Protein AF-A0A7S0W8B8-F1 (afdb_monomer)

Solvent-accessible surface area (backbone atoms only — not comparable to full-atom values): 18875 Å² total; per-residue (Å²): 111,65,69,61,55,49,55,48,51,35,51,38,33,59,68,49,36,73,86,45,33,65,47,80,59,65,25,60,90,89,43,69,95,65,37,53,46,56,67,62,49,39,54,38,17,59,19,42,26,78,20,68,42,36,30,35,38,36,36,32,35,16,52,64,27,52,79,58,66,50,42,55,61,17,54,74,65,25,81,33,58,61,44,75,41,64,54,66,29,44,46,51,68,73,60,54,49,50,53,37,52,53,32,49,52,51,51,38,50,39,39,57,72,34,71,69,52,35,58,29,44,63,46,82,50,50,60,47,67,49,35,60,86,49,32,64,58,43,15,59,28,36,31,81,27,63,38,35,30,35,38,34,39,26,47,10,56,51,30,51,53,23,65,49,55,40,50,26,58,62,41,24,69,65,57,35,57,49,44,75,44,57,60,66,8,48,42,44,74,68,25,52,52,52,36,52,52,52,27,17,53,40,46,47,52,52,50,37,53,26,25,69,69,47,67,43,42,49,61,40,78,47,46,60,29,63,41,31,40,69,56,46,40,52,44,37,62,28,43,34,73,14,68,45,37,32,30,40,34,45,32,72,25,87,62,37,40,37,66,32,52,38,50,31,52,54,56,45,70,73,25,86,59,34,49,50,59,42,76,46,67,45,71,90,41,41,49,75,67,31,44,53,49,51,43,54,45,41,54,51,32,50,36,50,48,33,61,66,47,56,83,82,45,41,64,47,80,52,49,64,59,65,44,38,39,67,50,43,55,71,47,47,49,62,22,46,72,63,24,85,49,47,66,34,39,37,56,35,61,15,86,53,47,55,71,75,65,53,75,82,56,88,86,51,70,65,64,76,78,102

Structure (mmCIF, N/CA/C/O backbone):
data_AF-A0A7S0W8B8-F1
#
_entry.id   AF-A0A7S0W8B8-F1
#
loop_
_atom_site.group_PDB
_atom_site.id
_atom_site.type_symbol
_atom_site.label_atom_id
_atom_site.label_alt_id
_atom_site.label_comp_id
_atom_site.label_asym_id
_atom_site.label_entity_id
_atom_site.label_seq_id
_atom_site.pdbx_PDB_ins_code
_atom_site.Cartn_x
_atom_site.Cartn_y
_atom_site.Cartn_z
_atom_site.occupancy
_atom_site.B_iso_or_equiv
_atom_site.auth_seq_id
_atom_site.auth_comp_id
_atom_site.auth_asym_id
_atom_site.auth_atom_id
_atom_site.pdbx_PDB_model_num
ATOM 1 N N . MET A 1 1 ? 10.835 -22.484 -36.404 1.00 66.12 1 MET A N 1
ATOM 2 C CA . MET A 1 1 ? 9.637 -22.186 -35.589 1.00 66.12 1 MET A CA 1
ATOM 3 C C . MET A 1 1 ? 9.675 -20.749 -35.076 1.00 66.12 1 MET A C 1
ATOM 5 O O . MET A 1 1 ? 8.755 -20.008 -35.383 1.00 66.12 1 MET A O 1
ATOM 9 N N . MET A 1 2 ? 10.764 -20.311 -34.431 1.00 73.69 2 MET A N 1
ATOM 10 C CA . MET A 1 2 ? 10.864 -18.965 -33.841 1.00 73.69 2 MET A CA 1
ATOM 11 C C . MET A 1 2 ? 10.693 -17.795 -34.838 1.00 73.69 2 MET A C 1
ATOM 13 O O . MET A 1 2 ? 9.942 -16.871 -34.557 1.00 73.69 2 MET A O 1
ATOM 17 N N . ARG A 1 3 ? 11.251 -17.878 -36.058 1.00 78.81 3 ARG A N 1
ATOM 18 C CA . ARG A 1 3 ? 11.044 -16.843 -37.102 1.00 78.81 3 ARG A CA 1
ATOM 19 C C . AR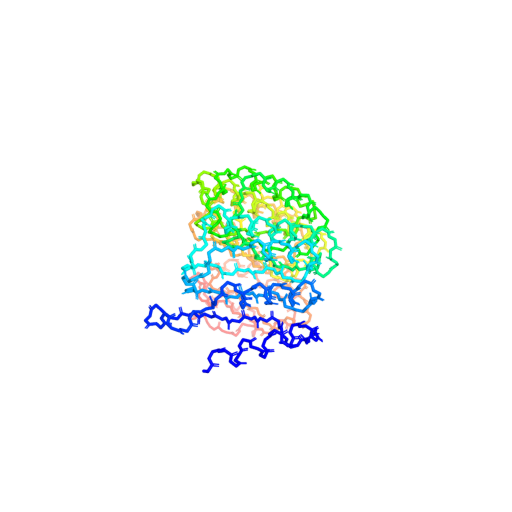G A 1 3 ? 9.584 -16.644 -37.529 1.00 78.81 3 ARG A C 1
ATOM 21 O O . ARG A 1 3 ? 9.199 -15.536 -37.879 1.00 78.81 3 ARG A O 1
ATOM 28 N N . ALA A 1 4 ? 8.777 -17.707 -37.520 1.00 83.94 4 ALA A N 1
ATOM 29 C CA . ALA A 1 4 ? 7.358 -17.607 -37.863 1.00 83.94 4 ALA A CA 1
ATOM 30 C C . ALA A 1 4 ? 6.564 -16.927 -36.737 1.00 83.94 4 ALA A C 1
ATOM 32 O O . ALA A 1 4 ? 5.711 -16.095 -37.017 1.00 83.94 4 ALA A O 1
ATOM 33 N N . VAL A 1 5 ? 6.905 -17.236 -35.480 1.00 85.69 5 VAL A N 1
ATOM 34 C CA . VAL A 1 5 ? 6.339 -16.582 -34.288 1.00 85.69 5 VAL A CA 1
ATOM 35 C C . VAL A 1 5 ? 6.691 -15.092 -34.272 1.00 85.69 5 VAL A C 1
ATOM 37 O O . VAL A 1 5 ? 5.823 -14.255 -34.057 1.00 85.69 5 VAL A O 1
ATOM 40 N N . TRP A 1 6 ? 7.942 -14.744 -34.583 1.00 83.81 6 TRP A N 1
ATOM 41 C CA . TRP A 1 6 ? 8.376 -13.351 -34.704 1.00 83.81 6 TRP A CA 1
ATOM 42 C C . TRP A 1 6 ? 7.590 -12.579 -35.773 1.00 83.81 6 TRP A C 1
ATOM 44 O O . TRP A 1 6 ? 7.060 -11.505 -35.494 1.00 83.81 6 TRP A O 1
ATOM 54 N N . ALA A 1 7 ? 7.482 -13.132 -36.986 1.00 88.06 7 ALA A N 1
ATOM 55 C CA . ALA A 1 7 ? 6.779 -12.471 -38.083 1.00 88.06 7 ALA A CA 1
ATOM 56 C C . ALA A 1 7 ? 5.296 -12.241 -37.751 1.00 88.06 7 ALA A C 1
ATOM 58 O O . ALA A 1 7 ? 4.727 -11.215 -38.130 1.00 88.06 7 ALA A O 1
ATOM 59 N N . ASP A 1 8 ? 4.688 -13.176 -37.016 1.00 92.81 8 ASP A N 1
ATOM 60 C CA . ASP A 1 8 ? 3.328 -13.035 -36.509 1.00 92.81 8 ASP A CA 1
ATOM 61 C C . ASP A 1 8 ? 3.216 -11.884 -35.499 1.00 92.81 8 ASP A C 1
ATOM 63 O O . ASP A 1 8 ? 2.402 -10.983 -35.702 1.00 92.81 8 ASP A O 1
ATOM 67 N N . TYR A 1 9 ? 4.092 -11.818 -34.489 1.00 92.44 9 TYR A N 1
ATOM 68 C CA . TYR A 1 9 ? 4.102 -10.704 -33.532 1.00 92.44 9 TYR A CA 1
ATOM 69 C C . TYR A 1 9 ? 4.308 -9.345 -34.203 1.00 92.44 9 TYR A C 1
ATOM 71 O O . TYR A 1 9 ? 3.555 -8.415 -33.923 1.00 92.44 9 TYR A O 1
ATOM 79 N N . CYS A 1 10 ? 5.267 -9.214 -35.124 1.00 90.81 10 CYS A N 1
ATOM 80 C CA . CYS A 1 10 ? 5.472 -7.968 -35.868 1.00 90.81 10 CYS A CA 1
ATOM 81 C C . CYS A 1 10 ? 4.208 -7.547 -36.627 1.00 90.81 10 CYS A C 1
ATOM 83 O O . CYS A 1 10 ? 3.824 -6.378 -36.594 1.00 90.81 10 CYS A O 1
ATOM 85 N N . LYS A 1 11 ? 3.521 -8.500 -37.268 1.00 94.25 11 LYS A N 1
ATOM 86 C CA . LYS A 1 11 ? 2.263 -8.243 -37.976 1.00 94.25 11 LYS A CA 1
ATOM 87 C C . LYS A 1 11 ? 1.145 -7.823 -37.018 1.00 94.25 11 LYS A C 1
ATOM 89 O O . LYS A 1 11 ? 0.436 -6.864 -37.312 1.00 94.25 11 LYS A O 1
ATOM 94 N N . ARG A 1 12 ? 0.990 -8.507 -35.882 1.00 95.62 12 ARG A N 1
ATOM 95 C CA . ARG A 1 12 ? -0.014 -8.183 -34.853 1.00 95.62 12 ARG A CA 1
ATOM 96 C C . ARG A 1 12 ? 0.225 -6.799 -34.254 1.00 95.62 12 ARG A C 1
ATOM 98 O O . ARG A 1 12 ? -0.700 -5.993 -34.186 1.00 95.62 12 ARG A O 1
ATOM 105 N N . LEU A 1 13 ? 1.475 -6.483 -33.918 1.00 93.56 13 LEU A N 1
ATOM 106 C CA . LEU A 1 13 ? 1.867 -5.168 -33.415 1.00 93.56 13 LEU A CA 1
ATOM 107 C C . LEU A 1 13 ? 1.592 -4.059 -34.432 1.00 93.56 13 LEU A C 1
ATOM 109 O O . LEU A 1 13 ? 0.985 -3.052 -34.069 1.00 93.56 13 LEU A O 1
ATOM 113 N N . HIS A 1 14 ? 1.984 -4.268 -35.694 1.00 94.31 14 HIS A N 1
ATOM 114 C CA . HIS A 1 14 ? 1.756 -3.322 -36.788 1.00 94.31 14 HIS A CA 1
ATOM 115 C C . HIS A 1 14 ? 0.264 -3.074 -37.042 1.00 94.31 14 HIS A C 1
ATOM 117 O O . HIS A 1 14 ? -0.148 -1.939 -37.261 1.00 94.31 14 HIS A O 1
ATOM 123 N N . ASN A 1 15 ? -0.553 -4.125 -36.953 1.00 95.00 15 ASN A N 1
ATOM 124 C CA . ASN A 1 15 ? -2.005 -4.035 -37.092 1.00 95.00 15 ASN A CA 1
ATOM 125 C C . ASN A 1 15 ? -2.707 -3.498 -35.834 1.00 95.00 15 ASN A C 1
ATOM 127 O O . ASN A 1 15 ? -3.933 -3.424 -35.821 1.00 95.00 15 ASN A O 1
ATOM 131 N N . ASN A 1 16 ? -1.948 -3.123 -34.797 1.00 93.88 16 ASN A N 1
ATOM 132 C CA . ASN A 1 16 ? -2.463 -2.651 -33.518 1.00 93.88 16 ASN A CA 1
ATOM 133 C C . ASN A 1 16 ? -3.478 -3.624 -32.886 1.00 93.88 16 ASN A C 1
ATOM 135 O O . ASN A 1 16 ? -4.519 -3.209 -32.388 1.00 93.88 16 ASN A O 1
ATOM 139 N N . ASP A 1 17 ? -3.172 -4.921 -32.937 1.00 94.31 17 ASP A N 1
ATOM 140 C CA . ASP A 1 17 ? -3.995 -5.974 -32.345 1.00 94.31 17 ASP A CA 1
ATOM 141 C C . ASP A 1 17 ? -4.137 -5.777 -30.824 1.00 94.31 17 ASP A C 1
ATOM 143 O O . ASP A 1 17 ? -3.138 -5.727 -30.099 1.00 94.31 17 ASP A O 1
ATOM 147 N N . GLU A 1 18 ? -5.381 -5.671 -30.348 1.00 93.00 18 GLU A N 1
ATOM 148 C CA . GLU A 1 18 ? -5.718 -5.455 -28.937 1.00 93.00 18 GLU A CA 1
ATOM 149 C C . GLU A 1 18 ? -5.334 -6.644 -28.050 1.00 93.00 18 GLU A C 1
ATOM 151 O O . GLU A 1 18 ? -5.047 -6.464 -26.866 1.00 93.00 18 GLU A O 1
ATOM 156 N N . GLU A 1 19 ? -5.270 -7.851 -28.620 1.00 94.06 19 GLU A N 1
ATOM 157 C CA . GLU A 1 19 ? -4.868 -9.062 -27.903 1.00 94.06 19 GLU A CA 1
ATOM 158 C C . GLU A 1 19 ? -3.344 -9.163 -27.733 1.00 94.06 19 GLU A C 1
ATOM 160 O O . GLU A 1 19 ? -2.848 -9.975 -26.948 1.00 94.06 19 GLU A O 1
ATOM 165 N N . CYS A 1 20 ? -2.568 -8.342 -28.447 1.00 92.19 20 CYS A N 1
ATOM 166 C CA . CYS A 1 20 ? -1.108 -8.353 -28.403 1.00 92.19 20 CYS A CA 1
ATOM 167 C C . CYS A 1 20 ? -0.569 -7.497 -27.240 1.00 92.19 20 CYS A C 1
ATOM 169 O O . CYS A 1 20 ? 0.185 -6.543 -27.441 1.00 92.19 20 CYS A O 1
ATOM 171 N N . VAL A 1 21 ? -0.971 -7.831 -26.010 1.00 94.19 21 VAL A N 1
ATOM 172 C CA . VAL A 1 21 ? -0.598 -7.096 -24.783 1.00 94.19 21 VAL A CA 1
ATOM 173 C C . VAL A 1 21 ? 0.821 -7.432 -24.309 1.00 94.19 21 VAL A C 1
ATOM 175 O O . VAL A 1 21 ? 1.496 -6.586 -23.717 1.00 94.19 21 VAL A O 1
ATOM 178 N N . GLU A 1 22 ? 1.291 -8.644 -24.592 1.00 95.19 22 GLU A N 1
ATOM 179 C CA . GLU A 1 22 ? 2.626 -9.122 -24.239 1.00 95.19 22 GLU A CA 1
ATOM 180 C C . GLU A 1 22 ? 3.284 -9.827 -25.425 1.00 95.19 22 GLU A C 1
ATOM 182 O O . GLU A 1 22 ? 2.659 -10.628 -26.125 1.00 95.19 22 GLU A O 1
ATOM 187 N N . VAL A 1 23 ? 4.558 -9.510 -25.646 1.00 93.56 23 VAL A N 1
ATOM 188 C CA . VAL A 1 23 ? 5.398 -10.116 -26.676 1.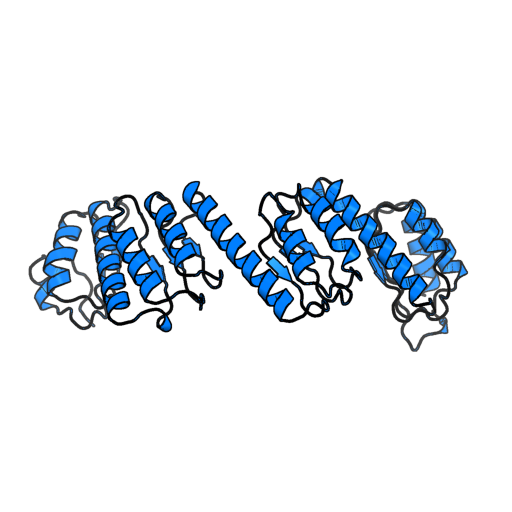00 93.56 23 VAL A CA 1
ATOM 189 C C . VAL A 1 23 ? 6.570 -10.793 -25.990 1.00 93.56 23 VAL A C 1
ATOM 191 O O . VAL A 1 23 ? 7.456 -10.118 -25.466 1.00 93.56 23 VAL A O 1
ATOM 194 N N . GLU A 1 24 ? 6.585 -12.122 -26.014 1.00 92.81 24 GLU A N 1
ATOM 195 C CA . GLU A 1 24 ? 7.676 -12.922 -25.469 1.00 92.81 24 GLU A CA 1
ATOM 196 C C . GLU A 1 24 ? 8.452 -13.611 -26.594 1.00 92.81 24 GLU A C 1
ATOM 198 O O . GLU A 1 24 ? 7.937 -14.466 -27.313 1.00 92.81 24 GLU A O 1
ATOM 203 N N . LEU A 1 25 ? 9.720 -13.230 -26.732 1.00 89.81 25 LEU A N 1
ATOM 204 C CA . LEU A 1 25 ? 10.669 -13.778 -27.698 1.00 89.81 25 LEU A CA 1
ATOM 205 C C . LEU A 1 25 ? 11.947 -14.210 -26.965 1.00 89.81 25 LEU A C 1
ATOM 207 O O . LEU A 1 25 ? 13.052 -13.779 -27.292 1.00 89.81 25 LEU A O 1
ATOM 211 N N . SER A 1 26 ? 11.781 -15.029 -25.928 1.00 86.81 26 SER A N 1
ATOM 212 C CA . SER A 1 26 ? 12.870 -15.547 -25.097 1.00 86.81 26 SER A CA 1
ATOM 213 C C . SER A 1 26 ? 13.675 -16.634 -25.829 1.00 86.81 26 SER A C 1
ATOM 215 O O . SER A 1 26 ? 13.102 -17.555 -26.416 1.00 86.81 26 SER A O 1
ATOM 217 N N . CYS A 1 27 ? 15.008 -16.583 -25.750 1.00 83.94 27 CYS A N 1
ATOM 218 C CA . CYS A 1 27 ? 15.901 -17.611 -26.290 1.00 83.94 27 CYS A CA 1
ATOM 219 C C . CYS A 1 27 ? 16.627 -18.353 -25.156 1.00 83.94 27 CYS A C 1
ATOM 221 O O . CYS A 1 27 ? 17.338 -17.754 -24.354 1.00 83.94 27 CYS A O 1
ATOM 223 N N . SER A 1 28 ? 16.488 -19.683 -25.093 1.00 78.50 28 SER A N 1
ATOM 224 C CA . SER A 1 28 ? 17.226 -20.506 -24.122 1.00 78.50 28 SER A CA 1
ATOM 225 C C . SER A 1 28 ? 18.729 -20.512 -24.422 1.00 78.50 28 SER A C 1
ATOM 227 O O . SER A 1 28 ? 19.119 -20.549 -25.592 1.00 78.50 28 SER A O 1
ATOM 229 N N . ALA A 1 29 ? 19.565 -20.579 -23.380 1.00 64.94 29 ALA A N 1
ATOM 230 C CA . ALA A 1 29 ? 21.029 -20.532 -23.485 1.00 64.94 29 ALA A CA 1
ATOM 231 C C . ALA A 1 29 ? 21.642 -21.565 -24.458 1.00 64.94 29 ALA A C 1
ATOM 233 O O . ALA A 1 29 ? 22.682 -21.285 -25.055 1.00 64.94 29 ALA A O 1
ATOM 234 N N . ASP A 1 30 ? 20.974 -22.705 -24.666 1.00 68.62 30 ASP A N 1
ATOM 235 C CA . ASP A 1 30 ? 21.452 -23.811 -25.508 1.00 68.62 30 ASP A CA 1
ATOM 236 C C . ASP A 1 30 ? 21.058 -23.686 -26.993 1.00 68.62 30 ASP A C 1
ATOM 238 O O . ASP A 1 30 ? 21.454 -24.512 -27.818 1.00 68.62 30 ASP A O 1
ATOM 242 N N . ARG A 1 31 ? 20.280 -22.661 -27.371 1.00 66.81 31 ARG A N 1
ATOM 243 C CA . ARG A 1 31 ? 19.702 -22.515 -28.721 1.00 66.81 31 ARG A CA 1
ATOM 244 C C . ARG A 1 31 ? 20.119 -21.228 -29.425 1.00 66.81 31 ARG A C 1
ATOM 246 O O . ARG A 1 31 ? 19.293 -20.522 -29.985 1.00 66.81 31 ARG A O 1
ATOM 253 N N . VAL A 1 32 ? 21.424 -20.966 -29.482 1.00 59.97 32 VAL A N 1
ATOM 254 C CA . VAL A 1 32 ? 22.002 -19.766 -30.130 1.00 59.97 32 VAL A CA 1
ATOM 255 C C . VAL A 1 32 ? 21.490 -19.548 -31.565 1.00 59.97 32 VAL A C 1
ATOM 257 O O . VAL A 1 32 ? 21.254 -18.416 -31.963 1.00 59.97 32 VAL A O 1
ATOM 260 N N . ARG A 1 33 ? 21.225 -20.621 -32.327 1.00 61.38 33 ARG A N 1
ATOM 261 C CA . ARG A 1 33 ? 20.696 -20.535 -33.707 1.00 61.38 33 ARG A CA 1
ATOM 262 C C . ARG A 1 33 ? 19.256 -20.013 -33.813 1.00 61.38 33 ARG A C 1
ATOM 264 O O . ARG A 1 33 ? 18.774 -19.828 -34.928 1.00 61.38 33 ARG A O 1
ATOM 271 N N . GLU A 1 34 ? 18.571 -19.833 -32.689 1.00 76.88 34 GLU A N 1
ATOM 272 C CA . GLU A 1 34 ? 17.224 -19.269 -32.621 1.00 76.88 34 GLU A CA 1
ATOM 273 C C . GLU A 1 34 ? 17.222 -17.824 -32.086 1.00 76.88 34 GLU A C 1
ATOM 275 O O . GLU A 1 34 ? 16.152 -17.242 -31.984 1.00 76.88 34 GLU A O 1
ATOM 280 N N . SER A 1 35 ? 18.385 -17.215 -31.800 1.00 84.62 35 SER A N 1
ATOM 281 C CA . SER A 1 35 ? 18.454 -15.820 -31.335 1.00 84.62 35 SER A CA 1
ATOM 282 C C . SER A 1 35 ? 17.864 -14.849 -32.360 1.00 84.62 35 SER A C 1
ATOM 284 O O . SER A 1 35 ? 18.048 -15.002 -33.569 1.00 84.62 35 SER A O 1
ATOM 286 N N . LEU A 1 36 ? 17.201 -13.809 -31.857 1.00 88.56 36 LEU A N 1
ATOM 287 C CA . LEU A 1 36 ? 16.735 -12.684 -32.656 1.00 88.56 36 LEU A CA 1
ATOM 288 C C . LEU A 1 36 ? 17.936 -11.930 -33.243 1.00 88.56 36 LEU A C 1
ATOM 290 O O . LEU A 1 36 ? 18.820 -11.496 -32.499 1.00 88.56 36 LEU A O 1
ATOM 294 N N . SER A 1 37 ? 17.964 -11.761 -34.566 1.00 91.00 37 SER A N 1
ATOM 295 C CA . SER A 1 37 ? 18.967 -10.913 -35.213 1.00 91.00 37 SER A CA 1
ATOM 296 C C . SER A 1 37 ? 18.663 -9.428 -34.984 1.00 91.00 37 SER A C 1
ATOM 298 O O . SER A 1 37 ? 17.509 -9.038 -34.798 1.00 91.00 37 SER A O 1
ATOM 300 N N . GLN A 1 38 ? 19.684 -8.568 -35.068 1.00 93.31 38 GLN A N 1
ATOM 301 C CA . GLN A 1 38 ? 19.502 -7.117 -34.914 1.00 93.31 38 GLN A CA 1
ATOM 302 C C . GLN A 1 38 ? 18.460 -6.550 -35.895 1.00 93.31 38 GLN A C 1
ATOM 304 O O . GLN A 1 38 ? 17.620 -5.750 -35.503 1.00 93.31 38 GLN A O 1
ATOM 309 N N . ARG A 1 39 ? 18.450 -7.026 -37.148 1.00 93.81 39 ARG A N 1
ATOM 310 C CA . ARG A 1 39 ? 17.473 -6.596 -38.159 1.00 93.81 39 ARG A CA 1
ATOM 311 C C . ARG A 1 39 ? 16.037 -6.960 -37.770 1.00 93.81 39 ARG A C 1
ATOM 313 O O . ARG A 1 39 ? 15.144 -6.134 -37.903 1.00 93.81 39 ARG A O 1
ATOM 320 N N . GLU A 1 40 ? 15.815 -8.185 -37.293 1.00 93.31 40 GLU A N 1
ATOM 321 C CA . GLU A 1 40 ? 14.488 -8.633 -36.843 1.00 93.31 40 GLU A CA 1
ATOM 322 C C . GLU A 1 40 ? 14.016 -7.833 -35.613 1.00 93.31 40 GLU A C 1
ATOM 324 O O . GLU A 1 40 ? 12.828 -7.533 -35.475 1.00 93.31 40 GLU A O 1
ATOM 329 N N . PHE A 1 41 ? 14.939 -7.438 -34.733 1.00 94.31 41 PHE A N 1
ATOM 330 C CA . PHE A 1 41 ? 14.649 -6.539 -33.618 1.00 94.31 41 PHE A CA 1
ATOM 331 C C . PHE A 1 41 ? 14.331 -5.102 -34.061 1.00 94.31 41 PHE A C 1
ATOM 333 O O . PHE A 1 41 ? 13.446 -4.464 -33.486 1.00 94.31 41 PHE A O 1
ATOM 340 N N . ASP A 1 42 ? 15.015 -4.583 -35.080 1.00 95.38 42 ASP A N 1
ATOM 341 C CA . ASP A 1 42 ? 14.748 -3.248 -35.624 1.00 95.38 42 ASP A CA 1
ATOM 342 C C . ASP A 1 42 ? 13.347 -3.177 -36.256 1.00 95.38 42 ASP A C 1
ATOM 344 O O . ASP A 1 42 ? 12.588 -2.244 -35.985 1.00 95.38 42 ASP A O 1
ATOM 348 N N . ASP A 1 43 ? 12.967 -4.205 -37.018 1.00 95.00 43 ASP A N 1
ATOM 349 C CA . ASP A 1 43 ? 11.626 -4.368 -37.592 1.00 95.00 43 ASP A CA 1
ATOM 350 C C . ASP A 1 43 ? 10.547 -4.464 -36.489 1.00 95.00 43 ASP A C 1
ATOM 352 O O . ASP A 1 43 ? 9.501 -3.811 -36.570 1.00 95.00 43 ASP A O 1
ATOM 356 N N . LEU A 1 44 ? 10.817 -5.218 -35.413 1.00 95.00 44 LEU A N 1
ATOM 357 C CA . LEU A 1 44 ? 9.942 -5.299 -34.236 1.00 95.00 44 LEU A CA 1
ATOM 358 C C . LEU A 1 44 ? 9.781 -3.934 -33.553 1.00 95.00 44 LEU A C 1
ATOM 360 O O . LEU A 1 44 ? 8.671 -3.526 -33.209 1.00 95.00 44 LEU A O 1
ATOM 364 N N . SER A 1 45 ? 10.884 -3.206 -33.384 1.00 96.00 45 SER A N 1
ATOM 365 C CA . SER A 1 45 ? 10.892 -1.864 -32.798 1.00 96.00 45 SER A CA 1
ATOM 366 C C . SER A 1 45 ? 10.074 -0.886 -33.644 1.00 96.00 45 SER A C 1
ATOM 368 O O . SER A 1 45 ? 9.274 -0.116 -33.111 1.00 96.00 45 SER A O 1
ATOM 370 N N . ALA A 1 46 ? 10.197 -0.953 -34.972 1.00 96.12 46 ALA A N 1
ATOM 371 C CA . ALA A 1 46 ? 9.385 -0.152 -35.883 1.00 96.12 46 ALA A CA 1
ATOM 372 C C . ALA A 1 46 ? 7.885 -0.470 -35.753 1.00 96.12 46 ALA A C 1
ATOM 374 O O . ALA A 1 46 ? 7.068 0.454 -35.745 1.00 96.12 46 ALA A O 1
ATOM 375 N N . ALA A 1 47 ? 7.517 -1.746 -35.593 1.00 95.50 47 ALA A N 1
ATOM 376 C CA . ALA A 1 47 ? 6.131 -2.155 -35.365 1.00 95.50 47 ALA A CA 1
ATOM 377 C C . ALA A 1 47 ? 5.580 -1.657 -34.014 1.00 95.50 47 ALA A C 1
ATOM 379 O O . ALA A 1 47 ? 4.417 -1.262 -33.931 1.00 95.50 47 ALA A O 1
ATOM 380 N N . LEU A 1 48 ? 6.412 -1.608 -32.967 1.00 95.56 48 LEU A N 1
ATOM 381 C CA . LEU A 1 48 ? 6.022 -1.092 -31.649 1.00 95.56 48 LEU A CA 1
ATOM 382 C C . LEU A 1 48 ? 5.699 0.404 -31.663 1.00 95.56 48 LEU A C 1
ATOM 384 O O . LEU A 1 48 ? 4.831 0.833 -30.905 1.00 95.56 48 LEU A O 1
ATOM 388 N N . ARG A 1 49 ? 6.347 1.201 -32.521 1.00 95.19 49 ARG A N 1
ATOM 389 C CA . ARG A 1 49 ? 6.206 2.669 -32.547 1.00 95.19 49 ARG A CA 1
ATOM 390 C C . ARG A 1 49 ? 4.744 3.142 -32.582 1.00 95.19 49 ARG A C 1
ATOM 392 O O . ARG A 1 49 ? 4.388 4.075 -31.873 1.00 95.19 49 ARG A O 1
ATOM 399 N N . GLY A 1 50 ? 3.906 2.498 -33.397 1.00 90.19 50 GLY A N 1
ATOM 400 C CA . GLY A 1 50 ? 2.488 2.848 -33.554 1.00 90.19 50 GLY A CA 1
ATOM 401 C C . GLY A 1 50 ? 1.522 2.033 -32.692 1.00 90.19 50 GLY A C 1
ATOM 402 O O . GLY A 1 50 ? 0.329 2.338 -32.665 1.00 90.19 50 GLY A O 1
ATOM 403 N N . ASN A 1 51 ? 2.015 0.998 -32.012 1.00 94.81 51 ASN A N 1
ATOM 404 C CA . ASN A 1 51 ? 1.181 0.094 -31.237 1.00 94.81 51 ASN A CA 1
ATOM 405 C C . ASN A 1 51 ? 0.701 0.756 -29.933 1.00 94.81 51 ASN A C 1
ATOM 407 O O . ASN A 1 51 ? 1.447 1.487 -29.284 1.00 94.81 51 ASN A O 1
ATOM 411 N N . ARG A 1 52 ? -0.553 0.501 -29.550 1.00 93.50 52 ARG A N 1
ATOM 412 C CA . ARG A 1 52 ? -1.216 1.101 -28.381 1.00 93.50 52 ARG A CA 1
ATOM 413 C C . ARG A 1 52 ? -1.614 0.090 -27.306 1.00 93.50 52 ARG A C 1
ATOM 415 O O . ARG A 1 52 ? -2.139 0.496 -26.271 1.00 93.50 52 ARG A O 1
ATOM 422 N N . HIS A 1 53 ? -1.370 -1.199 -27.531 1.00 94.25 53 HIS A N 1
ATOM 423 C CA . HIS A 1 53 ? -1.885 -2.276 -26.679 1.00 94.25 53 HIS A CA 1
ATOM 424 C C . HIS A 1 53 ? -0.785 -3.083 -25.993 1.00 94.25 53 HIS A C 1
ATOM 426 O O . HIS A 1 53 ? -0.973 -3.518 -24.859 1.00 94.25 53 HIS A O 1
ATOM 432 N N . CYS A 1 54 ? 0.375 -3.230 -26.628 1.00 94.56 54 CYS A N 1
ATOM 433 C CA . CYS A 1 54 ? 1.520 -3.931 -26.074 1.00 94.56 54 CYS A CA 1
ATOM 434 C C . CYS A 1 54 ? 2.065 -3.166 -24.869 1.00 94.56 54 CYS A C 1
ATOM 436 O O . CYS A 1 54 ? 2.460 -2.000 -24.981 1.00 94.56 54 CYS A O 1
ATOM 438 N N . ARG A 1 55 ? 2.070 -3.840 -23.717 1.00 92.56 55 ARG A N 1
ATOM 439 C CA . ARG A 1 55 ? 2.547 -3.336 -22.423 1.00 92.56 55 ARG A CA 1
ATOM 440 C C . ARG A 1 55 ? 3.852 -3.993 -21.987 1.00 92.56 55 ARG A C 1
ATOM 442 O O . ARG A 1 55 ? 4.576 -3.399 -21.190 1.00 92.56 55 ARG A O 1
ATOM 449 N N . SER A 1 56 ? 4.157 -5.185 -22.493 1.00 92.88 56 SER A N 1
ATOM 450 C CA . SER A 1 56 ? 5.282 -6.007 -22.043 1.00 92.88 56 SER A CA 1
ATOM 451 C C . SER A 1 56 ? 6.038 -6.594 -23.234 1.00 92.88 56 SER A C 1
ATOM 453 O O . SER A 1 56 ? 5.438 -7.208 -24.114 1.00 92.88 56 SER A O 1
ATOM 455 N N . LEU A 1 57 ? 7.356 -6.393 -23.264 1.00 94.44 57 LEU A N 1
ATOM 456 C CA . LEU A 1 57 ? 8.263 -6.952 -24.264 1.00 94.44 57 LEU A CA 1
ATOM 457 C C . LEU A 1 57 ? 9.375 -7.739 -23.564 1.00 94.44 57 LEU A C 1
ATOM 459 O O . LEU A 1 57 ? 10.205 -7.162 -22.864 1.00 94.44 57 LEU A O 1
ATOM 463 N N . ILE A 1 58 ? 9.422 -9.050 -23.768 1.00 91.94 58 ILE A N 1
ATOM 464 C CA . ILE A 1 58 ? 10.385 -9.949 -23.130 1.00 91.94 58 ILE A CA 1
ATOM 465 C C . ILE A 1 58 ? 11.327 -10.499 -24.201 1.00 91.94 58 ILE A C 1
ATOM 467 O O . ILE A 1 58 ? 10.910 -11.239 -25.088 1.00 91.94 58 ILE A O 1
ATOM 471 N N . LEU A 1 59 ? 12.607 -10.129 -24.120 1.00 91.75 59 LEU A N 1
ATOM 472 C CA . LEU A 1 59 ? 13.660 -10.490 -25.079 1.00 91.75 59 LEU A CA 1
ATOM 473 C C . LEU A 1 59 ? 14.814 -11.240 -24.404 1.00 91.75 59 LEU A C 1
ATOM 475 O O . LEU A 1 59 ? 15.964 -11.172 -24.847 1.00 91.75 59 LEU A O 1
ATOM 479 N N . TRP A 1 60 ? 14.513 -11.942 -23.318 1.00 89.44 60 TRP A N 1
ATOM 480 C CA . TRP A 1 60 ? 15.496 -12.627 -22.493 1.00 89.44 60 TRP A CA 1
ATOM 481 C C . TRP A 1 60 ? 16.356 -13.613 -23.304 1.00 89.44 60 TRP A C 1
ATOM 483 O O . TRP A 1 60 ? 15.844 -14.384 -24.116 1.00 89.44 60 TRP A O 1
ATOM 493 N N . GLY A 1 61 ? 17.673 -13.596 -23.088 1.00 87.38 61 GLY A N 1
ATOM 494 C CA . GLY A 1 61 ? 18.600 -14.584 -23.658 1.00 87.38 61 GLY A CA 1
ATOM 495 C C . GLY A 1 61 ? 18.982 -14.395 -25.135 1.00 87.38 61 GLY A C 1
ATOM 496 O O . GLY A 1 61 ? 19.733 -15.211 -25.676 1.00 87.38 61 GLY A O 1
ATOM 497 N N . ASN A 1 62 ? 18.529 -13.324 -25.798 1.00 90.38 62 ASN A N 1
ATOM 498 C CA . ASN A 1 62 ? 18.922 -13.001 -27.178 1.00 90.38 62 ASN A CA 1
ATOM 499 C C . ASN A 1 62 ? 20.332 -12.388 -27.232 1.00 90.38 62 ASN A C 1
ATOM 501 O O . ASN A 1 62 ? 20.502 -11.171 -27.290 1.00 90.38 62 ASN A O 1
ATOM 505 N N . LYS A 1 63 ? 21.367 -13.232 -27.183 1.00 87.88 63 LYS A N 1
ATOM 506 C CA . LYS A 1 63 ? 22.777 -12.797 -27.105 1.00 87.88 63 LYS A CA 1
ATOM 507 C C . LYS A 1 63 ? 23.280 -12.056 -28.346 1.00 87.88 63 LYS A C 1
ATOM 509 O O . LYS A 1 63 ? 24.233 -11.293 -28.231 1.00 87.88 63 LYS A O 1
ATOM 514 N N . GLU A 1 64 ? 22.669 -12.279 -29.509 1.00 88.38 64 GLU A N 1
ATOM 515 C CA . GLU A 1 64 ? 23.042 -11.579 -30.749 1.00 88.38 64 GLU A CA 1
ATOM 516 C C . GLU A 1 64 ? 22.484 -10.149 -30.817 1.00 88.38 64 GLU A C 1
ATOM 518 O O . GLU A 1 64 ? 22.963 -9.342 -31.615 1.00 88.38 64 GLU A O 1
ATOM 523 N N . LEU A 1 65 ? 21.509 -9.816 -29.963 1.00 89.75 65 LEU A N 1
ATOM 524 C CA . LEU A 1 65 ? 20.989 -8.461 -29.834 1.00 89.75 65 LEU A CA 1
ATOM 525 C C . LEU A 1 65 ? 22.025 -7.592 -29.122 1.00 89.75 65 LEU A C 1
ATOM 527 O O . LEU A 1 65 ? 22.255 -7.773 -27.927 1.00 89.75 65 LEU A O 1
ATOM 531 N N . SER A 1 66 ? 22.631 -6.652 -29.844 1.00 91.44 66 SER A N 1
ATOM 532 C CA . SER A 1 66 ? 23.717 -5.807 -29.331 1.00 91.44 66 SER A CA 1
ATOM 533 C C . SER A 1 66 ? 23.343 -4.329 -29.221 1.00 91.44 66 SER A C 1
ATOM 535 O O . SER A 1 66 ? 23.915 -3.626 -28.390 1.00 91.44 66 SER A O 1
ATOM 537 N N . SER A 1 67 ? 22.352 -3.852 -29.985 1.00 94.75 67 SER A N 1
ATOM 538 C CA . SER A 1 67 ? 21.855 -2.472 -29.910 1.00 94.75 67 SER A CA 1
ATOM 539 C C . SER A 1 67 ? 20.352 -2.404 -29.644 1.00 94.75 67 SER A C 1
ATOM 541 O O . SER A 1 67 ? 19.566 -3.221 -30.119 1.00 94.75 67 SER A O 1
ATOM 543 N N . VAL A 1 68 ? 19.956 -1.365 -28.906 1.00 96.31 68 VAL A N 1
ATOM 544 C CA . VAL A 1 68 ? 18.561 -1.000 -28.617 1.00 96.31 68 VAL A CA 1
ATOM 545 C C . VAL A 1 68 ? 18.173 0.355 -29.208 1.00 96.31 68 VAL A C 1
ATOM 547 O O . VAL A 1 68 ? 17.124 0.884 -28.861 1.00 96.31 68 VAL A O 1
ATOM 550 N N . ASP A 1 69 ? 18.983 0.942 -30.094 1.00 97.00 69 ASP A N 1
ATOM 551 C CA . ASP A 1 69 ? 18.736 2.296 -30.619 1.00 97.00 69 ASP A CA 1
ATOM 552 C C . ASP A 1 69 ? 17.391 2.404 -31.359 1.00 97.00 69 ASP A C 1
ATOM 554 O O . ASP A 1 69 ? 16.645 3.364 -31.157 1.00 97.00 69 ASP A O 1
ATOM 558 N N . SER A 1 70 ? 17.026 1.382 -32.138 1.00 96.31 70 SER A N 1
ATOM 559 C CA . SER A 1 70 ? 15.718 1.301 -32.804 1.00 96.31 70 SER A CA 1
ATOM 560 C C . SER A 1 70 ? 14.560 1.258 -31.803 1.00 96.31 70 SER A C 1
ATOM 562 O O . SER A 1 70 ? 13.544 1.925 -32.007 1.00 96.31 70 SER A O 1
ATOM 564 N N . LEU A 1 71 ? 14.723 0.536 -30.688 1.00 96.75 71 LEU A N 1
ATOM 565 C CA . LEU A 1 71 ? 13.735 0.485 -29.608 1.00 96.75 71 LEU A CA 1
ATOM 566 C C . LEU A 1 71 ? 13.654 1.817 -28.861 1.00 96.75 71 LEU A C 1
ATOM 568 O O . LEU A 1 71 ? 12.555 2.283 -28.588 1.00 96.75 71 LEU A O 1
ATOM 572 N N . LEU A 1 72 ? 14.784 2.463 -28.571 1.00 96.12 72 LEU A N 1
ATOM 573 C CA . LEU A 1 72 ? 14.808 3.797 -27.966 1.00 96.12 72 LEU A CA 1
ATOM 574 C C . LEU A 1 72 ? 14.063 4.808 -28.846 1.00 96.12 72 LEU A C 1
ATOM 576 O O . LEU A 1 72 ? 13.253 5.579 -28.337 1.00 96.12 72 LEU A O 1
ATOM 580 N N . GLY A 1 73 ? 14.270 4.755 -30.165 1.00 95.94 73 GLY A N 1
ATOM 581 C CA . GLY A 1 73 ? 13.515 5.558 -31.126 1.00 95.94 73 GLY A CA 1
ATOM 582 C C . GLY A 1 73 ? 12.024 5.207 -31.165 1.00 95.94 73 GLY A C 1
ATOM 583 O O . GLY A 1 73 ? 11.192 6.096 -31.303 1.00 95.94 73 GLY A O 1
ATOM 584 N N . ALA A 1 74 ? 11.654 3.934 -31.019 1.00 95.56 74 ALA A N 1
ATOM 585 C CA . ALA A 1 74 ? 10.251 3.524 -30.933 1.00 95.56 74 ALA A CA 1
ATOM 586 C C . ALA A 1 74 ? 9.579 3.994 -29.632 1.00 95.56 74 ALA A C 1
ATOM 588 O O . ALA A 1 74 ? 8.418 4.396 -29.645 1.00 95.56 74 ALA A O 1
ATOM 589 N N . LEU A 1 75 ? 10.312 3.994 -28.515 1.00 94.94 75 LEU A N 1
ATOM 590 C CA . LEU A 1 75 ? 9.850 4.472 -27.212 1.00 94.94 75 LEU A CA 1
ATOM 591 C C . LEU A 1 75 ? 9.638 5.995 -27.162 1.00 94.94 75 LEU A C 1
ATOM 593 O O . LEU A 1 75 ? 9.034 6.486 -26.214 1.00 94.94 75 LEU A O 1
ATOM 597 N N . GLN A 1 76 ? 10.105 6.767 -28.138 1.00 93.31 76 GLN A N 1
ATOM 598 C CA . GLN A 1 76 ? 9.764 8.193 -28.191 1.00 93.31 76 GLN A CA 1
ATOM 599 C C . GLN A 1 76 ? 8.285 8.407 -28.540 1.00 93.31 76 GLN A C 1
ATOM 601 O O . GLN A 1 76 ? 7.658 9.302 -27.977 1.00 93.31 76 GLN A O 1
ATOM 606 N N . ASP A 1 77 ? 7.720 7.547 -29.391 1.00 92.38 77 ASP A N 1
ATOM 607 C CA . ASP A 1 77 ? 6.342 7.681 -29.879 1.00 92.38 77 ASP A CA 1
ATOM 608 C C . ASP A 1 77 ? 5.377 6.692 -29.211 1.00 92.38 77 ASP A C 1
ATOM 610 O O . ASP A 1 77 ? 4.204 7.001 -28.995 1.00 92.38 77 ASP A O 1
ATOM 614 N N . ASN A 1 78 ? 5.856 5.491 -28.872 1.00 92.81 78 ASN A N 1
ATOM 615 C CA . ASN A 1 78 ? 5.033 4.479 -28.228 1.00 92.81 78 ASN A CA 1
ATOM 616 C C . ASN A 1 78 ? 4.701 4.909 -26.791 1.00 92.81 78 ASN A C 1
ATOM 618 O O . ASN A 1 78 ? 5.597 5.142 -25.983 1.00 92.81 78 ASN A O 1
ATOM 622 N N . THR A 1 79 ? 3.416 4.957 -26.448 1.00 88.81 79 THR A N 1
ATOM 623 C CA . THR A 1 79 ? 2.945 5.324 -25.101 1.00 88.81 79 THR A CA 1
ATOM 624 C C . THR A 1 79 ? 2.411 4.139 -24.296 1.00 88.81 79 THR A C 1
ATOM 626 O O . THR A 1 79 ? 2.157 4.287 -23.099 1.00 88.81 79 THR A O 1
ATOM 629 N N . SER A 1 80 ? 2.257 2.968 -24.922 1.00 90.88 80 SER A N 1
ATOM 630 C CA . SER A 1 80 ? 1.636 1.790 -24.308 1.00 90.88 80 SER A CA 1
ATOM 631 C C . SER A 1 80 ? 2.617 0.877 -23.584 1.00 90.88 80 SER A C 1
ATOM 633 O O . SER A 1 80 ? 2.227 0.229 -22.618 1.00 90.88 80 SER A O 1
ATOM 635 N N . LEU A 1 81 ? 3.872 0.807 -24.037 1.00 91.69 81 LEU A N 1
ATOM 636 C CA . LEU A 1 81 ? 4.852 -0.133 -23.511 1.00 91.69 81 LEU A CA 1
ATOM 637 C C . LEU A 1 81 ? 5.285 0.302 -22.110 1.00 91.69 81 LEU A C 1
ATOM 639 O O . LEU A 1 81 ? 5.677 1.451 -21.892 1.00 91.69 81 LEU A O 1
ATOM 643 N N . GLU A 1 82 ? 5.206 -0.619 -21.156 1.00 88.81 82 GLU A N 1
ATOM 644 C CA . GLU A 1 82 ? 5.479 -0.369 -19.738 1.00 88.81 82 GLU A CA 1
ATOM 645 C C . GLU A 1 82 ? 6.680 -1.169 -19.233 1.00 88.81 82 GLU A C 1
ATOM 647 O O . GLU A 1 82 ? 7.349 -0.735 -18.296 1.00 88.81 82 GLU A O 1
ATOM 652 N N . ARG A 1 83 ? 6.954 -2.331 -19.834 1.00 89.12 83 ARG A N 1
ATOM 653 C CA . ARG A 1 83 ? 8.030 -3.235 -19.422 1.00 89.12 83 ARG A CA 1
ATOM 654 C C . ARG A 1 83 ? 8.808 -3.733 -20.627 1.00 89.12 83 ARG A C 1
ATOM 656 O O . ARG A 1 83 ? 8.221 -4.136 -21.629 1.00 89.12 83 ARG A O 1
ATOM 663 N N . VAL A 1 84 ? 10.129 -3.740 -20.491 1.00 92.25 84 VAL A N 1
ATOM 664 C CA . VAL A 1 84 ? 11.042 -4.379 -21.436 1.00 92.25 84 VAL A CA 1
ATOM 665 C C . VAL A 1 84 ? 12.054 -5.196 -20.636 1.00 92.25 84 VAL A C 1
ATOM 667 O O . VAL A 1 84 ? 12.767 -4.637 -19.805 1.00 92.25 84 VAL A O 1
ATOM 670 N N . ASN A 1 85 ? 12.136 -6.500 -20.895 1.00 89.88 85 ASN A N 1
ATOM 671 C CA . ASN A 1 85 ? 13.166 -7.372 -20.335 1.00 89.88 85 ASN A CA 1
ATOM 672 C C . ASN A 1 85 ? 14.256 -7.634 -21.388 1.00 89.88 85 ASN A C 1
ATOM 674 O O . ASN A 1 85 ? 13.996 -8.252 -22.419 1.00 89.88 85 ASN A O 1
ATOM 678 N N . LEU A 1 86 ? 15.474 -7.162 -21.106 1.00 90.50 86 LEU A N 1
ATOM 679 C CA . LEU A 1 86 ? 16.679 -7.328 -21.933 1.00 90.50 86 LEU A CA 1
ATOM 680 C C . LEU A 1 86 ? 17.764 -8.144 -21.210 1.00 90.50 86 LEU A C 1
ATOM 682 O O . LEU A 1 86 ? 18.946 -8.053 -21.553 1.00 90.50 86 LEU A O 1
ATOM 686 N N . GLU A 1 87 ? 17.415 -8.895 -20.169 1.00 86.88 87 GLU A N 1
ATOM 687 C CA . GLU A 1 87 ? 18.383 -9.709 -19.440 1.00 86.88 87 GLU A CA 1
ATOM 688 C C . GLU A 1 87 ? 18.995 -10.796 -20.331 1.00 86.88 87 GLU A C 1
ATOM 690 O O . GLU A 1 87 ? 18.355 -11.351 -21.225 1.00 86.88 87 GLU A O 1
ATOM 695 N N . LEU A 1 88 ? 20.273 -11.096 -20.086 1.00 86.69 88 LEU A N 1
ATOM 696 C CA . LEU A 1 88 ? 21.056 -12.076 -20.848 1.00 86.69 88 LEU A CA 1
ATOM 697 C C . LEU A 1 88 ? 21.104 -11.822 -22.372 1.00 86.69 88 LEU A C 1
ATOM 699 O O . LEU A 1 88 ? 21.375 -12.741 -23.145 1.00 86.69 88 LEU A O 1
ATOM 703 N N . THR A 1 89 ? 20.878 -10.580 -22.804 1.00 91.06 89 THR A N 1
ATOM 704 C CA . THR A 1 89 ? 21.141 -10.119 -24.177 1.00 91.06 89 THR A CA 1
ATOM 705 C C . THR A 1 89 ? 22.585 -9.633 -24.336 1.00 91.06 89 THR A C 1
ATOM 707 O O . THR A 1 89 ? 23.295 -9.436 -23.347 1.00 91.06 89 THR A O 1
ATOM 710 N N . GLY A 1 90 ? 23.023 -9.410 -25.577 1.00 91.25 90 GLY A N 1
ATOM 711 C CA . GLY A 1 90 ? 24.315 -8.784 -25.889 1.00 91.25 90 GLY A CA 1
ATOM 712 C C . GLY A 1 90 ? 24.335 -7.256 -25.728 1.00 91.25 90 GLY A C 1
ATOM 713 O O . GLY A 1 90 ? 25.362 -6.635 -25.988 1.00 91.25 90 GLY A O 1
ATOM 714 N N . VAL A 1 91 ? 23.221 -6.644 -25.313 1.00 93.62 91 VAL A N 1
ATOM 715 C CA . VAL A 1 91 ? 23.088 -5.191 -25.138 1.00 93.62 91 VAL A CA 1
ATOM 716 C C . VAL A 1 91 ? 23.987 -4.720 -23.994 1.00 93.62 91 VAL A C 1
ATOM 718 O O . VAL A 1 91 ? 24.108 -5.382 -22.963 1.00 93.62 91 VAL A O 1
ATOM 721 N N . GLU A 1 92 ? 24.616 -3.559 -24.135 1.00 93.06 92 GLU A N 1
ATOM 722 C CA . GLU A 1 92 ? 25.423 -2.968 -23.063 1.00 93.06 92 GLU A CA 1
ATOM 723 C C . GLU A 1 92 ? 24.564 -2.570 -21.848 1.00 93.06 92 GLU A C 1
ATOM 725 O O . GLU A 1 92 ? 23.384 -2.227 -21.977 1.00 93.06 92 GLU A O 1
ATOM 730 N N . ALA A 1 93 ? 25.148 -2.604 -20.644 1.00 88.81 93 ALA A N 1
ATOM 731 C CA . ALA A 1 93 ? 24.432 -2.293 -19.404 1.00 88.81 93 ALA A CA 1
ATOM 732 C C . ALA A 1 93 ? 23.834 -0.876 -19.414 1.00 88.81 93 ALA A C 1
ATOM 734 O O . ALA A 1 93 ? 22.633 -0.736 -19.187 1.00 88.81 93 ALA A O 1
ATOM 735 N N . ASP A 1 94 ? 24.624 0.128 -19.798 1.00 91.38 94 ASP A N 1
ATOM 736 C CA . ASP A 1 94 ? 24.211 1.536 -19.875 1.00 91.38 94 ASP A CA 1
ATOM 737 C C . ASP A 1 94 ? 23.023 1.737 -20.832 1.00 91.38 94 ASP A C 1
ATOM 739 O O . ASP A 1 94 ? 22.118 2.541 -20.597 1.00 91.38 94 ASP A O 1
ATOM 743 N N . ARG A 1 95 ? 22.975 0.960 -21.921 1.00 93.62 95 ARG A N 1
ATOM 744 C CA . ARG A 1 95 ? 21.876 1.010 -22.891 1.00 93.62 95 ARG A CA 1
ATOM 745 C C . ARG A 1 95 ? 20.600 0.359 -22.361 1.00 93.62 95 ARG A C 1
ATOM 747 O O . ARG A 1 95 ? 19.516 0.902 -22.580 1.00 93.62 95 ARG A O 1
ATOM 754 N N . ARG A 1 96 ? 20.706 -0.759 -21.633 1.00 91.06 96 ARG A N 1
ATOM 755 C CA . ARG A 1 96 ? 19.557 -1.346 -20.915 1.00 91.06 96 ARG A CA 1
ATOM 756 C C . ARG A 1 96 ? 19.019 -0.392 -19.852 1.00 91.06 96 ARG A C 1
ATOM 758 O O . ARG A 1 96 ? 17.805 -0.240 -19.728 1.00 91.06 96 ARG A O 1
ATOM 765 N N . GLU A 1 97 ? 19.911 0.275 -19.125 1.00 88.44 97 GLU A N 1
ATOM 766 C CA . GLU A 1 97 ? 19.546 1.272 -18.121 1.00 88.44 97 GLU A CA 1
ATOM 767 C C . GLU A 1 97 ? 18.775 2.440 -18.744 1.00 88.44 97 GLU A C 1
ATOM 769 O O . GLU A 1 97 ? 17.743 2.845 -18.206 1.00 88.44 97 GLU A O 1
ATOM 774 N N . LEU A 1 98 ? 19.200 2.925 -19.916 1.00 91.69 98 LEU A N 1
ATOM 775 C CA . LEU A 1 98 ? 18.496 3.981 -20.645 1.00 91.69 98 LEU A CA 1
ATOM 776 C C . LEU A 1 98 ? 17.068 3.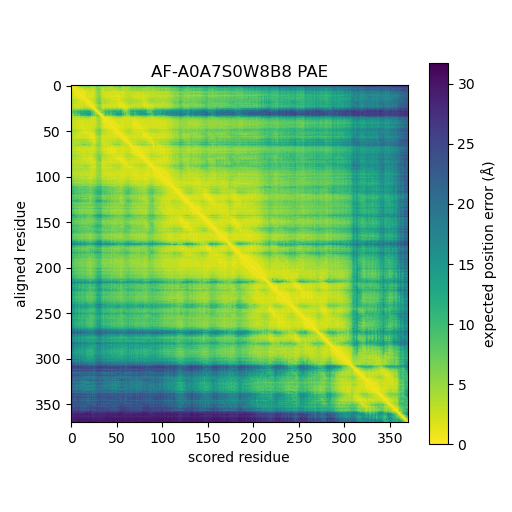571 -21.044 1.00 91.69 98 LEU A C 1
ATOM 778 O O . LEU A 1 98 ? 16.135 4.352 -20.849 1.00 91.69 98 LEU A O 1
ATOM 782 N N . VAL A 1 99 ? 16.873 2.344 -21.545 1.00 93.06 99 VAL A N 1
ATOM 783 C CA . VAL A 1 99 ? 15.528 1.804 -21.835 1.00 93.06 99 VAL A CA 1
ATOM 784 C C . VAL A 1 99 ? 14.678 1.784 -20.561 1.00 93.06 99 VAL A C 1
ATOM 786 O O . VAL A 1 99 ? 13.552 2.286 -20.563 1.00 93.06 99 VAL A O 1
ATOM 789 N N . ALA A 1 100 ? 15.228 1.284 -19.450 1.00 89.38 100 ALA A N 1
ATOM 790 C CA . ALA A 1 100 ? 14.539 1.285 -18.163 1.00 89.38 100 ALA A CA 1
ATOM 791 C C . ALA A 1 100 ? 14.193 2.714 -17.693 1.00 89.38 100 ALA A C 1
ATOM 793 O O . ALA A 1 100 ? 13.071 2.944 -17.240 1.00 89.38 100 ALA A O 1
ATOM 794 N N . ARG A 1 101 ? 15.104 3.692 -17.865 1.00 89.62 101 ARG A N 1
ATOM 795 C CA . ARG A 1 101 ? 14.869 5.116 -17.541 1.00 89.62 101 ARG A CA 1
ATOM 796 C C . ARG A 1 101 ? 13.732 5.716 -18.361 1.00 89.62 101 ARG A C 1
ATOM 798 O O . ARG A 1 101 ? 12.928 6.476 -17.826 1.00 89.62 101 ARG A O 1
ATOM 805 N N . MET A 1 102 ? 13.632 5.394 -19.648 1.00 92.75 102 MET A N 1
ATOM 806 C CA . MET A 1 102 ? 12.524 5.884 -20.474 1.00 92.75 102 MET A CA 1
ATOM 807 C C . MET A 1 102 ? 11.177 5.331 -19.996 1.00 92.75 102 MET A C 1
ATOM 809 O O . MET A 1 102 ? 10.219 6.092 -19.847 1.00 92.75 102 MET A O 1
ATOM 813 N N . LEU A 1 103 ? 11.110 4.029 -19.707 1.00 92.19 103 LEU A N 1
ATOM 814 C CA . LEU A 1 103 ? 9.876 3.369 -19.271 1.00 92.19 103 LEU A CA 1
ATOM 815 C C . LEU A 1 103 ? 9.403 3.862 -17.900 1.00 92.19 103 LEU A C 1
ATOM 817 O O . LEU A 1 103 ? 8.217 4.153 -17.734 1.00 92.19 103 LEU A O 1
ATOM 821 N N . ILE A 1 104 ? 10.309 4.018 -16.930 1.00 90.44 104 ILE A N 1
ATOM 822 C CA . ILE A 1 104 ? 9.936 4.529 -15.605 1.00 90.44 104 ILE A CA 1
ATOM 823 C C . ILE A 1 104 ? 9.466 5.982 -15.668 1.00 90.44 104 ILE A C 1
ATOM 825 O O . ILE A 1 104 ? 8.453 6.317 -15.060 1.00 90.44 104 ILE A O 1
ATOM 829 N N . ASN A 1 105 ? 10.135 6.831 -16.457 1.00 89.56 105 ASN A N 1
ATOM 830 C CA . ASN A 1 105 ? 9.743 8.228 -16.629 1.00 89.56 105 ASN A CA 1
ATOM 831 C C . ASN A 1 105 ? 8.331 8.320 -17.205 1.00 89.56 105 ASN A C 1
ATOM 833 O O . ASN A 1 105 ? 7.497 9.047 -16.672 1.00 89.56 105 ASN A O 1
ATOM 837 N N . ARG A 1 106 ? 8.037 7.505 -18.224 1.00 89.56 106 ARG A N 1
ATOM 838 C CA . ARG A 1 106 ? 6.690 7.398 -18.786 1.00 89.56 106 ARG A CA 1
ATOM 839 C C . ARG A 1 106 ? 5.674 6.931 -17.749 1.00 89.56 106 ARG A C 1
ATOM 841 O O . ARG A 1 106 ? 4.568 7.459 -17.704 1.00 89.56 106 ARG A O 1
ATOM 848 N N . ARG A 1 107 ? 6.021 5.946 -16.917 1.00 89.06 107 ARG A N 1
ATOM 849 C CA . ARG A 1 107 ? 5.123 5.428 -15.875 1.00 89.06 107 ARG A CA 1
ATOM 850 C C . ARG A 1 107 ? 4.820 6.484 -14.809 1.00 89.06 107 ARG A C 1
ATOM 852 O O . ARG A 1 107 ? 3.669 6.600 -14.401 1.00 89.06 107 ARG A O 1
ATOM 859 N N . ILE A 1 108 ? 5.809 7.290 -14.420 1.00 90.50 108 ILE A N 1
ATOM 860 C CA . ILE A 1 108 ? 5.623 8.438 -13.519 1.00 90.50 108 ILE A CA 1
ATOM 861 C C . ILE A 1 108 ? 4.739 9.514 -14.173 1.00 90.50 108 ILE A C 1
ATOM 863 O O . ILE A 1 108 ? 3.839 10.039 -13.523 1.00 90.50 108 ILE A O 1
ATOM 867 N N . ASP A 1 109 ? 4.931 9.810 -15.460 1.00 89.56 109 ASP A N 1
ATOM 868 C CA . ASP A 1 109 ? 4.098 10.792 -16.171 1.00 89.56 109 ASP A CA 1
ATOM 869 C C . ASP A 1 109 ? 2.650 10.319 -16.320 1.00 89.56 109 ASP A C 1
ATOM 871 O O . ASP A 1 109 ? 1.713 11.081 -16.078 1.00 89.56 109 ASP A O 1
ATOM 875 N N . ARG A 1 110 ? 2.448 9.038 -16.655 1.00 88.75 110 ARG A N 1
ATOM 876 C CA . ARG A 1 110 ? 1.113 8.429 -16.707 1.00 88.75 110 ARG A CA 1
ATOM 877 C C . ARG A 1 110 ? 0.445 8.440 -15.350 1.00 88.75 110 ARG A C 1
ATOM 879 O O . ARG A 1 110 ? -0.735 8.744 -15.283 1.00 88.75 110 ARG A O 1
ATOM 886 N N . LEU A 1 111 ? 1.179 8.168 -14.276 1.00 88.88 111 LEU A N 1
ATOM 887 C CA . LEU A 1 111 ? 0.620 8.268 -12.937 1.00 88.88 111 LEU A CA 1
ATOM 888 C C . LEU A 1 111 ? 0.002 9.652 -12.703 1.00 88.88 111 LEU A C 1
ATOM 890 O O . LEU A 1 111 ? -1.080 9.701 -12.142 1.00 88.88 111 LEU A O 1
ATOM 894 N N . ALA A 1 112 ? 0.613 10.740 -13.181 1.00 87.06 112 ALA A N 1
ATOM 895 C CA . ALA A 1 112 ? 0.069 12.094 -13.046 1.00 87.06 112 ALA A CA 1
ATOM 896 C C . ALA A 1 112 ? -1.084 12.420 -14.021 1.00 87.06 112 ALA A C 1
ATOM 898 O O . ALA A 1 112 ? -1.971 13.196 -13.672 1.00 87.06 112 ALA A O 1
ATOM 899 N N . ALA A 1 113 ? -1.066 11.869 -15.238 1.00 88.88 113 ALA A N 1
ATOM 900 C CA . ALA A 1 113 ? -1.963 12.279 -16.325 1.00 88.88 113 ALA A CA 1
ATOM 901 C C . ALA A 1 113 ? -3.137 11.320 -16.601 1.00 88.88 113 ALA A C 1
ATOM 903 O O . ALA A 1 113 ? -4.139 11.735 -17.179 1.00 88.88 113 ALA A O 1
ATOM 904 N N . ASP A 1 114 ? -3.012 10.045 -16.233 1.00 88.31 114 ASP A N 1
ATOM 905 C CA . ASP A 1 114 ? -3.950 8.976 -16.577 1.00 88.31 114 ASP A CA 1
ATOM 906 C C . ASP A 1 114 ? -5.017 8.810 -15.472 1.00 88.31 114 ASP A C 1
ATOM 908 O O . ASP A 1 114 ? -4.677 8.438 -14.339 1.00 88.31 114 ASP A O 1
ATOM 912 N N . PRO A 1 115 ? -6.311 9.055 -15.766 1.00 87.88 115 PRO A N 1
ATOM 913 C CA . PRO A 1 115 ? -7.390 8.908 -14.790 1.00 87.88 115 PRO A CA 1
ATOM 914 C C . PRO A 1 115 ? -7.497 7.502 -14.194 1.00 87.88 115 PRO A C 1
ATOM 916 O O . PRO A 1 115 ? -7.864 7.367 -13.027 1.00 87.88 115 PRO A O 1
ATOM 919 N N . ASP A 1 116 ? -7.161 6.457 -14.953 1.00 87.00 116 ASP A N 1
ATOM 920 C CA . ASP A 1 116 ? -7.231 5.084 -14.454 1.00 87.00 116 ASP A CA 1
ATOM 921 C C . ASP A 1 116 ? -6.113 4.823 -13.438 1.00 87.00 116 ASP A C 1
ATOM 923 O O . ASP A 1 116 ? -6.338 4.187 -12.406 1.00 87.00 116 ASP A O 1
ATOM 927 N N . MET A 1 117 ? -4.925 5.395 -13.661 1.00 86.75 117 MET A N 1
ATOM 928 C CA . MET A 1 117 ? -3.824 5.340 -12.691 1.00 86.75 117 MET A CA 1
ATOM 929 C C . MET A 1 117 ? -4.123 6.158 -11.431 1.00 86.75 117 MET A C 1
ATOM 931 O O . MET A 1 117 ? -3.759 5.745 -10.330 1.00 86.75 117 MET A O 1
ATOM 935 N N . GLN A 1 118 ? -4.848 7.272 -11.555 1.00 86.75 118 GLN A N 1
ATOM 936 C CA . GLN A 1 118 ? -5.314 8.059 -10.405 1.00 86.75 118 GLN A CA 1
ATOM 937 C C . GLN A 1 118 ? -6.334 7.305 -9.532 1.00 86.75 118 GLN A C 1
ATOM 939 O O . GLN A 1 118 ? -6.519 7.647 -8.364 1.00 86.75 118 GLN A O 1
ATOM 944 N N . ARG A 1 119 ? -6.961 6.252 -10.071 1.00 89.62 119 ARG A N 1
ATOM 945 C CA . ARG A 1 119 ? -7.904 5.371 -9.362 1.00 89.62 119 ARG A CA 1
ATOM 946 C C . ARG A 1 119 ? -7.279 4.059 -8.891 1.00 89.62 119 ARG A C 1
ATOM 948 O O . ARG A 1 119 ? -7.945 3.286 -8.203 1.00 89.62 119 ARG A O 1
ATOM 955 N N . ALA A 1 120 ? -6.024 3.795 -9.250 1.00 90.25 120 ALA A N 1
ATOM 956 C CA . ALA A 1 120 ? -5.332 2.583 -8.844 1.00 90.25 120 ALA A CA 1
ATOM 957 C C . ALA A 1 120 ? -5.131 2.560 -7.323 1.00 90.25 120 ALA A C 1
ATOM 959 O O . ALA A 1 120 ? -4.662 3.526 -6.724 1.00 90.25 120 ALA A O 1
ATOM 960 N N . THR A 1 121 ? -5.460 1.431 -6.694 1.00 93.31 121 THR A N 1
ATOM 961 C CA . THR A 1 121 ? -5.253 1.213 -5.253 1.00 93.31 121 THR A CA 1
ATOM 962 C C . THR A 1 121 ? -3.886 0.619 -4.935 1.00 93.31 121 THR A C 1
ATOM 964 O O . THR A 1 121 ? -3.435 0.687 -3.787 1.00 93.31 121 THR A O 1
ATOM 967 N N . THR A 1 122 ? -3.219 0.068 -5.950 1.00 92.31 122 THR A N 1
ATOM 968 C CA . THR A 1 122 ? -1.898 -0.558 -5.878 1.00 92.31 122 THR A CA 1
ATOM 969 C C . THR A 1 122 ? -1.039 -0.099 -7.049 1.00 92.31 122 THR A C 1
ATOM 971 O O . THR A 1 122 ? -1.514 -0.084 -8.186 1.00 92.31 122 THR A O 1
ATOM 974 N N . LEU A 1 123 ? 0.230 0.204 -6.792 1.00 91.94 123 LEU A N 1
ATOM 975 C CA . LEU A 1 123 ? 1.208 0.557 -7.814 1.00 91.94 123 LEU A CA 1
ATOM 976 C C . LEU A 1 123 ? 2.472 -0.265 -7.599 1.00 91.94 123 LEU A C 1
ATOM 978 O O . LEU A 1 123 ? 3.114 -0.186 -6.557 1.00 91.94 123 LEU A O 1
ATOM 982 N N . ASP A 1 124 ? 2.831 -1.038 -8.613 1.00 89.81 124 ASP A N 1
ATOM 983 C CA . ASP A 1 124 ? 4.064 -1.809 -8.627 1.00 89.81 124 ASP A CA 1
ATOM 984 C C . ASP A 1 124 ? 5.114 -1.098 -9.492 1.00 89.81 124 ASP A C 1
ATOM 986 O O . ASP A 1 124 ? 4.890 -0.895 -10.695 1.00 89.81 124 ASP A O 1
ATOM 990 N N . LEU A 1 125 ? 6.220 -0.693 -8.860 1.00 90.75 125 LEU A N 1
ATOM 991 C CA . LEU A 1 125 ? 7.434 -0.146 -9.477 1.00 90.75 125 LEU A CA 1
ATOM 992 C C . LEU A 1 125 ? 8.667 -0.990 -9.110 1.00 90.75 125 LEU A C 1
ATOM 994 O O . LEU A 1 125 ? 9.796 -0.492 -9.128 1.00 90.75 125 LEU A O 1
ATOM 998 N N . SER A 1 126 ? 8.470 -2.259 -8.767 1.00 86.81 126 SER A N 1
ATOM 999 C CA . SER A 1 126 ? 9.546 -3.161 -8.364 1.00 86.81 126 SER A CA 1
ATOM 1000 C C . SER A 1 126 ? 10.529 -3.423 -9.503 1.00 86.81 126 SER A C 1
ATOM 1002 O O . SER A 1 126 ? 10.118 -3.544 -10.657 1.00 86.81 126 SER A O 1
ATOM 1004 N N . CYS A 1 127 ? 11.823 -3.515 -9.187 1.00 81.75 127 CYS A N 1
ATOM 1005 C CA . CYS A 1 127 ? 12.913 -3.760 -10.140 1.00 81.75 127 CYS A CA 1
ATOM 1006 C C . CYS A 1 127 ? 12.876 -2.853 -11.373 1.00 81.75 127 CYS A C 1
ATOM 1008 O O . CYS A 1 127 ? 13.345 -3.220 -12.449 1.00 81.75 127 CYS A O 1
ATOM 1010 N N . THR A 1 128 ? 12.324 -1.650 -11.233 1.00 83.75 128 THR A N 1
ATOM 1011 C CA . THR A 1 128 ? 12.268 -0.702 -12.341 1.00 83.75 128 THR A CA 1
ATOM 1012 C C . THR A 1 128 ? 13.562 0.068 -12.487 1.00 83.75 128 THR A C 1
ATOM 1014 O O . THR A 1 128 ? 13.671 0.809 -13.449 1.00 83.75 128 THR A O 1
ATOM 1017 N N . GLY A 1 129 ? 14.529 -0.092 -11.576 1.00 84.12 129 GLY A N 1
ATOM 1018 C CA . GLY A 1 129 ? 15.802 0.625 -11.537 1.00 84.12 129 GLY A CA 1
ATOM 1019 C C . GLY A 1 129 ? 15.670 2.054 -11.015 1.00 84.12 129 GLY A C 1
ATOM 1020 O O . GLY A 1 129 ? 16.483 2.895 -11.372 1.00 84.12 129 GLY A O 1
ATOM 1021 N N . LEU A 1 130 ? 14.610 2.375 -10.266 1.00 89.94 130 LEU A N 1
ATOM 1022 C CA . LEU A 1 130 ? 14.434 3.694 -9.650 1.00 89.94 130 LEU A CA 1
ATOM 1023 C C . LEU A 1 130 ? 15.658 4.100 -8.825 1.00 89.94 130 LEU A C 1
ATOM 1025 O O . LEU A 1 130 ? 16.254 3.290 -8.114 1.00 89.94 130 LEU A O 1
ATOM 1029 N N . GLU A 1 131 ? 15.983 5.385 -8.899 1.00 91.56 131 GLU A N 1
ATOM 1030 C CA . GLU A 1 131 ? 17.048 6.008 -8.127 1.00 91.56 131 GLU A CA 1
ATOM 1031 C C . GLU A 1 131 ? 16.503 7.142 -7.253 1.00 91.56 131 GLU A C 1
ATOM 1033 O O . GLU A 1 131 ? 15.413 7.674 -7.477 1.00 91.56 131 GLU A O 1
ATOM 1038 N N . ASN A 1 132 ? 17.307 7.585 -6.285 1.00 92.94 132 ASN A N 1
ATOM 1039 C CA . ASN A 1 132 ? 16.985 8.719 -5.411 1.00 92.94 132 ASN A CA 1
ATOM 1040 C C . ASN A 1 132 ? 16.487 9.966 -6.180 1.00 92.94 132 ASN A C 1
ATOM 1042 O O . ASN A 1 132 ? 15.562 10.645 -5.733 1.00 92.94 132 ASN A O 1
ATOM 1046 N N . LYS A 1 133 ? 17.055 10.258 -7.361 1.00 91.44 133 LYS A N 1
ATOM 1047 C CA . LYS A 1 133 ? 16.670 11.415 -8.196 1.00 91.44 133 LYS A CA 1
ATOM 1048 C C . LYS A 1 133 ? 15.224 11.348 -8.711 1.00 91.44 133 LYS A C 1
ATOM 1050 O O . LYS A 1 133 ? 14.622 12.390 -8.965 1.00 91.44 133 LYS A O 1
ATOM 1055 N N . ASP A 1 134 ? 14.654 10.149 -8.813 1.00 91.94 134 ASP A N 1
ATOM 1056 C CA . ASP A 1 134 ? 13.310 9.920 -9.346 1.00 91.94 134 ASP A CA 1
ATOM 1057 C C . ASP A 1 134 ? 12.217 10.156 -8.284 1.00 91.94 134 ASP A C 1
ATOM 1059 O O . ASP A 1 134 ? 11.076 10.488 -8.618 1.00 91.94 134 ASP A O 1
ATOM 1063 N N . MET A 1 135 ? 12.561 10.057 -6.992 1.00 92.75 135 MET A N 1
ATOM 1064 C CA . MET A 1 135 ? 11.606 10.110 -5.872 1.00 92.75 135 MET A CA 1
ATOM 1065 C C . MET A 1 135 ? 10.824 11.412 -5.791 1.00 92.75 135 MET A C 1
ATOM 1067 O O . MET A 1 135 ? 9.617 11.396 -5.554 1.00 92.75 135 MET A O 1
ATOM 1071 N N . LYS A 1 136 ? 11.471 12.547 -6.066 1.00 90.81 136 LYS A N 1
ATOM 1072 C CA . LYS A 1 136 ? 10.793 13.847 -6.050 1.00 90.81 136 LYS A CA 1
ATOM 1073 C C . LYS A 1 136 ? 9.700 13.931 -7.117 1.00 90.81 136 LYS A C 1
ATOM 1075 O O . LYS A 1 136 ? 8.617 14.449 -6.854 1.00 90.81 136 LYS A O 1
ATOM 1080 N N . ARG A 1 137 ? 9.977 13.418 -8.317 1.00 92.12 137 ARG A N 1
ATOM 1081 C CA . ARG A 1 137 ? 9.026 13.426 -9.435 1.00 92.12 137 ARG A CA 1
ATOM 1082 C C . ARG A 1 137 ? 7.902 12.419 -9.204 1.00 92.12 137 ARG A C 1
ATOM 1084 O O . ARG A 1 137 ? 6.744 12.746 -9.440 1.00 92.12 137 ARG A O 1
ATOM 1091 N N . LEU A 1 138 ? 8.222 11.241 -8.665 1.00 93.75 138 LEU A N 1
ATOM 1092 C CA . LEU A 1 138 ? 7.217 10.262 -8.255 1.00 93.75 138 LEU A CA 1
ATOM 1093 C C . LEU A 1 138 ? 6.289 10.828 -7.164 1.00 93.75 138 LEU A C 1
ATOM 1095 O O . LEU A 1 138 ? 5.073 10.729 -7.291 1.00 93.75 138 LEU A O 1
ATOM 1099 N N . GLY A 1 139 ? 6.835 11.504 -6.149 1.00 92.31 139 GLY A N 1
ATOM 1100 C CA . GLY A 1 139 ? 6.042 12.189 -5.122 1.00 92.31 139 GLY A CA 1
ATOM 1101 C C . GLY A 1 139 ? 5.112 13.263 -5.699 1.00 92.31 139 GLY A C 1
ATOM 1102 O O . GLY A 1 139 ? 3.953 13.355 -5.299 1.00 92.31 139 GLY A O 1
ATOM 1103 N N . GLN A 1 140 ? 5.572 14.033 -6.693 1.00 91.25 140 GLN A N 1
ATOM 1104 C CA . GLN A 1 140 ? 4.724 14.999 -7.404 1.00 91.25 140 GLN A CA 1
ATOM 1105 C C . GLN A 1 140 ? 3.575 14.322 -8.160 1.00 91.25 140 GLN A C 1
ATOM 1107 O O . GLN A 1 140 ? 2.441 14.789 -8.070 1.00 91.25 140 GLN A O 1
ATOM 1112 N N . ALA A 1 141 ? 3.843 13.213 -8.854 1.00 91.12 141 ALA A N 1
ATOM 1113 C CA . ALA A 1 141 ? 2.816 12.453 -9.567 1.00 91.12 141 ALA A CA 1
ATOM 1114 C C . ALA A 1 141 ? 1.780 11.817 -8.618 1.00 91.12 141 ALA A C 1
ATOM 1116 O O . ALA A 1 141 ? 0.604 11.703 -8.961 1.00 91.12 141 ALA A O 1
ATOM 1117 N N . LEU A 1 142 ? 2.199 11.440 -7.405 1.00 90.88 142 LEU A N 1
ATOM 1118 C CA . LEU A 1 142 ? 1.332 10.861 -6.375 1.00 90.88 142 LEU A CA 1
ATOM 1119 C C . LEU A 1 142 ? 0.509 11.885 -5.588 1.00 90.88 142 LEU A C 1
ATOM 1121 O O . LEU A 1 142 ? -0.392 11.484 -4.851 1.00 90.88 142 LEU A O 1
ATOM 1125 N N . ARG A 1 143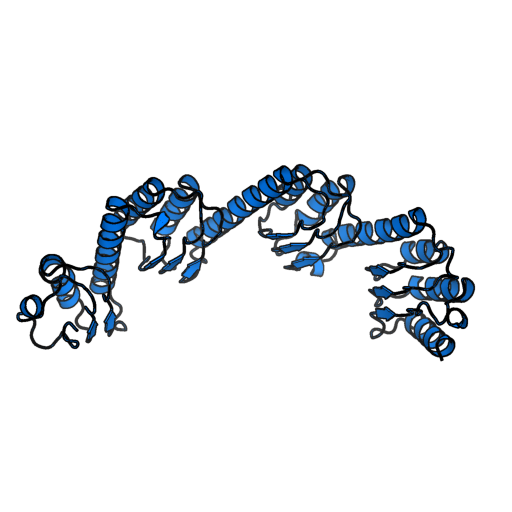 ? 0.785 13.187 -5.716 1.00 90.06 143 ARG A N 1
ATOM 1126 C CA . ARG A 1 143 ? 0.159 14.227 -4.883 1.00 90.06 143 ARG A CA 1
ATOM 1127 C C . ARG A 1 143 ? -1.365 14.243 -4.987 1.00 90.06 143 ARG A C 1
ATOM 1129 O O . ARG A 1 143 ? -2.042 14.357 -3.970 1.00 90.06 143 ARG A O 1
ATOM 1136 N N . SER A 1 144 ? -1.892 14.103 -6.202 1.00 83.31 144 SER A N 1
ATOM 1137 C CA . SER A 1 144 ? -3.333 14.098 -6.479 1.00 83.31 144 SER A CA 1
ATOM 1138 C C . SER A 1 144 ? -3.977 12.720 -6.361 1.00 83.31 144 SER A C 1
ATOM 1140 O O . SER A 1 144 ? -5.198 12.619 -6.458 1.00 83.31 144 SER A O 1
ATOM 1142 N N . ASN A 1 145 ? -3.185 11.659 -6.175 1.00 88.94 145 ASN A N 1
ATOM 1143 C CA . ASN A 1 145 ? -3.725 10.312 -6.135 1.00 88.94 145 ASN A CA 1
ATOM 1144 C C . ASN A 1 145 ? -4.434 10.079 -4.794 1.00 88.94 145 ASN A C 1
ATOM 1146 O O . ASN A 1 145 ? -3.810 10.081 -3.729 1.00 88.94 145 ASN A O 1
ATOM 1150 N N . VAL A 1 146 ? -5.748 9.872 -4.864 1.00 88.38 146 VAL A N 1
ATOM 1151 C CA . VAL A 1 146 ? -6.630 9.692 -3.700 1.00 88.38 146 VAL A CA 1
ATOM 1152 C C . VAL A 1 146 ? -6.943 8.225 -3.396 1.00 88.38 146 VAL A C 1
ATOM 1154 O O . VAL A 1 146 ? -7.565 7.932 -2.378 1.00 88.38 146 VAL A O 1
ATOM 1157 N N . CYS A 1 147 ? -6.521 7.293 -4.254 1.00 91.56 147 CYS A N 1
ATOM 1158 C CA . CYS A 1 147 ? -6.879 5.877 -4.153 1.00 91.56 147 CYS A CA 1
ATOM 1159 C C . CYS A 1 147 ? -5.702 4.970 -3.774 1.00 91.56 147 CYS A C 1
ATOM 1161 O O . CYS A 1 147 ? -5.934 3.890 -3.232 1.00 91.56 147 CYS A O 1
ATOM 1163 N N . LEU A 1 148 ? -4.457 5.379 -4.035 1.00 92.81 148 LEU A N 1
ATOM 1164 C CA . LEU A 1 148 ? -3.286 4.517 -3.921 1.00 92.81 148 LEU A CA 1
ATOM 1165 C C . LEU A 1 148 ? -2.951 4.192 -2.466 1.00 92.81 148 LEU A C 1
ATOM 1167 O O . LEU A 1 148 ? -2.464 5.035 -1.721 1.00 92.81 148 LEU A O 1
ATOM 1171 N N . THR A 1 149 ? -3.155 2.935 -2.085 1.00 93.56 149 THR A N 1
ATOM 1172 C CA . THR A 1 149 ? -2.919 2.449 -0.719 1.00 93.56 149 THR A CA 1
ATOM 1173 C C . THR A 1 149 ? -1.624 1.671 -0.546 1.00 93.56 149 THR A C 1
ATOM 1175 O O . THR A 1 149 ? -1.081 1.653 0.561 1.00 9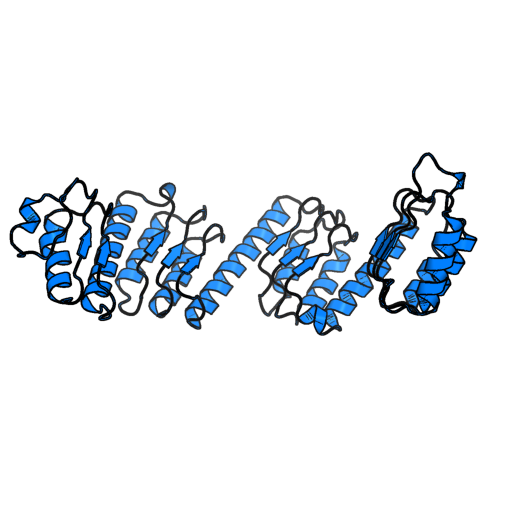3.56 149 THR A O 1
ATOM 1178 N N . SER A 1 150 ? -1.113 1.077 -1.627 1.00 93.88 150 SER A N 1
ATOM 1179 C CA . SER A 1 150 ? 0.085 0.241 -1.612 1.00 93.88 150 SER A CA 1
ATOM 1180 C C . SER A 1 150 ? 1.015 0.569 -2.777 1.00 93.88 150 SER A C 1
ATOM 1182 O O . SER A 1 150 ? 0.572 0.651 -3.926 1.00 93.88 150 SER A O 1
ATOM 1184 N N . LEU A 1 151 ? 2.300 0.746 -2.474 1.00 95.00 151 LEU A N 1
ATOM 1185 C CA . LEU A 1 151 ? 3.365 1.018 -3.433 1.00 95.00 151 LEU A CA 1
ATOM 1186 C C . LEU A 1 151 ? 4.494 -0.005 -3.263 1.00 95.00 151 LEU A C 1
ATOM 1188 O O . LEU A 1 151 ? 5.069 -0.120 -2.185 1.00 95.00 151 LEU A O 1
ATOM 1192 N N . SER A 1 152 ? 4.857 -0.720 -4.323 1.00 94.19 152 SER A N 1
ATOM 1193 C CA . SER A 1 152 ? 6.041 -1.582 -4.300 1.00 94.19 152 SER A CA 1
ATOM 1194 C C . SER A 1 152 ? 7.235 -0.881 -4.937 1.00 94.19 152 SER A C 1
ATOM 1196 O O . SER A 1 152 ? 7.180 -0.508 -6.111 1.00 94.19 152 SER A O 1
ATOM 1198 N N . LEU A 1 153 ? 8.310 -0.712 -4.164 1.00 93.75 153 LEU A N 1
ATOM 1199 C CA . LEU A 1 153 ? 9.616 -0.212 -4.607 1.00 93.75 153 LEU A CA 1
ATOM 1200 C C . LEU A 1 153 ? 10.700 -1.297 -4.485 1.00 93.75 153 LEU A C 1
ATOM 1202 O O . LEU A 1 153 ? 11.891 -0.984 -4.548 1.00 93.75 153 LEU A O 1
ATOM 1206 N N . TRP A 1 154 ? 10.290 -2.559 -4.348 1.00 92.00 154 TRP A N 1
ATOM 1207 C CA . TRP A 1 154 ? 11.163 -3.720 -4.202 1.00 92.00 154 TRP A CA 1
ATOM 1208 C C . TRP A 1 154 ? 12.272 -3.772 -5.261 1.00 92.00 154 TRP A C 1
ATOM 1210 O O . TRP A 1 154 ? 12.041 -3.439 -6.423 1.00 92.00 154 TRP A O 1
ATOM 1220 N N . GLY A 1 155 ? 13.481 -4.186 -4.884 1.00 86.12 155 GLY A N 1
ATOM 1221 C CA . GLY A 1 155 ? 14.567 -4.461 -5.835 1.00 86.12 155 GLY A CA 1
ATOM 1222 C C . GLY A 1 155 ? 15.129 -3.239 -6.581 1.00 86.12 155 GLY A C 1
ATOM 1223 O O . GLY A 1 155 ? 15.888 -3.394 -7.539 1.00 86.12 155 GLY A O 1
ATOM 1224 N N . ASN A 1 156 ? 14.766 -2.010 -6.197 1.00 89.56 156 ASN A N 1
ATOM 1225 C CA . ASN A 1 156 ? 15.299 -0.781 -6.794 1.00 89.56 156 ASN A CA 1
ATOM 1226 C C . ASN A 1 156 ? 16.568 -0.310 -6.076 1.00 89.56 156 ASN A C 1
ATOM 1228 O O . ASN A 1 156 ? 16.543 0.702 -5.393 1.00 89.56 156 ASN A O 1
ATOM 1232 N N . LYS A 1 157 ? 17.684 -1.021 -6.260 1.00 88.44 157 LYS A N 1
ATOM 1233 C CA . LYS A 1 157 ? 18.957 -0.835 -5.522 1.00 88.44 157 LYS A CA 1
ATOM 1234 C C . LYS A 1 157 ? 19.566 0.578 -5.543 1.00 88.44 157 LYS A C 1
ATOM 1236 O O . LYS A 1 157 ? 20.471 0.855 -4.763 1.00 88.44 157 LYS A O 1
ATOM 1241 N N . GLY A 1 158 ? 19.104 1.458 -6.433 1.00 87.50 158 GLY A N 1
ATOM 1242 C CA . GLY A 1 158 ? 19.497 2.870 -6.486 1.00 87.50 158 GLY A CA 1
ATOM 1243 C C . GLY A 1 158 ? 18.772 3.772 -5.476 1.00 87.50 158 GLY A C 1
ATOM 1244 O O . GLY A 1 158 ? 19.116 4.953 -5.361 1.00 87.50 158 GLY A O 1
ATOM 1245 N N . LEU A 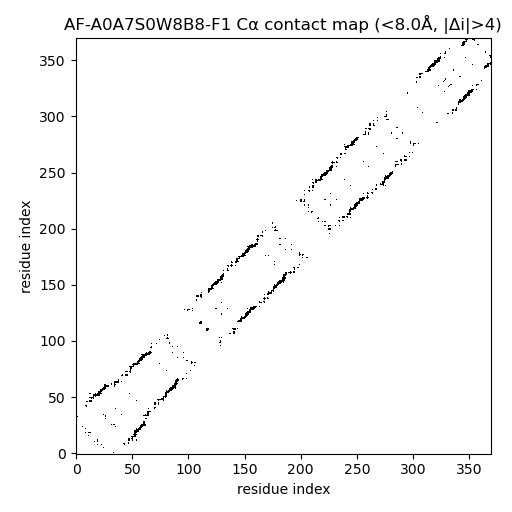1 159 ? 17.775 3.254 -4.752 1.00 91.06 159 LEU A N 1
ATOM 1246 C CA . LEU A 1 159 ? 17.042 3.961 -3.702 1.00 91.06 159 LEU A CA 1
ATOM 1247 C C . LEU A 1 159 ? 17.765 3.834 -2.364 1.00 91.06 159 LEU A C 1
ATOM 1249 O O . LEU A 1 159 ? 17.314 3.155 -1.460 1.00 91.06 159 LEU A O 1
ATOM 1253 N N . THR A 1 160 ? 18.899 4.501 -2.205 1.00 92.56 160 THR A N 1
ATOM 1254 C CA . THR A 1 160 ? 19.695 4.373 -0.971 1.00 92.56 160 THR A CA 1
ATOM 1255 C C . THR A 1 160 ? 19.274 5.314 0.155 1.00 92.56 160 THR A C 1
ATOM 1257 O O . THR A 1 160 ? 19.751 5.176 1.275 1.00 92.56 160 THR A O 1
ATOM 1260 N N . ASN A 1 161 ? 18.402 6.293 -0.111 1.00 92.06 161 ASN A N 1
ATOM 1261 C CA . ASN A 1 161 ? 18.041 7.326 0.861 1.00 92.06 161 ASN A CA 1
ATOM 1262 C C . ASN A 1 161 ? 16.574 7.205 1.302 1.00 92.06 161 ASN A C 1
ATOM 1264 O O . ASN A 1 161 ? 15.673 7.741 0.649 1.00 92.06 161 ASN A O 1
ATOM 1268 N N . GLY A 1 162 ? 16.344 6.567 2.453 1.00 91.88 162 GLY A N 1
ATOM 1269 C CA . GLY A 1 162 ? 15.002 6.372 3.017 1.00 91.88 162 GLY A CA 1
ATOM 1270 C C . GLY A 1 162 ? 14.229 7.672 3.266 1.00 91.88 162 GLY A C 1
ATOM 1271 O O . GLY A 1 162 ? 13.014 7.708 3.083 1.00 91.88 162 GLY A O 1
ATOM 1272 N N . ARG A 1 163 ? 14.914 8.790 3.547 1.00 93.88 163 ARG A N 1
ATOM 1273 C CA . ARG A 1 163 ? 14.265 10.100 3.726 1.00 93.88 163 ARG A CA 1
ATOM 1274 C C . ARG A 1 163 ? 13.533 10.570 2.468 1.00 93.88 163 ARG A C 1
ATOM 1276 O O . ARG A 1 163 ? 12.505 11.229 2.569 1.00 93.88 163 ARG A O 1
ATOM 1283 N N . LEU A 1 164 ? 14.023 10.228 1.277 1.00 94.25 164 LEU A N 1
ATOM 1284 C CA . LEU A 1 164 ? 13.325 10.576 0.035 1.00 94.25 164 LEU A CA 1
ATOM 1285 C C . LEU A 1 164 ? 12.045 9.756 -0.148 1.00 94.25 164 LEU A C 1
ATOM 1287 O O . LEU A 1 164 ? 11.072 10.257 -0.710 1.00 94.25 164 LEU A O 1
ATOM 1291 N N . VAL A 1 165 ? 12.023 8.522 0.359 1.00 94.56 165 VAL A N 1
ATOM 1292 C CA . VAL A 1 165 ? 10.806 7.705 0.410 1.00 94.56 165 VAL A CA 1
ATOM 1293 C C . VAL A 1 165 ? 9.817 8.304 1.414 1.00 94.56 165 VAL A C 1
ATOM 1295 O O . VAL A 1 165 ? 8.628 8.402 1.114 1.00 94.56 165 VAL A O 1
ATOM 1298 N N . GLU A 1 166 ? 10.290 8.789 2.565 1.00 94.25 166 GLU A N 1
ATOM 1299 C CA . GLU A 1 166 ? 9.447 9.534 3.508 1.00 94.25 166 GLU A CA 1
ATOM 1300 C C . GLU A 1 166 ? 8.848 10.799 2.877 1.00 94.25 166 GLU A C 1
ATOM 1302 O O . GLU A 1 166 ? 7.646 11.037 2.996 1.00 94.25 166 GLU A O 1
ATOM 1307 N N . GLU A 1 167 ? 9.656 11.592 2.169 1.00 93.62 167 GLU A N 1
ATOM 1308 C CA . GLU A 1 167 ? 9.201 12.794 1.459 1.00 93.62 167 GLU A CA 1
ATOM 1309 C C . GLU A 1 167 ? 8.166 12.457 0.373 1.00 93.62 167 GLU A C 1
ATOM 1311 O O . GLU A 1 167 ? 7.169 13.168 0.231 1.00 93.62 167 GLU A O 1
ATOM 1316 N N . LEU A 1 168 ? 8.342 11.344 -0.346 1.00 93.38 168 LEU A N 1
ATOM 1317 C CA . LEU A 1 168 ? 7.353 10.822 -1.293 1.00 93.38 168 LEU A CA 1
ATOM 1318 C C . LEU A 1 168 ? 6.032 10.481 -0.598 1.00 93.38 168 LEU A C 1
ATOM 1320 O O . LEU A 1 168 ? 4.968 10.874 -1.079 1.00 93.38 168 LEU A O 1
ATOM 1324 N N . ILE A 1 169 ? 6.085 9.775 0.536 1.00 93.38 169 ILE A N 1
ATOM 1325 C CA . ILE A 1 169 ? 4.889 9.423 1.309 1.00 93.38 169 ILE A CA 1
ATOM 1326 C C . ILE A 1 169 ? 4.194 10.702 1.789 1.00 93.38 169 ILE A C 1
ATOM 1328 O O . ILE A 1 169 ? 2.976 10.820 1.671 1.00 93.38 169 ILE A O 1
ATOM 1332 N N . GLN A 1 170 ? 4.951 11.682 2.287 1.00 90.81 170 GLN A N 1
ATOM 1333 C CA . GLN A 1 170 ? 4.423 12.967 2.750 1.00 90.81 170 GLN A CA 1
ATOM 1334 C C . GLN A 1 170 ? 3.790 13.792 1.625 1.00 90.81 170 GLN A C 1
ATOM 1336 O O . GLN A 1 170 ? 2.761 14.425 1.859 1.00 90.81 170 GLN A O 1
ATOM 1341 N N . ALA A 1 171 ? 4.347 13.744 0.413 1.00 89.31 171 ALA A N 1
ATOM 1342 C CA . ALA A 1 171 ? 3.808 14.438 -0.754 1.00 89.31 171 ALA A CA 1
ATOM 1343 C C . ALA A 1 171 ? 2.422 13.924 -1.181 1.00 89.31 171 ALA A C 1
ATOM 1345 O O . ALA A 1 171 ? 1.667 14.661 -1.813 1.00 89.31 171 ALA A O 1
ATOM 1346 N N . ASN A 1 172 ? 2.051 12.691 -0.821 1.00 86.50 172 ASN A N 1
ATOM 1347 C CA . ASN A 1 172 ? 0.702 12.171 -1.022 1.00 86.50 172 ASN A CA 1
ATOM 1348 C C . ASN A 1 172 ? -0.259 12.762 0.035 1.00 86.50 172 ASN A C 1
ATOM 1350 O O . ASN A 1 172 ? -0.489 12.180 1.102 1.00 86.50 172 ASN A O 1
ATOM 1354 N N . GLU A 1 173 ? -0.784 13.956 -0.264 1.00 80.25 173 GLU A N 1
ATOM 1355 C CA . GLU A 1 173 ? -1.594 14.799 0.636 1.00 80.25 173 GLU A CA 1
ATOM 1356 C C . GLU A 1 173 ? -2.930 14.169 1.033 1.00 80.25 173 GLU A C 1
ATOM 1358 O O . GLU A 1 173 ? -3.392 14.359 2.155 1.00 80.25 173 GLU A O 1
ATOM 1363 N N . ALA A 1 174 ? -3.532 13.377 0.145 1.00 80.25 174 ALA A N 1
ATOM 1364 C CA . ALA A 1 174 ? -4.789 12.685 0.423 1.00 80.25 174 ALA A CA 1
ATOM 1365 C C . ALA A 1 174 ? -4.650 11.568 1.478 1.00 80.25 174 ALA A C 1
ATOM 1367 O O . ALA A 1 174 ? -5.644 11.023 1.950 1.00 80.25 174 ALA A O 1
ATOM 1368 N N . MET A 1 175 ? -3.414 11.202 1.828 1.00 78.62 175 MET A N 1
ATOM 1369 C CA . MET A 1 175 ? -3.076 10.125 2.756 1.00 78.62 175 MET A CA 1
ATOM 1370 C C . MET A 1 175 ? -3.618 8.707 2.469 1.00 78.62 175 MET A C 1
ATOM 1372 O O . MET A 1 175 ? -3.722 7.928 3.422 1.00 78.62 175 MET A O 1
ATOM 1376 N N . PRO A 1 176 ? -3.922 8.275 1.224 1.00 81.31 176 PRO A N 1
ATOM 1377 C CA . PRO A 1 176 ? -4.285 6.880 0.995 1.00 81.31 176 PRO A CA 1
ATOM 1378 C C . PRO A 1 176 ? -3.112 5.917 1.216 1.00 81.31 176 PRO A C 1
ATOM 1380 O O . PRO A 1 176 ? -3.365 4.781 1.629 1.00 81.31 176 PRO A O 1
ATOM 1383 N N . LEU A 1 177 ? -1.863 6.354 0.992 1.00 87.62 177 LEU A N 1
ATOM 1384 C CA . LEU A 1 177 ? -0.695 5.474 1.023 1.00 87.62 177 LEU A CA 1
ATOM 1385 C C . LEU A 1 177 ? -0.358 5.033 2.452 1.00 87.62 177 LEU A C 1
ATOM 1387 O O . LEU A 1 177 ? 0.044 5.838 3.295 1.00 87.62 177 LEU A O 1
ATOM 1391 N N . VAL A 1 178 ? -0.520 3.735 2.705 1.00 89.12 178 VAL A N 1
ATOM 1392 C CA . VAL A 1 178 ? -0.358 3.105 4.028 1.00 89.12 178 VAL A CA 1
ATOM 1393 C C . VAL A 1 178 ? 0.594 1.908 4.008 1.00 89.12 178 VAL A C 1
ATOM 1395 O O . VAL A 1 178 ? 0.926 1.362 5.064 1.00 89.12 178 VAL A O 1
ATOM 1398 N N . GLN A 1 179 ? 1.058 1.510 2.825 1.00 92.12 179 GLN A N 1
ATOM 1399 C CA . GLN A 1 179 ? 1.990 0.410 2.630 1.00 92.12 179 GLN A CA 1
ATOM 1400 C C . GLN A 1 179 ? 3.016 0.764 1.550 1.00 92.12 179 GLN A C 1
ATOM 1402 O O . GLN A 1 179 ? 2.647 1.189 0.455 1.00 92.12 179 GLN A O 1
ATOM 1407 N N . VAL A 1 180 ? 4.297 0.557 1.863 1.00 94.12 180 VAL A N 1
ATOM 1408 C CA . VAL A 1 180 ? 5.408 0.645 0.911 1.00 94.12 180 VAL A CA 1
ATOM 1409 C C . VAL A 1 180 ? 6.304 -0.576 1.110 1.00 94.12 180 VAL A C 1
ATOM 1411 O O . VAL A 1 180 ? 6.683 -0.856 2.240 1.00 94.12 180 VAL A O 1
ATOM 1414 N N . SER A 1 181 ? 6.625 -1.312 0.043 1.00 94.56 181 SER A N 1
ATOM 1415 C CA . SER A 1 181 ? 7.641 -2.378 0.095 1.00 94.56 181 SER A CA 1
ATOM 1416 C C . SER A 1 181 ? 8.990 -1.828 -0.353 1.00 94.56 181 SER A C 1
ATOM 1418 O O . SER A 1 181 ? 9.085 -1.219 -1.422 1.00 94.56 181 SER A O 1
ATOM 1420 N N . LEU A 1 182 ? 10.015 -2.048 0.471 1.00 93.69 182 LEU A N 1
ATOM 1421 C CA . LEU A 1 182 ? 11.391 -1.593 0.260 1.00 93.69 182 LEU A CA 1
ATOM 1422 C C . LEU A 1 182 ? 12.404 -2.749 0.256 1.00 93.69 182 LEU A C 1
ATOM 1424 O O . LEU A 1 182 ? 13.608 -2.492 0.281 1.00 93.69 182 LEU A O 1
ATOM 1428 N N . ASP A 1 183 ? 11.973 -4.013 0.220 1.00 91.56 183 ASP A N 1
ATOM 1429 C CA . ASP A 1 183 ? 12.939 -5.115 0.286 1.00 91.56 183 ASP A CA 1
ATOM 1430 C C . ASP A 1 183 ? 13.861 -5.085 -0.947 1.00 91.56 183 ASP A C 1
ATOM 1432 O O . ASP A 1 183 ? 13.434 -4.771 -2.058 1.00 91.56 183 ASP A O 1
ATOM 1436 N N . ASP A 1 184 ? 15.155 -5.335 -0.746 1.00 89.56 184 ASP A N 1
ATOM 1437 C CA . ASP A 1 184 ? 16.195 -5.239 -1.788 1.00 89.56 184 ASP A CA 1
ATOM 1438 C C . ASP A 1 184 ? 16.257 -3.873 -2.532 1.00 89.56 184 ASP A C 1
ATOM 1440 O O . ASP A 1 184 ? 16.790 -3.779 -3.637 1.00 89.56 184 ASP A O 1
ATOM 1444 N N . SER A 1 185 ? 15.730 -2.783 -1.949 1.00 84.62 185 SER A N 1
ATOM 1445 C CA . SER A 1 185 ? 15.744 -1.435 -2.558 1.00 84.62 185 SER A CA 1
ATOM 1446 C C . SER A 1 185 ? 17.017 -0.618 -2.283 1.00 84.62 185 SER A C 1
ATOM 1448 O O . SER A 1 185 ? 17.146 0.508 -2.740 1.00 84.62 185 SER A O 1
ATOM 1450 N N . GLY A 1 186 ? 18.001 -1.166 -1.570 1.00 89.69 186 GLY A N 1
ATOM 1451 C CA . GLY A 1 186 ? 19.241 -0.452 -1.237 1.00 89.69 186 GLY A CA 1
ATOM 1452 C C . GLY A 1 186 ? 19.099 0.614 -0.141 1.00 89.69 186 GLY A C 1
ATOM 1453 O O . GLY A 1 186 ? 20.120 1.161 0.275 1.00 89.69 186 GLY A O 1
ATOM 1454 N N . VAL A 1 187 ? 17.880 0.881 0.348 1.00 94.38 187 VAL A N 1
ATOM 1455 C CA . VAL A 1 187 ? 17.631 1.690 1.552 1.00 94.38 187 VAL A CA 1
ATOM 1456 C C . VAL A 1 187 ? 18.262 0.984 2.755 1.00 94.38 187 VAL A C 1
ATOM 1458 O O . VAL A 1 187 ? 18.132 -0.233 2.902 1.00 94.38 187 VAL A O 1
ATOM 1461 N N . ASP A 1 188 ? 18.945 1.741 3.609 1.00 92.94 188 ASP A N 1
ATOM 1462 C CA . ASP A 1 188 ? 19.515 1.226 4.853 1.00 92.94 188 ASP A CA 1
ATOM 1463 C C . ASP A 1 188 ? 18.446 0.930 5.923 1.00 92.94 188 ASP A C 1
ATOM 1465 O O . ASP A 1 188 ? 17.281 1.320 5.817 1.00 92.94 188 ASP A O 1
ATOM 1469 N N . GLU A 1 189 ? 18.833 0.206 6.976 1.00 92.38 189 GLU A N 1
ATOM 1470 C CA . GLU A 1 189 ? 17.908 -0.204 8.043 1.00 92.38 189 GLU A CA 1
ATOM 1471 C C . GLU A 1 189 ? 17.245 0.998 8.736 1.00 92.38 189 GLU A C 1
ATOM 1473 O O . GLU A 1 189 ? 16.047 0.961 9.024 1.00 92.38 189 GLU A O 1
ATOM 1478 N N . ASP A 1 190 ? 17.996 2.084 8.943 1.00 93.12 190 ASP A N 1
ATOM 1479 C CA . ASP A 1 190 ? 17.489 3.320 9.545 1.00 93.12 190 ASP A CA 1
ATOM 1480 C C . ASP A 1 190 ? 16.436 3.993 8.653 1.00 93.12 190 ASP A C 1
ATOM 1482 O O . ASP A 1 190 ? 15.383 4.420 9.137 1.00 93.12 190 ASP A O 1
ATOM 1486 N N . GLY A 1 191 ? 16.678 4.054 7.341 1.00 93.88 191 GLY A N 1
ATOM 1487 C CA . GLY A 1 191 ? 15.733 4.578 6.365 1.00 93.88 191 GLY A CA 1
ATOM 1488 C C . GLY A 1 191 ? 14.458 3.742 6.270 1.00 93.88 191 GLY A C 1
ATOM 1489 O O . GLY A 1 191 ? 13.360 4.301 6.236 1.00 93.88 191 GLY A O 1
ATOM 1490 N N . VAL A 1 192 ? 14.573 2.410 6.287 1.00 94.00 192 VAL A N 1
ATOM 1491 C CA . VAL A 1 192 ? 13.410 1.506 6.330 1.00 94.00 192 VAL A CA 1
ATOM 1492 C C . VAL A 1 192 ? 12.611 1.720 7.620 1.00 94.00 192 VAL A C 1
ATOM 1494 O O . VAL A 1 192 ? 11.384 1.835 7.573 1.00 94.00 192 VAL A O 1
ATOM 1497 N N . ALA A 1 193 ? 13.283 1.846 8.767 1.00 92.00 193 ALA A N 1
ATOM 1498 C CA . ALA A 1 193 ? 12.630 2.109 10.047 1.00 92.00 193 ALA A CA 1
ATOM 1499 C C . ALA A 1 193 ? 11.900 3.465 10.071 1.00 92.00 193 ALA A C 1
ATOM 1501 O O . ALA A 1 193 ? 10.792 3.564 10.610 1.00 92.00 193 ALA A O 1
ATOM 1502 N N . GLY A 1 194 ? 12.488 4.504 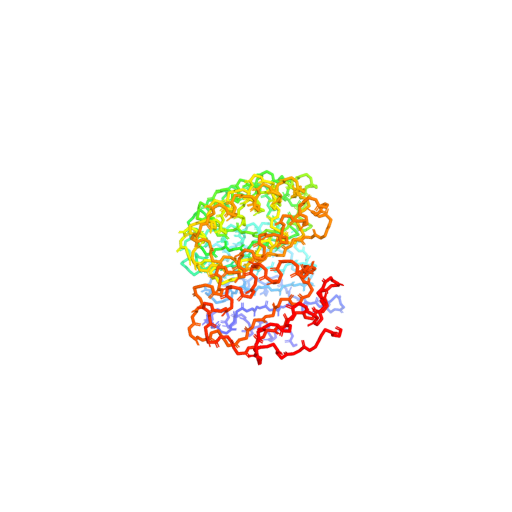9.469 1.00 94.06 194 GLY A N 1
ATOM 1503 C CA . GLY A 1 194 ? 11.865 5.820 9.308 1.00 94.06 194 GLY A CA 1
ATOM 1504 C C . GLY A 1 194 ? 10.585 5.771 8.467 1.00 94.06 194 GLY A C 1
ATOM 1505 O O . GLY A 1 194 ? 9.532 6.263 8.894 1.00 94.06 194 GLY A O 1
ATOM 1506 N N . VAL A 1 195 ? 10.633 5.068 7.331 1.00 94.50 195 VAL A N 1
ATOM 1507 C CA . VAL A 1 195 ? 9.470 4.835 6.462 1.00 94.50 195 VAL A CA 1
ATOM 1508 C C . VAL A 1 195 ? 8.371 4.054 7.183 1.00 94.50 195 VAL A C 1
ATOM 1510 O O . VAL A 1 195 ? 7.218 4.491 7.177 1.00 94.50 195 VAL A O 1
ATOM 1513 N N . GLU A 1 196 ? 8.695 2.948 7.856 1.00 92.00 196 GLU A N 1
ATOM 1514 C CA . GLU A 1 196 ? 7.699 2.164 8.600 1.00 92.00 196 GLU A CA 1
ATOM 1515 C C . GLU A 1 196 ? 7.049 2.976 9.722 1.00 92.00 196 GLU A C 1
ATOM 1517 O O . GLU A 1 196 ? 5.828 2.938 9.898 1.00 92.00 196 GLU A O 1
ATOM 1522 N N . LYS A 1 197 ? 7.830 3.791 10.440 1.00 90.81 197 LYS A N 1
ATOM 1523 C CA . LYS A 1 197 ? 7.297 4.702 11.459 1.00 90.81 197 LYS A CA 1
ATOM 1524 C C . LYS A 1 197 ? 6.327 5.726 10.861 1.00 90.81 197 LYS A C 1
ATOM 1526 O O . LYS A 1 197 ? 5.280 6.001 11.453 1.00 90.81 197 LYS A O 1
ATOM 1531 N N . LEU A 1 198 ? 6.648 6.290 9.697 1.00 93.00 198 LEU A N 1
ATOM 1532 C CA . LEU A 1 198 ? 5.772 7.233 9.002 1.00 93.00 198 LEU A CA 1
ATOM 1533 C C . LEU A 1 198 ? 4.476 6.561 8.520 1.00 93.00 198 LEU A C 1
ATOM 1535 O O . LEU A 1 198 ? 3.390 7.120 8.690 1.00 93.00 198 LEU A O 1
ATOM 1539 N N . LEU A 1 199 ? 4.568 5.357 7.951 1.00 93.00 199 LEU A N 1
ATOM 1540 C CA . LEU A 1 199 ? 3.404 4.593 7.500 1.00 93.00 199 LEU A CA 1
ATOM 1541 C C . LEU A 1 199 ? 2.510 4.175 8.669 1.00 93.00 199 LEU A C 1
ATOM 1543 O O . LEU A 1 199 ? 1.290 4.294 8.566 1.00 93.00 199 LEU A O 1
ATOM 1547 N N . ALA A 1 200 ? 3.091 3.760 9.795 1.00 89.56 200 ALA A N 1
ATOM 1548 C CA . ALA A 1 200 ? 2.365 3.508 11.036 1.00 89.56 200 ALA A CA 1
ATOM 1549 C C . ALA A 1 200 ? 1.559 4.739 11.482 1.00 89.56 200 ALA A C 1
ATOM 1551 O O . ALA A 1 200 ? 0.343 4.653 11.676 1.00 89.56 200 ALA A O 1
ATOM 1552 N N . ALA A 1 201 ? 2.196 5.914 11.537 1.00 89.75 201 ALA A N 1
ATOM 1553 C CA . ALA A 1 201 ? 1.508 7.160 11.870 1.00 89.75 201 ALA A CA 1
ATOM 1554 C C . ALA A 1 201 ? 0.331 7.447 10.914 1.00 89.75 201 ALA A C 1
ATOM 1556 O O . ALA A 1 201 ? -0.753 7.827 11.366 1.00 89.75 201 ALA A O 1
ATOM 1557 N N . ARG A 1 202 ? 0.499 7.191 9.608 1.00 90.50 202 ARG A N 1
ATOM 1558 C CA . ARG A 1 202 ? -0.575 7.338 8.609 1.00 90.50 202 ARG A CA 1
ATOM 1559 C C . ARG A 1 202 ? -1.718 6.345 8.794 1.00 90.50 202 ARG A C 1
ATOM 1561 O O . ARG A 1 202 ? -2.877 6.751 8.720 1.00 90.50 202 ARG A O 1
ATOM 1568 N N . ARG A 1 203 ? -1.426 5.070 9.074 1.00 89.56 203 ARG A N 1
ATOM 1569 C CA . ARG A 1 203 ? -2.447 4.041 9.364 1.00 89.56 203 ARG A CA 1
ATOM 1570 C C . ARG A 1 203 ? -3.329 4.469 10.539 1.00 89.56 203 ARG A C 1
ATOM 1572 O O . ARG A 1 203 ? -4.558 4.375 10.462 1.00 89.56 203 ARG A O 1
ATOM 1579 N N . VAL A 1 204 ? -2.718 5.008 11.594 1.00 90.62 204 VAL A N 1
ATOM 1580 C CA . VAL A 1 204 ? -3.456 5.505 12.761 1.00 90.62 204 VAL A CA 1
ATOM 1581 C C . VAL A 1 204 ? -4.259 6.760 12.429 1.00 90.62 204 VAL A C 1
ATOM 1583 O O . VAL A 1 204 ? -5.445 6.820 12.748 1.00 90.62 204 VAL A O 1
ATOM 1586 N N . GLN A 1 205 ? -3.668 7.740 11.742 1.00 90.88 205 GLN A N 1
ATOM 1587 C CA . GLN A 1 205 ? -4.368 8.970 11.360 1.00 90.88 205 GLN A CA 1
ATOM 1588 C C . GLN A 1 205 ? -5.583 8.693 10.465 1.00 90.88 205 GLN A C 1
ATOM 1590 O O . GLN A 1 205 ? -6.654 9.258 10.684 1.00 90.88 205 GLN A O 1
ATOM 1595 N N . ARG A 1 206 ? -5.450 7.773 9.504 1.00 88.44 206 ARG A N 1
ATOM 1596 C CA . ARG A 1 206 ? -6.566 7.315 8.669 1.00 88.44 206 ARG A CA 1
ATOM 1597 C C . ARG A 1 206 ? -7.675 6.689 9.509 1.00 88.44 206 ARG A C 1
ATOM 1599 O O . ARG A 1 206 ? -8.848 6.962 9.285 1.00 88.44 206 ARG A O 1
ATOM 1606 N N . SER A 1 207 ? -7.312 5.881 10.498 1.00 89.75 207 SER A N 1
ATOM 1607 C CA . SER A 1 207 ? -8.280 5.245 11.392 1.00 89.75 207 SER A CA 1
ATOM 1608 C C . SER A 1 207 ? -9.011 6.250 12.281 1.00 89.75 207 SER A C 1
ATOM 1610 O O . SER A 1 207 ? -10.214 6.120 12.486 1.00 89.75 207 SER A O 1
ATOM 1612 N N . ILE A 1 208 ? -8.312 7.280 12.763 1.00 89.31 208 ILE A N 1
ATOM 1613 C CA . ILE A 1 208 ? -8.910 8.409 13.490 1.00 89.31 208 ILE A CA 1
ATOM 1614 C C . ILE A 1 208 ? -9.915 9.148 12.598 1.00 89.31 208 ILE A C 1
ATOM 1616 O O . ILE A 1 208 ? -11.040 9.381 13.028 1.00 89.31 208 ILE A O 1
ATOM 1620 N N . ALA A 1 209 ? -9.557 9.438 11.343 1.00 88.69 209 ALA A N 1
ATOM 1621 C CA . ALA A 1 209 ? -10.468 10.085 10.398 1.00 88.69 209 ALA A CA 1
ATOM 1622 C C . ALA A 1 209 ? -11.735 9.246 10.144 1.00 88.69 209 ALA A C 1
ATOM 1624 O O . ALA A 1 209 ? -12.842 9.781 10.166 1.00 88.69 209 ALA A O 1
ATOM 1625 N N . LEU A 1 210 ? -11.590 7.925 9.981 1.00 87.31 210 LEU A N 1
ATOM 1626 C CA . LEU A 1 210 ? -12.727 7.006 9.844 1.00 87.31 210 LEU A CA 1
ATOM 1627 C C . LEU A 1 210 ? -13.599 6.968 11.106 1.00 87.31 210 LEU A C 1
ATOM 1629 O O . LEU A 1 210 ? -14.823 6.918 11.006 1.00 87.31 210 LEU A O 1
ATOM 1633 N N . LEU A 1 211 ? -12.991 7.008 12.295 1.00 87.31 211 LEU A N 1
ATOM 1634 C CA . LEU A 1 211 ? -13.724 7.084 13.560 1.00 87.31 211 LEU A CA 1
ATOM 1635 C C . LEU A 1 211 ? -14.524 8.383 13.672 1.00 87.31 211 LEU A C 1
ATOM 1637 O O . LEU A 1 211 ? -15.703 8.334 14.024 1.00 87.31 211 LEU A O 1
ATOM 1641 N N . ASP A 1 212 ? -13.905 9.522 13.356 1.00 87.56 212 ASP A N 1
ATOM 1642 C CA . ASP A 1 212 ? -14.538 10.842 13.420 1.00 87.56 212 ASP A CA 1
ATOM 1643 C C . ASP A 1 212 ? -15.679 10.986 12.400 1.00 87.56 212 ASP A C 1
ATOM 1645 O O . ASP A 1 212 ? -16.701 11.600 12.706 1.00 87.56 212 ASP A O 1
ATOM 1649 N N . ALA A 1 213 ? -15.550 10.358 11.227 1.00 86.69 213 ALA A N 1
ATOM 1650 C CA . ALA A 1 213 ? -16.609 10.278 10.220 1.00 86.69 213 ALA A CA 1
ATOM 1651 C C . ALA A 1 213 ? -17.692 9.221 10.537 1.00 86.69 213 ALA A C 1
ATOM 1653 O O . ALA A 1 213 ? -18.700 9.149 9.841 1.00 86.69 213 ALA A O 1
ATOM 1654 N N . ASN A 1 214 ? -17.514 8.404 11.585 1.00 82.69 214 ASN A N 1
ATOM 1655 C CA . ASN A 1 214 ? -18.313 7.201 11.875 1.00 82.69 214 ASN A CA 1
ATOM 1656 C C . ASN A 1 214 ? -18.293 6.120 10.770 1.00 82.69 214 ASN A C 1
ATOM 1658 O O . ASN A 1 214 ? -19.121 5.208 10.777 1.00 82.69 214 ASN A O 1
ATOM 1662 N N . GLU A 1 215 ? -17.299 6.150 9.884 1.00 85.38 215 GLU A N 1
ATOM 1663 C CA . GLU A 1 215 ? -17.108 5.231 8.750 1.00 85.38 215 GLU A CA 1
ATOM 1664 C C . GLU A 1 215 ? -16.179 4.041 9.068 1.00 85.38 215 GLU A C 1
ATOM 1666 O O . GLU A 1 215 ? -15.926 3.191 8.219 1.00 85.38 215 GLU A O 1
ATOM 1671 N N . SER A 1 216 ? -15.686 3.931 10.305 1.00 76.50 216 SER A N 1
ATOM 1672 C CA . SER A 1 216 ? -14.792 2.858 10.779 1.00 76.50 216 SER A CA 1
ATOM 1673 C C . SER A 1 216 ? -15.413 1.453 10.807 1.00 76.50 216 SER A C 1
ATOM 1675 O O . SER A 1 216 ? -14.711 0.470 11.049 1.00 76.50 216 SER A O 1
ATOM 1677 N N . GLY A 1 217 ? -16.723 1.334 10.578 1.00 82.19 217 GLY A N 1
ATOM 1678 C CA . GLY A 1 217 ? -17.459 0.081 10.715 1.00 82.19 217 GLY A CA 1
ATOM 1679 C C . GLY A 1 217 ? -17.518 -0.428 12.162 1.00 82.19 217 GLY A C 1
ATOM 1680 O O . GLY A 1 217 ? -17.138 0.253 13.117 1.00 82.19 217 GLY A O 1
ATOM 1681 N N . ARG A 1 218 ? -18.019 -1.659 12.336 1.00 84.62 218 ARG A N 1
ATOM 1682 C CA . ARG A 1 218 ? -18.225 -2.271 13.666 1.00 84.62 218 ARG A CA 1
ATOM 1683 C C . ARG A 1 218 ? -16.943 -2.769 14.325 1.00 84.62 218 ARG A C 1
ATOM 1685 O O . ARG A 1 218 ? -16.889 -2.836 15.553 1.00 84.62 218 ARG A O 1
ATOM 1692 N N . VAL A 1 219 ? -15.945 -3.142 13.528 1.00 82.38 219 VAL A N 1
ATOM 1693 C CA . VAL A 1 219 ? -14.668 -3.687 13.996 1.00 82.38 219 VAL A CA 1
ATOM 1694 C C . VAL A 1 219 ? -13.550 -2.818 13.446 1.00 82.38 219 VAL A C 1
ATOM 1696 O O . VAL A 1 219 ? -13.302 -2.822 12.244 1.00 82.38 219 VAL A O 1
ATOM 1699 N N . LEU A 1 220 ? -12.861 -2.110 14.334 1.00 87.25 220 LEU A N 1
ATOM 1700 C CA . LEU A 1 220 ? -11.662 -1.361 14.004 1.00 87.25 220 LEU A CA 1
ATOM 1701 C C . LEU A 1 220 ? -10.430 -2.200 14.355 1.00 87.25 220 LEU A C 1
ATOM 1703 O O . LEU A 1 220 ? -10.189 -2.522 15.521 1.00 87.25 220 LEU A O 1
ATOM 1707 N N . ASN A 1 221 ? -9.644 -2.556 13.342 1.00 86.25 221 ASN A N 1
ATOM 1708 C CA . ASN A 1 221 ? -8.400 -3.290 13.526 1.00 86.25 221 ASN A CA 1
ATOM 1709 C C . ASN A 1 221 ? -7.202 -2.335 13.466 1.00 86.25 221 ASN A C 1
ATOM 1711 O O . ASN A 1 221 ? -6.859 -1.856 12.391 1.00 86.25 221 ASN A O 1
ATOM 1715 N N . LEU A 1 222 ? -6.573 -2.086 14.615 1.00 89.19 222 LEU A N 1
ATOM 1716 C CA . LEU A 1 222 ? -5.311 -1.350 14.741 1.00 89.19 222 LEU A CA 1
ATOM 1717 C C . LEU A 1 222 ? -4.170 -2.262 15.196 1.00 89.19 222 LEU A C 1
ATOM 1719 O O . LEU A 1 222 ? -3.177 -1.797 15.766 1.00 89.19 222 LEU A O 1
ATOM 1723 N N . ALA A 1 223 ? -4.304 -3.572 14.989 1.00 84.44 223 ALA A N 1
ATOM 1724 C CA . ALA A 1 223 ? -3.219 -4.482 15.280 1.00 84.44 223 ALA A CA 1
ATOM 1725 C C . ALA A 1 223 ? -2.018 -4.166 14.375 1.00 84.44 223 ALA A C 1
ATOM 1727 O O . ALA A 1 223 ? -2.200 -3.813 13.209 1.00 84.44 223 ALA A O 1
ATOM 1728 N N . HIS A 1 224 ? -0.800 -4.248 14.915 1.00 85.69 224 HIS A N 1
ATOM 1729 C CA . HIS A 1 224 ? 0.447 -3.972 14.183 1.00 85.69 224 HIS A CA 1
ATOM 1730 C C . HIS A 1 224 ? 0.463 -2.623 13.436 1.00 85.69 224 HIS A C 1
ATOM 1732 O O . HIS A 1 224 ? 1.105 -2.469 12.397 1.00 85.69 224 HIS A O 1
ATOM 1738 N N . SER A 1 225 ? -0.254 -1.623 13.952 1.00 87.62 225 SER A N 1
ATOM 1739 C CA . SER A 1 225 ? -0.376 -0.304 13.318 1.00 87.62 225 SER A CA 1
ATOM 1740 C C . SER A 1 225 ? 0.681 0.694 13.795 1.00 87.62 225 SER A C 1
ATOM 1742 O O . SER A 1 225 ? 0.628 1.858 13.416 1.00 87.62 225 SER A O 1
ATOM 1744 N N . GLY A 1 226 ? 1.628 0.244 14.625 1.00 86.88 226 GLY A N 1
ATOM 1745 C CA . GLY A 1 226 ? 2.664 1.077 15.233 1.00 86.88 226 GLY A CA 1
ATOM 1746 C C . GLY A 1 226 ? 2.096 2.118 16.196 1.00 86.88 226 GLY A C 1
ATOM 1747 O O . GLY A 1 226 ? 2.613 3.229 16.281 1.00 86.88 226 GLY A O 1
ATOM 1748 N N . LEU A 1 227 ? 1.021 1.763 16.906 1.00 90.25 227 LEU A N 1
ATOM 1749 C CA . LEU A 1 227 ? 0.458 2.603 17.955 1.00 90.25 227 LEU A CA 1
ATOM 1750 C C . LEU A 1 227 ? 1.457 2.786 19.107 1.00 90.25 227 LEU A C 1
ATOM 1752 O O . LEU A 1 227 ? 2.079 1.835 19.580 1.00 90.25 227 LEU A O 1
ATOM 1756 N N . ASP A 1 228 ? 1.525 4.020 19.584 1.00 92.75 228 ASP A N 1
ATOM 1757 C CA . ASP A 1 228 ? 2.138 4.450 20.838 1.00 92.75 228 ASP A CA 1
ATOM 1758 C C . ASP A 1 228 ? 1.064 5.036 21.778 1.00 92.75 228 ASP A C 1
ATOM 1760 O O . ASP A 1 228 ? -0.104 5.197 21.409 1.00 92.75 228 ASP A O 1
ATOM 1764 N N . ASP A 1 229 ? 1.432 5.355 23.017 1.00 93.56 229 ASP A N 1
ATOM 1765 C CA . ASP A 1 229 ? 0.469 5.832 24.020 1.00 93.56 229 ASP A CA 1
ATOM 1766 C C . ASP A 1 229 ? -0.261 7.114 23.586 1.00 93.56 229 ASP A C 1
ATOM 1768 O O . ASP A 1 229 ? -1.452 7.294 23.859 1.00 93.56 229 ASP A O 1
ATOM 1772 N N . LYS A 1 230 ? 0.443 8.009 22.882 1.00 93.62 230 LYS A N 1
ATOM 1773 C CA . LYS A 1 230 ? -0.099 9.288 22.407 1.00 93.62 230 LYS A CA 1
ATOM 1774 C C . LYS A 1 230 ? -1.147 9.068 21.319 1.00 93.62 230 LYS A C 1
ATOM 1776 O O . LYS A 1 230 ? -2.217 9.677 21.348 1.00 93.62 230 LYS A O 1
ATOM 1781 N N . SER A 1 231 ? -0.838 8.212 20.358 1.00 93.25 231 SER A N 1
ATOM 1782 C CA . SER A 1 231 ? -1.730 7.875 19.256 1.00 93.25 231 SER A CA 1
ATOM 1783 C C . SER A 1 231 ? -2.924 7.039 19.728 1.00 93.25 231 SER A C 1
ATOM 1785 O O . SER A 1 231 ? -4.044 7.306 19.296 1.00 93.25 231 SER A O 1
ATOM 1787 N N . LEU A 1 232 ? -2.752 6.143 20.709 1.00 93.31 232 LEU A N 1
ATOM 1788 C CA . LEU A 1 232 ? -3.871 5.457 21.365 1.00 93.31 232 LEU A CA 1
ATOM 1789 C C . LEU A 1 232 ? -4.793 6.429 22.114 1.00 93.31 232 LEU A C 1
ATOM 1791 O O . LEU A 1 232 ? -6.014 6.292 22.049 1.00 93.31 232 LEU A O 1
ATOM 1795 N N . ALA A 1 233 ? -4.241 7.438 22.793 1.00 93.56 233 ALA A N 1
ATOM 1796 C CA . ALA A 1 233 ? -5.052 8.476 23.428 1.00 93.56 233 ALA A CA 1
ATOM 1797 C C . ALA A 1 233 ? -5.893 9.256 22.398 1.00 93.56 233 ALA A C 1
ATOM 1799 O O . ALA A 1 233 ? -7.074 9.510 22.642 1.00 93.56 233 ALA A O 1
ATOM 1800 N N . ALA A 1 234 ? -5.323 9.577 21.231 1.00 93.25 234 ALA A N 1
ATOM 1801 C CA . ALA A 1 234 ? -6.053 10.220 20.136 1.00 93.25 234 ALA A CA 1
ATOM 1802 C C . ALA A 1 234 ? -7.175 9.322 19.582 1.00 93.25 234 ALA A C 1
ATOM 1804 O O . ALA A 1 234 ? -8.309 9.777 19.436 1.00 93.25 234 ALA A O 1
ATOM 1805 N N . VAL A 1 235 ? -6.898 8.028 19.377 1.00 92.25 235 VAL A N 1
ATOM 1806 C CA . VAL A 1 235 ? -7.916 7.024 19.017 1.00 92.25 235 VAL A CA 1
ATOM 1807 C C . VAL A 1 235 ? -9.037 6.979 20.060 1.00 92.25 235 VAL A C 1
ATOM 1809 O O . VAL A 1 235 ? -10.211 6.959 19.698 1.00 92.25 235 VAL A O 1
ATOM 1812 N N . GLY A 1 236 ? -8.705 7.025 21.354 1.00 89.88 236 GLY A N 1
ATOM 1813 C CA . GLY A 1 236 ? -9.685 7.078 22.444 1.00 89.88 236 GLY A CA 1
ATOM 1814 C C . GLY A 1 236 ? -10.568 8.320 22.408 1.00 89.88 236 GLY A C 1
ATOM 1815 O O . GLY A 1 236 ? -11.779 8.216 22.598 1.00 89.88 236 GLY A O 1
ATOM 1816 N N . ALA A 1 237 ? -9.988 9.481 22.105 1.00 90.31 237 ALA A N 1
ATOM 1817 C CA . ALA A 1 237 ? -10.739 10.723 21.966 1.00 90.31 237 ALA A CA 1
ATOM 1818 C C . ALA A 1 237 ? -11.748 10.670 20.807 1.00 90.31 237 ALA A C 1
ATOM 1820 O O . ALA A 1 237 ? -12.851 11.196 20.950 1.00 90.31 237 ALA A O 1
ATOM 1821 N N . SER A 1 238 ? -11.407 10.036 19.682 1.00 90.62 238 SER A N 1
ATOM 1822 C CA . SER A 1 238 ? -12.345 9.839 18.565 1.00 90.62 238 SER A CA 1
ATOM 1823 C C . SER A 1 238 ? -13.382 8.755 18.863 1.00 90.62 238 SER A C 1
ATOM 1825 O O . SER A 1 238 ? -14.572 8.969 18.641 1.00 90.62 238 SER A O 1
ATOM 1827 N N . LEU A 1 239 ? -12.982 7.639 19.483 1.00 87.81 239 LEU A N 1
ATOM 1828 C CA . LEU A 1 239 ? -13.901 6.584 19.936 1.00 87.81 239 LEU A CA 1
ATOM 1829 C C . LEU A 1 239 ? -14.943 7.073 20.948 1.00 87.81 239 LEU A C 1
ATOM 1831 O O . LEU A 1 239 ? -16.042 6.529 20.999 1.00 87.81 239 LEU A O 1
ATOM 1835 N N . ALA A 1 240 ? -14.624 8.096 21.741 1.00 86.88 240 ALA A N 1
ATOM 1836 C CA . ALA A 1 240 ? -15.566 8.698 22.681 1.00 86.88 240 ALA A CA 1
ATOM 1837 C C . ALA A 1 240 ? -16.784 9.341 21.993 1.00 86.88 240 ALA A C 1
ATOM 1839 O O . ALA A 1 240 ? -17.838 9.461 22.616 1.00 86.88 240 ALA A O 1
ATOM 1840 N N . ARG A 1 241 ? -16.640 9.759 20.727 1.00 84.75 241 ARG A N 1
ATOM 1841 C CA . ARG A 1 241 ? -17.709 10.339 19.894 1.00 84.75 241 ARG A CA 1
ATOM 1842 C C . ARG A 1 241 ? -18.249 9.363 18.851 1.00 84.75 241 ARG A C 1
ATOM 1844 O O . ARG A 1 241 ? -19.303 9.617 18.274 1.00 84.75 241 ARG A O 1
ATOM 1851 N N . ASN A 1 242 ? -17.515 8.286 18.589 1.00 84.06 242 ASN A N 1
ATOM 1852 C CA . ASN A 1 242 ? -17.875 7.297 17.593 1.00 84.06 242 ASN A CA 1
ATOM 1853 C C . ASN A 1 242 ? -19.010 6.397 18.101 1.00 84.06 242 ASN A C 1
ATOM 1855 O O . ASN A 1 242 ? -18.968 5.881 19.220 1.00 84.06 242 ASN A O 1
ATOM 1859 N N . THR A 1 243 ? -20.010 6.188 17.252 1.00 81.81 243 THR A N 1
ATOM 1860 C CA . THR A 1 243 ? -21.195 5.380 17.560 1.00 81.81 243 THR A CA 1
ATOM 1861 C C . THR A 1 243 ? -21.277 4.097 16.740 1.00 81.81 243 THR A C 1
ATOM 1863 O O . THR A 1 243 ? -22.150 3.276 17.001 1.00 81.81 243 THR A O 1
ATOM 1866 N N . SER A 1 244 ? -20.385 3.892 15.766 1.00 84.56 244 SER A N 1
ATOM 1867 C CA . SER A 1 244 ? -20.429 2.736 14.863 1.00 84.56 244 SER A CA 1
ATOM 1868 C C . SER A 1 244 ? -19.533 1.573 15.296 1.00 84.56 244 SER A C 1
ATOM 1870 O O . SER A 1 244 ? -19.876 0.409 15.069 1.00 84.56 244 SER A O 1
ATOM 1872 N N . THR A 1 245 ? -18.398 1.851 15.937 1.00 83.81 245 THR A N 1
ATOM 1873 C CA . THR A 1 245 ? -17.395 0.853 16.316 1.00 83.81 245 THR A CA 1
ATOM 1874 C C . THR A 1 245 ? -17.727 0.188 17.645 1.00 83.81 245 THR A C 1
ATOM 1876 O O . THR A 1 245 ? -17.778 0.809 18.703 1.00 83.81 245 THR A O 1
ATOM 1879 N N . THR A 1 246 ? -17.878 -1.134 17.588 1.00 83.56 246 THR A N 1
ATOM 1880 C CA . THR A 1 246 ? -18.196 -1.999 18.731 1.00 83.56 246 THR A CA 1
ATOM 1881 C C . THR A 1 246 ? -17.019 -2.873 19.162 1.00 83.56 246 THR A C 1
ATOM 1883 O O . THR A 1 246 ? -17.018 -3.419 20.266 1.00 83.56 246 THR A O 1
ATOM 1886 N N . SER A 1 247 ? -15.996 -3.022 18.319 1.00 80.88 247 SER A N 1
ATOM 1887 C CA . SER A 1 247 ? -14.813 -3.833 18.614 1.00 80.88 247 SER A CA 1
ATOM 1888 C C . SER A 1 247 ? -13.532 -3.155 18.148 1.00 80.88 247 SER A C 1
ATOM 1890 O O . SER A 1 247 ? -13.488 -2.610 17.050 1.00 80.88 247 SER A O 1
ATOM 1892 N N . LEU A 1 248 ? -12.493 -3.225 18.976 1.00 85.50 248 LEU A N 1
ATOM 1893 C CA . LEU A 1 248 ? -11.180 -2.642 18.728 1.00 85.50 248 LEU A CA 1
ATOM 1894 C C . LEU A 1 248 ? -10.093 -3.696 18.946 1.00 85.50 248 LEU A C 1
ATOM 1896 O O . LEU A 1 248 ? -10.022 -4.309 20.012 1.00 85.50 248 LEU A O 1
ATOM 1900 N N . LEU A 1 249 ? -9.234 -3.894 17.951 1.00 86.00 249 LEU A N 1
ATOM 1901 C CA . LEU A 1 249 ? -8.088 -4.801 18.040 1.00 86.00 249 LEU A CA 1
ATOM 1902 C C . LEU A 1 249 ? -6.798 -3.978 18.123 1.00 86.00 249 LEU A C 1
ATOM 1904 O O . LEU A 1 249 ? -6.521 -3.206 17.213 1.00 86.00 249 LEU A O 1
ATOM 1908 N N . LEU A 1 250 ? -6.030 -4.125 19.206 1.00 87.06 250 LEU A N 1
ATOM 1909 C CA . LEU A 1 250 ? -4.802 -3.359 19.490 1.00 87.06 250 LEU A CA 1
ATOM 1910 C C . LEU A 1 250 ? -3.535 -4.230 19.561 1.00 87.06 250 LEU A C 1
ATOM 1912 O O . LEU A 1 250 ? -2.481 -3.736 19.960 1.00 87.06 250 LEU A O 1
ATOM 1916 N N . GLY A 1 251 ? -3.620 -5.516 19.215 1.00 84.62 251 GLY A N 1
ATOM 1917 C CA . GLY A 1 251 ? -2.496 -6.447 19.364 1.00 84.62 251 GLY A CA 1
ATOM 1918 C C . GLY A 1 251 ? -1.285 -6.098 18.493 1.00 84.62 251 GLY A C 1
ATOM 1919 O O . GLY A 1 251 ? -1.409 -5.453 17.457 1.00 84.62 251 GLY A O 1
ATOM 1920 N N . GLY A 1 252 ? -0.091 -6.506 18.900 1.00 83.94 252 GLY A N 1
ATOM 1921 C CA . GLY A 1 252 ? 1.122 -6.353 18.104 1.00 83.94 252 GLY A CA 1
ATOM 1922 C C . GLY A 1 252 ? 1.650 -4.923 17.980 1.00 83.94 252 GLY A C 1
ATOM 1923 O O . GLY A 1 252 ? 2.300 -4.603 16.988 1.00 83.94 252 GLY A O 1
ATOM 1924 N N . ASN A 1 253 ? 1.374 -4.053 18.957 1.00 88.19 253 ASN A N 1
ATOM 1925 C CA . ASN A 1 253 ? 1.869 -2.670 18.990 1.00 88.19 253 ASN A CA 1
ATOM 1926 C C . ASN A 1 253 ? 2.928 -2.491 20.099 1.00 88.19 253 ASN A C 1
ATOM 1928 O O . ASN A 1 253 ? 2.588 -2.110 21.219 1.00 88.19 253 ASN A O 1
ATOM 1932 N N . PRO A 1 254 ? 4.218 -2.768 19.839 1.00 87.69 254 PRO A N 1
ATOM 1933 C CA . PRO A 1 254 ? 5.242 -2.847 20.887 1.00 87.69 254 PRO A CA 1
ATOM 1934 C C . PRO A 1 254 ? 5.524 -1.517 21.604 1.00 87.69 254 PRO A C 1
ATOM 1936 O O . PRO A 1 254 ? 6.027 -1.529 22.723 1.00 87.69 254 PRO A O 1
ATOM 1939 N N . ALA A 1 255 ? 5.192 -0.380 20.983 1.00 90.19 255 ALA A N 1
ATOM 1940 C CA . ALA A 1 255 ? 5.348 0.945 21.580 1.00 90.19 255 ALA A CA 1
ATOM 1941 C C . ALA A 1 255 ? 4.200 1.332 22.537 1.00 90.19 255 ALA A C 1
ATOM 1943 O O . ALA A 1 255 ? 4.303 2.355 23.215 1.00 90.19 255 ALA A O 1
ATOM 1944 N N . LEU A 1 256 ? 3.128 0.531 22.621 1.00 90.44 256 LEU A N 1
ATOM 1945 C CA . LEU A 1 256 ? 2.075 0.718 23.620 1.00 90.44 256 LEU A CA 1
ATOM 1946 C C . LEU A 1 256 ? 2.532 0.228 24.985 1.00 90.44 256 LEU A C 1
ATOM 1948 O O . LEU A 1 256 ? 2.828 -0.953 25.185 1.00 90.44 256 LEU A O 1
ATOM 1952 N N . THR A 1 257 ? 2.511 1.135 25.952 1.00 92.50 257 THR A N 1
ATOM 1953 C CA . THR A 1 257 ? 2.828 0.814 27.334 1.00 92.50 257 THR A CA 1
ATOM 1954 C C . THR A 1 257 ? 1.571 0.445 28.114 1.00 92.50 257 THR A C 1
ATOM 1956 O O . THR A 1 257 ? 0.443 0.836 27.797 1.00 92.50 257 THR A O 1
ATOM 1959 N N . LYS A 1 258 ? 1.780 -0.262 29.227 1.00 88.56 258 LYS A N 1
ATOM 1960 C CA . LYS A 1 258 ? 0.736 -0.557 30.220 1.00 88.56 258 LYS A CA 1
ATOM 1961 C C . LYS A 1 258 ? 0.037 0.714 30.710 1.00 88.56 258 LYS A C 1
ATOM 1963 O O . LYS A 1 258 ? -1.183 0.729 30.879 1.00 88.56 258 LYS A O 1
ATOM 1968 N N . GLN A 1 259 ? 0.799 1.794 30.891 1.00 90.06 259 GLN A N 1
ATOM 1969 C CA . GLN A 1 259 ? 0.278 3.079 31.349 1.00 90.06 259 GLN A CA 1
ATOM 1970 C C . GLN A 1 259 ? -0.572 3.768 30.274 1.00 90.06 259 GLN A C 1
ATOM 1972 O O . GLN A 1 259 ? -1.611 4.352 30.602 1.00 90.06 259 GLN A O 1
ATOM 1977 N N . GLY A 1 260 ? -0.179 3.670 29.002 1.00 91.81 260 GLY A N 1
ATOM 1978 C CA . GLY A 1 260 ? -0.976 4.152 27.875 1.00 91.81 260 GLY A CA 1
ATOM 1979 C C . GLY A 1 260 ? -2.328 3.458 27.793 1.00 91.81 260 GLY A C 1
ATOM 1980 O O . GLY A 1 260 ? -3.364 4.124 27.771 1.00 91.81 260 GLY A O 1
ATOM 1981 N N . VAL A 1 261 ? -2.334 2.123 27.859 1.00 88.25 261 VAL A N 1
ATOM 1982 C CA . VAL A 1 261 ? -3.568 1.319 27.875 1.00 88.25 261 VAL A CA 1
ATOM 1983 C C . VAL A 1 261 ? -4.451 1.679 29.075 1.00 88.25 261 VAL A C 1
ATOM 1985 O O . VAL A 1 261 ? -5.655 1.890 28.919 1.00 88.25 261 VAL A O 1
ATOM 1988 N N . LEU A 1 262 ? -3.875 1.814 30.274 1.00 87.81 262 LEU A N 1
ATOM 1989 C CA . LEU A 1 262 ? -4.618 2.209 31.474 1.00 87.81 262 LEU A CA 1
ATOM 1990 C C . LEU A 1 262 ? -5.267 3.598 31.328 1.00 87.81 262 LEU A C 1
ATOM 1992 O O . LEU A 1 262 ? -6.430 3.789 31.706 1.00 87.81 262 LEU A O 1
ATOM 1996 N N . SER A 1 263 ? -4.530 4.560 30.771 1.00 88.38 263 SER A N 1
ATOM 1997 C CA . SER A 1 263 ? -5.006 5.931 30.550 1.00 88.38 263 SER A CA 1
ATOM 1998 C C . SER A 1 263 ? -6.136 5.961 29.518 1.00 88.38 263 SER A C 1
ATOM 2000 O O . SER A 1 263 ? -7.179 6.572 29.757 1.00 88.38 263 SER A O 1
ATOM 2002 N N . PHE A 1 264 ? -5.977 5.216 28.423 1.00 90.88 264 PHE A N 1
ATOM 2003 C CA . PHE A 1 264 ? -6.992 5.026 27.389 1.00 90.88 264 PHE A CA 1
ATOM 2004 C C . PHE A 1 264 ? -8.296 4.439 27.949 1.00 90.88 264 PHE A C 1
ATOM 2006 O O . PHE A 1 264 ? -9.369 5.010 27.756 1.00 90.88 264 PHE A O 1
ATOM 2013 N N . LEU A 1 265 ? -8.218 3.351 28.722 1.00 85.62 265 LEU A N 1
ATOM 2014 C CA . LEU A 1 265 ? -9.396 2.731 29.343 1.00 85.62 265 LEU A CA 1
ATOM 2015 C C . LEU A 1 265 ? -10.087 3.664 30.343 1.00 85.62 265 LEU A C 1
ATOM 2017 O O . LEU A 1 265 ? -11.316 3.671 30.458 1.00 85.62 265 LEU A O 1
ATOM 2021 N N . THR A 1 266 ? -9.308 4.468 31.067 1.00 85.31 266 THR A N 1
ATOM 2022 C CA . THR A 1 266 ? -9.845 5.464 32.000 1.00 85.31 266 THR A CA 1
ATOM 2023 C C . THR A 1 266 ? -10.637 6.538 31.255 1.00 85.31 266 THR A C 1
ATOM 2025 O O . THR A 1 266 ? -11.764 6.834 31.650 1.00 85.31 266 THR A O 1
ATOM 2028 N N . ALA A 1 267 ? -10.103 7.056 30.145 1.00 85.62 267 ALA A N 1
ATOM 2029 C CA . ALA A 1 267 ? -10.786 8.041 29.307 1.00 85.62 267 ALA A CA 1
ATOM 2030 C C . ALA A 1 267 ? -12.069 7.478 28.666 1.00 85.62 267 ALA A C 1
ATOM 2032 O O . ALA A 1 267 ? -13.124 8.115 28.710 1.00 85.62 267 ALA A O 1
ATOM 2033 N N . LEU A 1 268 ? -12.019 6.247 28.145 1.00 83.00 268 LEU A N 1
ATOM 2034 C CA . LEU A 1 268 ? -13.200 5.588 27.579 1.00 83.00 268 LEU A CA 1
ATOM 2035 C C . LEU A 1 268 ? -14.296 5.336 28.619 1.00 83.00 268 LEU A C 1
ATOM 2037 O O . LEU A 1 268 ? -15.479 5.421 28.299 1.00 83.00 268 LEU A O 1
ATOM 2041 N N . SER A 1 269 ? -13.933 5.044 29.871 1.00 79.88 269 SER A N 1
ATOM 2042 C CA . SER A 1 269 ? -14.913 4.834 30.949 1.00 79.88 269 SER A CA 1
ATOM 2043 C C . SER A 1 269 ? -15.758 6.086 31.217 1.00 79.88 269 SER A C 1
ATOM 2045 O O . SER A 1 269 ? -16.919 5.968 31.600 1.00 79.88 269 SER A O 1
ATOM 2047 N N . ALA A 1 270 ? -15.197 7.276 30.982 1.00 79.31 270 ALA A N 1
ATOM 2048 C CA . ALA A 1 270 ? -15.878 8.558 31.148 1.00 79.31 270 ALA A CA 1
ATOM 2049 C C . ALA A 1 270 ? -16.748 8.959 29.939 1.00 79.31 270 ALA A C 1
ATOM 2051 O O . ALA A 1 270 ? -17.379 10.013 29.971 1.00 79.31 270 ALA A O 1
ATOM 2052 N N . SER A 1 271 ? -16.781 8.144 28.879 1.00 79.81 271 SER A N 1
ATOM 2053 C CA . SER A 1 271 ? -17.415 8.481 27.601 1.00 79.81 271 SER A CA 1
ATOM 2054 C C . SER A 1 271 ? -18.713 7.684 27.398 1.00 79.81 271 SER A C 1
ATOM 2056 O O . SER A 1 271 ? -18.661 6.557 26.904 1.00 79.81 271 SER A O 1
ATOM 2058 N N . PRO A 1 272 ? -19.893 8.229 27.759 1.00 71.50 272 PRO A N 1
ATOM 2059 C CA . PRO A 1 272 ? -21.159 7.492 27.698 1.00 71.50 272 PRO A CA 1
ATOM 2060 C C . PRO A 1 272 ? -21.644 7.204 26.269 1.00 71.50 272 PRO A C 1
ATOM 2062 O O . PRO A 1 272 ? -22.418 6.275 26.076 1.00 71.50 272 PRO A O 1
ATOM 2065 N N . ALA A 1 273 ? -21.184 7.967 25.271 1.00 72.56 273 ALA A N 1
ATOM 2066 C CA . ALA A 1 273 ? -21.558 7.782 23.866 1.00 72.56 273 ALA A CA 1
ATOM 2067 C C . ALA A 1 273 ? -20.782 6.652 23.159 1.00 72.56 273 ALA A C 1
ATOM 2069 O O . ALA A 1 273 ? -21.159 6.239 22.065 1.00 72.56 273 ALA A O 1
ATOM 2070 N N . CYS A 1 274 ? -19.713 6.143 23.780 1.00 74.94 274 CYS A N 1
ATOM 2071 C CA . CYS A 1 274 ? -18.874 5.098 23.211 1.00 74.94 274 CYS A CA 1
ATOM 2072 C C . CYS A 1 274 ? -19.624 3.755 23.180 1.00 74.94 274 CYS A C 1
ATOM 2074 O O . CYS A 1 274 ? -19.951 3.199 24.231 1.00 74.94 274 CYS A O 1
ATOM 2076 N N . GLN A 1 275 ? -19.847 3.204 21.982 1.00 77.62 275 GLN A N 1
ATOM 2077 C CA . GLN A 1 275 ? -20.492 1.890 21.795 1.00 77.62 275 GLN A CA 1
ATOM 2078 C C . GLN A 1 275 ? -19.514 0.706 21.820 1.00 77.62 275 GLN A C 1
ATOM 2080 O O . GLN A 1 275 ? -19.888 -0.439 21.553 1.00 77.62 275 GLN A O 1
ATOM 2085 N N . LEU A 1 276 ? -18.247 0.964 22.141 1.00 78.62 276 LEU A N 1
ATOM 2086 C CA . LEU A 1 276 ? -17.221 -0.062 22.164 1.00 78.62 276 LEU A CA 1
ATOM 2087 C C . LEU A 1 276 ? -17.535 -1.101 23.250 1.00 78.62 276 LEU A C 1
ATOM 2089 O O . LEU A 1 276 ? -17.674 -0.777 24.428 1.00 78.62 276 LEU A O 1
ATOM 2093 N N . ALA A 1 277 ? -17.618 -2.361 22.836 1.00 76.62 277 ALA A N 1
ATOM 2094 C CA . ALA A 1 277 ? -17.949 -3.505 23.681 1.00 76.62 277 ALA A CA 1
ATOM 2095 C C . ALA A 1 277 ? -16.753 -4.443 23.869 1.00 76.62 277 ALA A C 1
ATOM 2097 O O . ALA A 1 277 ? -16.621 -5.120 24.888 1.00 76.62 277 ALA A O 1
ATOM 2098 N N . HIS A 1 278 ? -15.867 -4.479 22.873 1.00 80.31 278 HIS A N 1
ATOM 2099 C CA . HIS A 1 278 ? -14.730 -5.381 22.840 1.00 80.31 278 HIS A CA 1
ATOM 2100 C C . HIS A 1 278 ? -13.431 -4.625 22.570 1.00 80.31 278 HIS A C 1
ATOM 2102 O O . HIS A 1 278 ? -13.341 -3.847 21.624 1.00 80.31 278 HIS A O 1
ATOM 2108 N N . ILE A 1 279 ? -12.410 -4.904 23.382 1.00 82.69 279 ILE A N 1
ATOM 2109 C CA . ILE A 1 279 ? -11.035 -4.447 23.170 1.00 82.69 279 ILE A CA 1
ATOM 2110 C C . ILE A 1 279 ? -10.120 -5.661 23.315 1.00 82.69 279 ILE A C 1
ATOM 2112 O O . ILE A 1 279 ? -10.130 -6.313 24.368 1.00 82.69 279 ILE A O 1
ATOM 2116 N N . SER A 1 280 ? -9.332 -5.940 22.281 1.00 83.75 280 SER A N 1
ATOM 2117 C CA . SER A 1 280 ? -8.233 -6.905 22.321 1.00 83.75 280 SER A CA 1
ATOM 2118 C C . SER A 1 280 ? -6.913 -6.166 22.508 1.00 83.75 280 SER A C 1
ATOM 2120 O O . SER A 1 280 ? -6.594 -5.285 21.716 1.00 83.75 280 SER A O 1
ATOM 2122 N N . VAL A 1 281 ? -6.156 -6.533 23.538 1.00 81.69 281 VAL A N 1
ATOM 2123 C CA . VAL A 1 281 ? -4.838 -5.979 23.889 1.00 81.69 281 VAL A CA 1
ATOM 2124 C C . VAL A 1 281 ? -3.919 -7.160 24.182 1.00 81.69 281 VAL A C 1
ATOM 2126 O O . VAL A 1 281 ? -4.393 -8.168 24.716 1.00 81.69 281 VAL A O 1
ATOM 2129 N N . ASP A 1 282 ? -2.633 -7.060 23.855 1.00 80.12 282 ASP A N 1
ATOM 2130 C CA . ASP A 1 282 ? -1.699 -8.148 24.140 1.00 80.12 282 ASP A CA 1
ATOM 2131 C C . ASP A 1 282 ? -1.501 -8.315 25.647 1.00 80.12 282 ASP A C 1
ATOM 2133 O O . ASP A 1 282 ? -1.382 -7.342 26.393 1.00 80.12 282 ASP A O 1
ATOM 2137 N N . ALA A 1 283 ? -1.377 -9.562 26.106 1.00 73.06 283 ALA A N 1
ATOM 2138 C CA . ALA A 1 283 ? -1.167 -9.854 27.524 1.00 73.06 283 ALA A CA 1
ATOM 2139 C C . ALA A 1 283 ? 0.093 -9.168 28.090 1.00 73.06 283 ALA A C 1
ATOM 2141 O O . ALA A 1 283 ? 0.088 -8.724 29.234 1.00 73.06 283 ALA A O 1
ATOM 2142 N N . GLY A 1 284 ? 1.152 -9.019 27.282 1.00 78.62 284 GLY A N 1
ATOM 2143 C CA . GLY A 1 284 ? 2.381 -8.320 27.684 1.00 78.62 284 GLY A CA 1
ATOM 2144 C C . GLY A 1 284 ? 2.191 -6.820 27.953 1.00 78.62 284 GLY A C 1
ATOM 2145 O O . GLY A 1 284 ? 2.954 -6.228 28.719 1.00 78.62 284 GLY A O 1
ATOM 2146 N N . GLN A 1 285 ? 1.145 -6.219 27.381 1.00 78.62 285 GLN A N 1
ATOM 2147 C CA . GLN A 1 285 ? 0.786 -4.808 27.549 1.00 78.62 285 GLN A CA 1
ATOM 2148 C C . GLN A 1 285 ? -0.164 -4.581 28.736 1.00 78.62 285 GLN A C 1
ATOM 2150 O O . GLN A 1 285 ? -0.581 -3.450 28.980 1.00 78.62 285 GLN A O 1
ATOM 2155 N N . LEU A 1 286 ? -0.503 -5.627 29.496 1.00 81.50 286 LEU A N 1
ATOM 2156 C CA . LEU A 1 286 ? -1.340 -5.536 30.687 1.00 81.50 286 LEU A CA 1
ATOM 2157 C C . LEU A 1 286 ? -0.529 -5.935 31.928 1.00 81.50 286 LEU A C 1
ATOM 2159 O O . LEU A 1 286 ? 0.078 -7.000 31.990 1.00 81.50 286 LEU A O 1
ATOM 2163 N N . ASP A 1 287 ? -0.500 -5.076 32.945 1.00 85.88 287 ASP A N 1
ATOM 2164 C CA . ASP A 1 287 ? -0.168 -5.485 34.314 1.00 85.88 287 ASP A CA 1
ATOM 2165 C C . ASP A 1 287 ? -1.450 -5.748 35.116 1.00 85.88 287 ASP A C 1
ATOM 2167 O O . ASP A 1 287 ? -2.558 -5.726 34.572 1.00 85.88 287 ASP A O 1
ATOM 2171 N N . ALA A 1 288 ? -1.318 -6.013 36.417 1.00 81.88 288 ALA A N 1
ATOM 2172 C CA . ALA A 1 288 ? -2.465 -6.249 37.289 1.00 81.88 288 ALA A CA 1
ATOM 2173 C C . ALA A 1 288 ? -3.451 -5.065 37.300 1.00 81.88 288 ALA A C 1
ATOM 2175 O O . ALA A 1 288 ? -4.663 -5.282 37.295 1.00 81.88 288 ALA A O 1
ATOM 2176 N N . ALA A 1 289 ? -2.956 -3.823 37.264 1.00 83.56 289 ALA A N 1
ATOM 2177 C CA . ALA A 1 289 ? -3.793 -2.627 37.296 1.00 83.56 289 ALA A CA 1
ATOM 2178 C C . ALA A 1 289 ? -4.530 -2.413 35.965 1.00 83.56 289 ALA A C 1
ATOM 2180 O O . ALA A 1 289 ? -5.747 -2.210 35.959 1.00 83.56 289 ALA A O 1
ATOM 2181 N N . ALA A 1 290 ? -3.826 -2.515 34.835 1.00 80.81 290 ALA A N 1
ATOM 2182 C CA . ALA A 1 290 ? -4.411 -2.428 33.500 1.00 80.81 290 ALA A CA 1
ATOM 2183 C C . ALA A 1 290 ? -5.402 -3.574 33.243 1.00 80.81 290 ALA A C 1
ATOM 2185 O O . ALA A 1 290 ? -6.481 -3.338 32.704 1.00 80.81 290 ALA A O 1
ATOM 2186 N N . SER A 1 291 ? -5.094 -4.791 33.706 1.00 81.62 291 SER A N 1
ATOM 2187 C CA . SER A 1 291 ? -5.999 -5.946 33.628 1.00 81.62 291 SER A CA 1
ATOM 2188 C C . SER A 1 291 ? -7.274 -5.718 34.438 1.00 81.62 291 SER A C 1
ATOM 2190 O O . SER A 1 291 ? -8.377 -5.902 33.921 1.00 81.62 291 SER A O 1
ATOM 2192 N N . ALA A 1 292 ? -7.141 -5.259 35.688 1.00 83.81 292 ALA A N 1
ATOM 2193 C CA . ALA A 1 292 ? -8.283 -4.941 36.540 1.00 83.81 292 ALA A CA 1
ATOM 2194 C C . ALA A 1 292 ? -9.147 -3.827 35.931 1.00 83.81 292 ALA A C 1
ATOM 2196 O O . ALA A 1 292 ? -10.375 -3.926 35.928 1.00 83.81 292 ALA A O 1
ATOM 2197 N N . ARG A 1 293 ? -8.524 -2.792 35.350 1.00 85.25 293 ARG A N 1
ATOM 2198 C CA . ARG A 1 293 ? -9.251 -1.709 34.679 1.00 85.25 293 ARG A CA 1
ATOM 2199 C C . ARG A 1 293 ? -9.944 -2.181 33.403 1.00 85.25 293 ARG A C 1
ATOM 2201 O O . ARG A 1 293 ? -11.097 -1.815 33.199 1.00 85.25 293 ARG A O 1
ATOM 2208 N N . LEU A 1 294 ? -9.284 -2.978 32.563 1.00 81.94 294 LEU A N 1
ATOM 2209 C CA . LEU A 1 294 ? -9.879 -3.533 31.344 1.00 81.94 294 LEU A CA 1
ATOM 2210 C C . LEU A 1 294 ? -11.093 -4.395 31.687 1.00 81.94 294 LEU A C 1
ATOM 2212 O O . LEU A 1 294 ? -12.138 -4.261 31.056 1.00 81.94 294 LEU A O 1
ATOM 2216 N N . ARG A 1 295 ? -10.982 -5.229 32.724 1.00 83.25 295 ARG A N 1
ATOM 2217 C CA . ARG A 1 295 ? -12.102 -6.007 33.256 1.00 83.25 295 ARG A CA 1
ATOM 2218 C C . ARG A 1 295 ? -13.246 -5.108 33.725 1.00 83.25 295 ARG A C 1
ATOM 2220 O O . ARG A 1 295 ? -14.377 -5.315 33.295 1.00 83.25 295 ARG A O 1
ATOM 2227 N N . ALA A 1 296 ? -12.961 -4.110 34.563 1.00 83.81 296 ALA A N 1
ATOM 2228 C CA . ALA A 1 296 ? -13.976 -3.183 35.063 1.00 83.81 296 ALA A CA 1
ATOM 2229 C C . ALA A 1 296 ? -14.677 -2.433 33.918 1.00 83.81 296 ALA A C 1
ATOM 2231 O O . ALA A 1 296 ? -15.902 -2.324 33.908 1.00 83.81 296 ALA A O 1
ATOM 2232 N N . TRP A 1 297 ? -13.912 -1.976 32.922 1.00 85.31 297 TRP A N 1
ATOM 2233 C CA . TRP A 1 297 ? -14.451 -1.330 31.728 1.00 85.31 297 TRP A CA 1
ATOM 2234 C C . TRP A 1 297 ? -15.328 -2.284 30.910 1.00 85.31 297 TRP A C 1
ATOM 2236 O O . TRP A 1 297 ? -16.435 -1.906 30.539 1.00 85.31 297 TRP A O 1
ATOM 2246 N N . ARG A 1 298 ? -14.891 -3.530 30.668 1.00 80.50 298 ARG A N 1
ATOM 2247 C CA . ARG A 1 298 ? -15.688 -4.523 29.923 1.00 80.50 298 ARG A CA 1
ATOM 2248 C C . ARG A 1 298 ? -17.011 -4.815 30.628 1.00 80.50 298 ARG A C 1
ATOM 2250 O O . ARG A 1 298 ? -18.046 -4.862 29.974 1.00 80.50 298 ARG A O 1
ATOM 2257 N N . LEU A 1 299 ? -16.986 -4.960 31.953 1.00 81.56 299 LEU A N 1
ATOM 2258 C CA . LEU A 1 299 ? -18.195 -5.144 32.751 1.00 81.56 299 LEU A CA 1
ATOM 2259 C C . LEU A 1 299 ? -19.143 -3.941 32.612 1.00 81.56 299 LEU A C 1
ATOM 2261 O O . LEU A 1 299 ? -20.329 -4.126 32.361 1.00 81.56 299 LEU A O 1
ATOM 2265 N N . GLN A 1 300 ? -18.626 -2.711 32.691 1.00 82.44 300 GLN A N 1
ATOM 2266 C CA . GLN A 1 300 ? -19.428 -1.504 32.455 1.00 82.44 300 GLN A CA 1
ATOM 2267 C C . GLN A 1 300 ? -19.989 -1.432 31.029 1.00 82.44 300 GLN A C 1
ATOM 2269 O O . GLN A 1 300 ? -21.142 -1.054 30.850 1.00 82.44 300 GLN A O 1
ATOM 2274 N N . ALA A 1 301 ? -19.203 -1.799 30.015 1.00 77.25 301 ALA A N 1
ATOM 2275 C CA . ALA A 1 301 ? -19.644 -1.806 28.624 1.00 77.25 301 ALA A CA 1
ATOM 2276 C C . ALA A 1 301 ? -20.794 -2.801 28.402 1.00 77.25 301 ALA A C 1
ATOM 2278 O O . ALA A 1 301 ? -21.795 -2.450 27.783 1.00 77.25 301 ALA A O 1
ATOM 2279 N N . VAL A 1 302 ? -20.688 -4.001 28.977 1.00 76.31 302 VAL A N 1
ATOM 2280 C CA . VAL A 1 302 ? -21.758 -5.009 28.983 1.00 76.31 302 VAL A CA 1
ATOM 2281 C C . VAL A 1 302 ? -23.009 -4.489 29.685 1.00 76.31 302 VAL A C 1
ATOM 2283 O O . VAL A 1 302 ? -24.103 -4.631 29.153 1.00 76.31 302 VAL A O 1
ATOM 2286 N N . ILE A 1 303 ? -22.868 -3.875 30.862 1.00 80.38 303 ILE A N 1
ATOM 2287 C CA . ILE A 1 303 ? -24.008 -3.325 31.608 1.00 80.38 303 ILE A CA 1
ATOM 22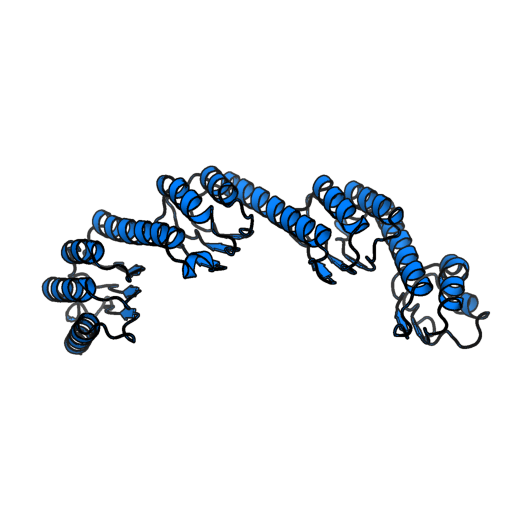88 C C . ILE A 1 303 ? -24.719 -2.252 30.788 1.00 80.38 303 ILE A C 1
ATOM 2290 O O . ILE A 1 303 ? -25.938 -2.295 30.674 1.00 80.38 303 ILE A O 1
ATOM 2294 N N . ARG A 1 304 ? -23.974 -1.340 30.153 1.00 77.94 304 ARG A N 1
ATOM 2295 C CA . ARG A 1 304 ? -24.563 -0.324 29.270 1.00 77.94 304 ARG A CA 1
ATOM 2296 C C . ARG A 1 304 ? -25.294 -0.952 28.087 1.00 77.94 304 ARG A C 1
ATOM 2298 O O . ARG A 1 304 ? -26.389 -0.505 27.760 1.00 77.94 304 ARG A O 1
ATOM 2305 N N . LEU A 1 305 ? -24.701 -1.979 27.471 1.00 73.81 305 LEU A N 1
ATOM 2306 C CA . LEU A 1 305 ? -25.323 -2.731 26.380 1.00 73.81 305 LEU A CA 1
ATOM 2307 C C . LEU A 1 305 ? -26.609 -3.426 26.812 1.00 73.81 305 LEU A C 1
ATOM 2309 O O . LEU A 1 305 ? -27.540 -3.450 26.025 1.00 73.81 305 LEU A O 1
ATOM 2313 N N . LEU A 1 306 ? -26.656 -3.976 28.026 1.00 75.00 306 LEU A N 1
ATOM 2314 C CA . LEU A 1 306 ? -27.866 -4.546 28.613 1.00 75.00 306 LEU A CA 1
ATOM 2315 C C . LEU A 1 306 ? -28.917 -3.447 28.826 1.00 75.00 306 LEU A C 1
ATOM 2317 O O . LEU A 1 306 ? -30.000 -3.502 28.261 1.00 75.00 306 LEU A O 1
ATOM 2321 N N . GLU A 1 307 ? -28.565 -2.376 29.537 1.00 77.94 307 GLU A N 1
ATOM 2322 C CA . GLU A 1 307 ? -29.481 -1.269 29.850 1.00 77.94 307 GLU A CA 1
ATOM 2323 C C . GLU A 1 307 ? -30.085 -0.583 28.619 1.00 77.94 307 GLU A C 1
ATOM 2325 O O . GLU A 1 307 ? -31.201 -0.073 28.686 1.00 77.94 307 GLU A O 1
ATOM 2330 N N . HIS A 1 308 ? -29.353 -0.571 27.506 1.00 72.25 308 HIS A N 1
ATOM 2331 C CA . HIS A 1 308 ? -29.770 0.029 26.238 1.00 72.25 308 HIS A CA 1
ATOM 2332 C C . HIS A 1 308 ? -29.982 -1.038 25.157 1.00 72.25 308 HIS A C 1
ATOM 2334 O O . HIS A 1 308 ? -29.923 -0.737 23.961 1.00 72.25 308 HIS A O 1
ATOM 2340 N N . ALA A 1 309 ? -30.183 -2.295 25.566 1.00 62.22 309 ALA A N 1
ATOM 2341 C CA . ALA A 1 309 ? -30.263 -3.424 24.659 1.00 62.22 309 ALA A CA 1
ATOM 2342 C C . ALA A 1 309 ? -31.401 -3.234 23.661 1.00 62.22 309 ALA A C 1
ATOM 2344 O O . ALA A 1 309 ? -32.556 -2.992 24.017 1.00 62.22 309 ALA A O 1
ATOM 2345 N N . SER A 1 310 ? -31.073 -3.416 22.384 1.00 59.97 310 SER A N 1
ATOM 2346 C CA . SER A 1 310 ? -32.085 -3.603 21.352 1.00 59.97 310 SER A CA 1
ATOM 2347 C C . SER A 1 310 ? -32.957 -4.819 21.712 1.00 59.97 310 SER A C 1
ATOM 2349 O O . SER A 1 310 ? -32.416 -5.811 22.204 1.00 59.97 310 SER A O 1
ATOM 2351 N N . PRO A 1 311 ? -34.263 -4.827 21.376 1.00 71.38 311 PRO A N 1
ATOM 2352 C CA . PRO A 1 311 ? -35.133 -6.002 21.530 1.00 71.38 311 PRO A CA 1
ATOM 2353 C C . PRO A 1 311 ? -34.613 -7.272 20.834 1.00 71.38 311 PRO A C 1
ATOM 2355 O O . PRO A 1 311 ? -35.115 -8.365 21.068 1.00 71.38 311 PRO A O 1
ATOM 2358 N N . SER A 1 312 ? -33.614 -7.124 19.958 1.00 66.81 312 SER A N 1
ATOM 2359 C CA . SER A 1 312 ? -32.922 -8.211 19.266 1.00 66.81 312 SER A CA 1
ATOM 2360 C C . SER A 1 312 ? -31.870 -8.943 20.113 1.00 66.81 312 SER A C 1
ATOM 2362 O O . SER A 1 312 ? -31.436 -10.027 19.722 1.00 66.81 312 SER A O 1
ATOM 2364 N N . LEU A 1 313 ? -31.447 -8.394 21.258 1.00 69.88 313 LEU A N 1
ATOM 2365 C CA . LEU A 1 313 ? -30.460 -9.029 22.130 1.00 69.88 313 LEU A CA 1
ATOM 2366 C C . LEU A 1 313 ? -31.135 -10.092 23.007 1.00 69.88 313 LEU A C 1
ATOM 2368 O O . LEU A 1 313 ? -31.701 -9.785 24.051 1.00 69.88 313 LEU A O 1
ATOM 2372 N N . THR A 1 314 ? -31.058 -11.351 22.581 1.00 75.06 314 THR A N 1
ATOM 2373 C CA . THR A 1 314 ? -31.690 -12.487 23.274 1.00 75.06 314 THR A CA 1
ATOM 2374 C C . THR A 1 314 ? -30.719 -13.322 24.107 1.00 75.06 314 THR A C 1
ATOM 2376 O O . THR A 1 314 ? -31.156 -14.099 24.953 1.00 75.06 314 THR A O 1
ATOM 2379 N N . SER A 1 315 ? -29.408 -13.166 23.903 1.00 73.00 315 SER A N 1
ATOM 2380 C CA . SER A 1 315 ? -28.374 -13.896 24.638 1.00 73.00 315 SER A CA 1
ATOM 2381 C C . SER A 1 315 ? -27.162 -13.015 24.919 1.00 73.00 315 SER A C 1
ATOM 2383 O O . SER A 1 315 ? -26.739 -12.248 24.054 1.00 73.00 315 SER A O 1
ATOM 2385 N N . VAL A 1 316 ? -26.570 -13.174 26.102 1.00 73.56 316 VAL A N 1
ATOM 2386 C CA . VAL A 1 316 ? -25.351 -12.479 26.531 1.00 73.56 316 VAL A CA 1
ATOM 2387 C C . VAL A 1 316 ? -24.340 -13.487 27.067 1.00 73.56 316 VAL A C 1
ATOM 2389 O O . VAL A 1 316 ? -24.662 -14.302 27.927 1.00 73.56 316 VAL A O 1
ATOM 2392 N N . ASP A 1 317 ? -23.109 -13.443 26.557 1.00 75.31 317 ASP A N 1
ATOM 2393 C CA . ASP A 1 317 ? -22.010 -14.297 27.017 1.00 75.31 317 ASP A CA 1
ATOM 2394 C C . ASP A 1 317 ? -20.960 -13.470 27.761 1.00 75.31 317 ASP A C 1
ATOM 2396 O O . ASP A 1 317 ? -20.273 -12.638 27.171 1.00 75.31 317 ASP A O 1
ATOM 2400 N N . LEU A 1 318 ? -20.853 -13.710 29.068 1.00 75.12 318 LEU A N 1
ATOM 2401 C CA . LEU A 1 318 ? -19.858 -13.126 29.968 1.00 75.12 318 LEU A CA 1
ATOM 2402 C C . LEU A 1 318 ? -18.862 -14.181 30.448 1.00 75.12 318 LEU A C 1
ATOM 2404 O O . LEU A 1 318 ? -18.292 -14.066 31.538 1.00 75.12 318 LEU A O 1
ATOM 2408 N N . SER A 1 319 ? -18.665 -15.241 29.665 1.00 74.44 319 SER A N 1
ATOM 2409 C CA . SER A 1 319 ? -17.706 -16.279 30.002 1.00 74.44 319 SER A CA 1
ATOM 2410 C C . SER A 1 319 ? -16.269 -15.748 30.030 1.00 74.44 319 SER A C 1
ATOM 2412 O O . SER A 1 319 ? -15.887 -14.855 29.271 1.00 74.44 319 SER A O 1
ATOM 2414 N N . ARG A 1 320 ? -15.443 -16.308 30.925 1.00 73.25 320 ARG A N 1
ATOM 2415 C CA . ARG A 1 320 ? -14.008 -15.968 31.071 1.00 73.25 320 ARG A CA 1
ATOM 2416 C C . ARG A 1 320 ? -13.727 -14.476 31.326 1.00 73.25 320 ARG A C 1
ATOM 2418 O O . ARG A 1 320 ? -12.668 -13.971 30.953 1.00 73.25 320 ARG A O 1
ATOM 2425 N N . MET A 1 321 ? -14.655 -13.768 31.963 1.00 73.88 321 MET A N 1
ATOM 2426 C CA . MET A 1 321 ? -14.482 -12.364 32.354 1.00 73.88 321 MET A CA 1
ATOM 2427 C C . MET A 1 321 ? -13.877 -12.196 33.758 1.00 73.88 321 MET A C 1
ATOM 2429 O O . MET A 1 321 ? -13.658 -11.071 34.208 1.00 73.88 321 MET A O 1
ATOM 2433 N N . ASP A 1 322 ? -13.577 -13.316 34.423 1.00 80.56 322 ASP A N 1
ATOM 2434 C CA . ASP A 1 322 ? -13.053 -13.403 35.788 1.00 80.56 322 ASP A CA 1
ATOM 2435 C C . ASP A 1 322 ? -13.960 -12.727 36.836 1.00 80.56 322 ASP A C 1
ATOM 2437 O O . ASP A 1 322 ? -13.497 -12.255 37.874 1.00 80.56 322 ASP A O 1
ATOM 2441 N N . LEU A 1 323 ? -15.269 -12.681 36.563 1.00 80.38 323 LEU A N 1
ATOM 2442 C CA . LEU A 1 323 ? -16.274 -12.062 37.426 1.00 80.38 323 LEU A CA 1
ATOM 2443 C C . LEU A 1 323 ? -16.308 -12.709 38.815 1.00 80.38 323 LEU A C 1
ATOM 2445 O O . LEU A 1 323 ? -16.030 -13.895 38.990 1.00 80.38 323 LEU A O 1
ATOM 2449 N N . THR A 1 324 ? -16.679 -11.908 39.806 1.00 86.38 324 THR A N 1
ATOM 2450 C CA . THR A 1 324 ? -16.966 -12.345 41.177 1.00 86.38 324 THR A CA 1
ATOM 2451 C C . THR A 1 324 ? -18.471 -12.421 41.410 1.00 86.38 324 THR A C 1
ATOM 2453 O O . THR A 1 324 ? -19.221 -11.643 40.818 1.00 86.38 324 THR A O 1
ATOM 2456 N N . ASN A 1 325 ? -18.910 -13.264 42.353 1.00 84.44 325 ASN A N 1
ATOM 2457 C CA . ASN A 1 325 ? -20.302 -13.286 42.837 1.00 84.44 325 ASN A CA 1
ATOM 2458 C C . ASN A 1 325 ? -20.855 -11.879 43.112 1.00 84.44 325 ASN A C 1
ATOM 2460 O O . ASN A 1 325 ? -21.942 -11.529 42.668 1.00 84.44 325 ASN A O 1
ATOM 2464 N N . LYS A 1 326 ? -20.059 -11.027 43.771 1.00 86.38 326 LYS A N 1
ATOM 2465 C CA . LYS A 1 326 ? -20.456 -9.659 44.124 1.00 86.38 326 LYS A CA 1
ATOM 2466 C C . LYS A 1 326 ? -20.712 -8.773 42.899 1.00 86.38 326 LYS A C 1
ATOM 2468 O O . LYS A 1 326 ? -21.602 -7.931 42.950 1.00 86.38 326 LYS A O 1
ATOM 2473 N N . GLU A 1 327 ? -19.930 -8.906 41.829 1.00 85.31 327 GLU A N 1
ATOM 2474 C CA . GLU A 1 327 ? -20.163 -8.154 40.586 1.00 85.31 327 GLU A CA 1
ATOM 2475 C C . GLU A 1 327 ? -21.383 -8.683 39.838 1.00 85.31 327 GLU A C 1
ATOM 2477 O O . GLU A 1 327 ? -22.173 -7.887 39.334 1.00 85.31 327 GLU A O 1
ATOM 2482 N N . VAL A 1 328 ? -21.568 -10.005 39.799 1.00 84.81 328 VAL A N 1
ATOM 2483 C CA . VAL A 1 328 ? -22.755 -10.611 39.187 1.00 84.81 328 VAL A CA 1
ATOM 2484 C C . VAL A 1 328 ? -24.015 -10.112 39.897 1.00 84.81 328 VAL A C 1
ATOM 2486 O O . VAL A 1 328 ? -24.868 -9.498 39.260 1.00 84.81 328 VAL A O 1
ATOM 2489 N N . GLU A 1 329 ? -24.082 -10.263 41.219 1.00 85.50 329 GLU A N 1
ATOM 2490 C CA . GLU A 1 329 ? -25.238 -9.868 42.031 1.00 85.50 329 GLU A CA 1
ATOM 2491 C C . GLU A 1 329 ? -25.532 -8.368 41.976 1.00 85.50 329 GLU A C 1
ATOM 2493 O O . GLU A 1 329 ? -26.685 -7.963 41.863 1.00 85.50 329 GLU A O 1
ATOM 2498 N N . LYS A 1 330 ? -24.501 -7.520 42.089 1.00 87.50 330 LYS A N 1
ATOM 2499 C CA . LYS A 1 330 ? -24.709 -6.072 42.253 1.00 87.50 330 LYS A CA 1
ATOM 2500 C C . LYS A 1 330 ? -24.766 -5.297 40.949 1.00 87.50 330 LYS A C 1
ATOM 2502 O O . LYS A 1 330 ? -25.242 -4.164 40.964 1.00 87.50 330 LYS A O 1
ATOM 2507 N N . LEU A 1 331 ? -24.236 -5.847 39.860 1.00 87.19 331 LEU A N 1
ATOM 2508 C CA . LEU A 1 331 ? -24.081 -5.116 38.606 1.00 87.19 331 LEU A CA 1
ATOM 2509 C C . LEU A 1 331 ? -24.764 -5.827 37.435 1.00 87.19 331 LEU A C 1
ATOM 2511 O O . LEU A 1 331 ? -25.546 -5.196 36.728 1.00 87.19 331 LEU A O 1
ATOM 2515 N N . VAL A 1 332 ? -24.518 -7.128 37.251 1.00 84.81 332 VAL A N 1
ATOM 2516 C CA . VAL A 1 332 ? -25.038 -7.879 36.094 1.00 84.81 332 VAL A CA 1
ATOM 2517 C C . VAL A 1 332 ? -26.532 -8.171 36.234 1.00 84.81 332 VAL A C 1
ATOM 2519 O O . VAL A 1 332 ? -27.293 -7.840 35.327 1.00 84.81 332 VAL A O 1
ATOM 2522 N N . LEU A 1 333 ? -26.973 -8.737 37.365 1.00 84.88 333 LEU A N 1
ATOM 2523 C CA . LEU A 1 333 ? -28.387 -9.083 37.573 1.00 84.88 333 LEU A CA 1
ATOM 2524 C C . LEU A 1 333 ? -29.312 -7.851 37.509 1.00 84.88 333 LEU A C 1
ATOM 2526 O O . LEU A 1 333 ? -30.295 -7.898 36.769 1.00 84.88 333 LEU A O 1
ATOM 2530 N N . PRO A 1 334 ? -28.992 -6.701 38.142 1.00 88.00 334 PRO A N 1
ATOM 2531 C CA . PRO A 1 334 ? -29.827 -5.507 38.016 1.00 88.00 334 PRO A CA 1
ATOM 2532 C C . PRO A 1 334 ? -29.907 -4.963 36.584 1.00 88.00 334 PRO A C 1
ATOM 2534 O O . PRO A 1 334 ? -30.935 -4.407 36.203 1.00 88.00 334 PRO A O 1
ATOM 2537 N N . ALA A 1 335 ? -28.838 -5.097 35.792 1.00 84.75 335 ALA A N 1
ATOM 2538 C CA . ALA A 1 335 ? -28.836 -4.689 34.388 1.00 84.75 335 ALA A CA 1
ATOM 2539 C C . ALA A 1 335 ? -29.692 -5.631 33.523 1.00 84.75 335 ALA A C 1
ATOM 2541 O O . ALA A 1 335 ? -30.465 -5.170 32.683 1.00 84.75 335 ALA A O 1
ATOM 2542 N N . LEU A 1 336 ? -29.623 -6.942 33.773 1.00 83.31 336 LEU A N 1
ATOM 2543 C CA . LEU A 1 336 ? -30.478 -7.941 33.124 1.00 83.31 336 LEU A CA 1
ATOM 2544 C C . LEU A 1 336 ? -31.957 -7.755 33.457 1.00 83.31 336 LEU A C 1
ATOM 2546 O O . LEU A 1 336 ? -32.787 -7.848 32.560 1.00 83.31 336 LEU A O 1
ATOM 2550 N N . ALA A 1 337 ? -32.293 -7.411 34.703 1.00 85.00 337 ALA A N 1
ATOM 2551 C CA . ALA A 1 337 ? -33.672 -7.126 35.104 1.00 85.00 337 ALA A CA 1
ATOM 2552 C C . ALA A 1 337 ? -34.290 -5.953 34.316 1.00 85.00 337 ALA A C 1
ATOM 2554 O O . ALA A 1 337 ? -35.500 -5.907 34.105 1.00 85.00 337 ALA A O 1
ATOM 2555 N N . ARG A 1 338 ? -33.459 -5.015 33.836 1.00 84.00 338 ARG A N 1
ATOM 2556 C CA . ARG A 1 338 ? -33.868 -3.916 32.940 1.00 84.00 338 ARG A CA 1
ATOM 2557 C C . ARG A 1 338 ? -33.937 -4.320 31.461 1.00 84.00 338 ARG A C 1
ATOM 2559 O O . ARG A 1 338 ? -34.380 -3.524 30.640 1.00 84.00 338 ARG A O 1
ATOM 2566 N N . SER A 1 339 ? -33.536 -5.546 31.134 1.00 79.50 339 SER A N 1
ATOM 2567 C CA . SER A 1 339 ? -33.368 -6.074 29.776 1.00 79.50 339 SER A CA 1
ATOM 2568 C C . SER A 1 339 ? -34.242 -7.320 29.561 1.00 79.50 339 SER A C 1
ATOM 2570 O O . SER A 1 339 ? -33.710 -8.407 29.325 1.00 79.50 339 SER A O 1
ATOM 2572 N N . PRO A 1 340 ? -35.585 -7.209 29.613 1.00 79.94 340 PRO A N 1
ATOM 2573 C CA . PRO A 1 340 ? -36.487 -8.370 29.636 1.00 79.94 340 PRO A CA 1
ATOM 2574 C C . PRO A 1 340 ? -36.429 -9.243 28.370 1.00 79.94 340 PRO A C 1
ATOM 2576 O O . PRO A 1 340 ? -36.991 -10.334 28.342 1.00 79.94 340 PRO A O 1
ATOM 2579 N N . HIS A 1 341 ? -35.772 -8.767 27.311 1.00 79.44 341 HIS A N 1
ATOM 2580 C CA . HIS A 1 341 ? -35.590 -9.484 26.049 1.00 79.44 341 HIS A CA 1
ATOM 2581 C C . HIS A 1 341 ? -34.430 -10.492 26.077 1.00 79.44 341 HIS A C 1
ATOM 2583 O O . HIS A 1 341 ? -34.388 -11.392 25.236 1.00 79.44 341 HIS A O 1
ATOM 2589 N N . VAL A 1 342 ? -33.507 -10.373 27.039 1.00 77.25 342 VAL A N 1
ATOM 2590 C CA . VAL A 1 342 ? -32.372 -11.290 27.182 1.00 77.25 342 VAL A CA 1
ATOM 2591 C C . VAL A 1 342 ? -32.859 -12.575 27.848 1.00 77.25 342 VAL A C 1
ATOM 2593 O O . VAL A 1 342 ? -33.127 -12.610 29.043 1.00 77.25 342 VAL A O 1
ATOM 2596 N N . ALA A 1 343 ? -32.968 -13.647 27.067 1.00 77.62 343 ALA A N 1
ATOM 2597 C CA . ALA A 1 343 ? -33.453 -14.952 27.513 1.00 77.62 343 ALA A CA 1
ATOM 2598 C C . ALA A 1 343 ? -32.328 -15.906 27.960 1.00 77.62 343 ALA A C 1
ATOM 2600 O O . ALA A 1 343 ? -32.607 -16.980 28.491 1.00 77.62 343 ALA A O 1
ATOM 2601 N N . SER A 1 344 ? -31.065 -15.554 27.698 1.00 78.69 344 SER A N 1
ATOM 2602 C CA . SER A 1 344 ? -29.903 -16.405 27.962 1.00 78.69 344 SER A CA 1
ATOM 2603 C C . SER A 1 344 ? -28.710 -15.588 28.465 1.00 78.69 344 SER A C 1
ATOM 2605 O O . SER A 1 344 ? -28.337 -14.582 27.861 1.00 78.69 344 SER A O 1
ATOM 2607 N N . LEU A 1 345 ? -28.086 -16.053 29.549 1.00 78.62 345 LEU A N 1
ATOM 2608 C CA . LEU A 1 345 ? -26.858 -15.502 30.119 1.00 78.62 345 LEU A CA 1
ATOM 2609 C C . LEU A 1 345 ? -25.849 -16.632 30.347 1.00 78.62 345 LEU A C 1
ATOM 2611 O O . LEU A 1 345 ? -26.116 -17.544 31.127 1.00 78.62 345 LEU A O 1
ATOM 2615 N N . SER A 1 346 ? -24.672 -16.538 29.728 1.00 80.44 346 SER A N 1
ATOM 2616 C CA . SER A 1 346 ? -23.535 -17.418 30.015 1.00 80.44 346 SER A CA 1
ATOM 2617 C C . SER A 1 346 ? -22.564 -16.732 30.975 1.00 80.44 346 SER A C 1
ATOM 2619 O O . SER A 1 346 ? -22.057 -15.647 30.696 1.00 80.44 346 SER A O 1
ATOM 2621 N N . LEU A 1 347 ? -22.281 -17.386 32.103 1.00 77.75 347 LEU A N 1
ATOM 2622 C CA . LEU A 1 347 ? -21.256 -16.988 33.078 1.00 77.75 347 LEU A CA 1
ATOM 2623 C C . LEU A 1 347 ? -20.115 -18.017 33.155 1.00 77.75 347 LEU A C 1
ATOM 2625 O O . LEU A 1 347 ? -19.356 -18.031 34.126 1.00 77.75 347 LEU A O 1
ATOM 2629 N N . ALA A 1 348 ? -19.976 -18.880 32.145 1.00 75.25 348 ALA A N 1
ATOM 2630 C CA . ALA A 1 348 ? -19.055 -20.012 32.186 1.00 75.25 348 ALA A CA 1
ATOM 2631 C C . ALA A 1 348 ? -17.595 -19.583 32.415 1.00 75.25 348 ALA A C 1
ATOM 2633 O O . ALA A 1 348 ? -17.139 -18.545 31.926 1.00 75.25 348 ALA A O 1
ATOM 2634 N N . ARG A 1 349 ? -16.813 -20.410 33.117 1.00 76.19 349 ARG A N 1
ATOM 2635 C CA . ARG A 1 349 ? -15.371 -20.180 33.332 1.00 76.19 349 ARG A CA 1
ATOM 2636 C C . ARG A 1 349 ? -15.026 -18.833 33.994 1.00 76.19 349 ARG A C 1
ATOM 2638 O O . ARG A 1 349 ? -13.926 -18.316 33.793 1.00 76.19 349 ARG A O 1
ATOM 2645 N N . ASN A 1 350 ? -15.937 -18.264 34.784 1.00 76.75 350 ASN A N 1
ATOM 2646 C CA . ASN A 1 350 ? -15.610 -17.224 35.758 1.00 76.75 350 ASN A CA 1
ATOM 2647 C C . ASN A 1 350 ? -15.276 -17.915 37.084 1.00 76.75 350 ASN A C 1
ATOM 2649 O O . ASN A 1 350 ? -16.166 -18.419 37.758 1.00 76.75 350 ASN A O 1
ATOM 2653 N N . ARG A 1 351 ? -13.989 -17.966 37.454 1.00 77.69 351 ARG A N 1
ATOM 2654 C CA . ARG A 1 351 ? -13.501 -18.812 38.565 1.00 77.69 351 ARG A CA 1
ATOM 2655 C C . ARG A 1 351 ? -14.131 -18.508 39.927 1.00 77.69 351 ARG A C 1
ATOM 2657 O O . ARG A 1 351 ? -14.092 -19.358 40.807 1.00 77.69 351 ARG A O 1
ATOM 2664 N N . ALA A 1 352 ? -14.648 -17.296 40.111 1.00 80.69 352 ALA A N 1
ATOM 2665 C CA . ALA A 1 352 ? -15.208 -16.815 41.370 1.00 80.69 352 ALA A CA 1
ATOM 2666 C C . ALA A 1 352 ? -16.741 -16.660 41.342 1.00 80.69 352 ALA A C 1
ATOM 2668 O O . ALA A 1 352 ? -17.290 -16.052 42.264 1.00 80.69 352 ALA A O 1
ATOM 2669 N N . VAL A 1 353 ? -17.416 -17.162 40.297 1.00 80.38 353 VAL A N 1
ATOM 2670 C CA . VAL A 1 353 ? -18.883 -17.206 40.214 1.00 80.38 353 VAL A CA 1
ATOM 2671 C C . VAL A 1 353 ? -19.365 -18.581 40.674 1.00 80.38 353 VAL A C 1
ATOM 2673 O O . VAL A 1 353 ? -18.877 -19.587 40.172 1.00 80.38 353 VAL A O 1
ATOM 2676 N N . THR A 1 354 ? -20.296 -18.639 41.624 1.00 80.62 354 THR A N 1
ATOM 2677 C CA . THR A 1 354 ? -20.890 -19.885 42.133 1.00 80.62 354 THR A CA 1
ATOM 2678 C C . THR A 1 354 ? -22.392 -19.916 41.877 1.00 80.62 354 THR A C 1
ATOM 2680 O O . THR A 1 354 ? -23.045 -18.877 41.845 1.00 80.62 354 THR A O 1
ATOM 2683 N N . ASP A 1 355 ? -22.975 -21.112 41.774 1.00 75.88 355 ASP A N 1
ATOM 2684 C CA . ASP A 1 355 ? -24.425 -21.268 41.575 1.00 75.88 355 ASP A CA 1
ATOM 2685 C C . ASP A 1 355 ? -25.266 -20.606 42.683 1.00 75.88 355 ASP A C 1
ATOM 2687 O O . ASP A 1 355 ? -26.420 -20.242 42.460 1.00 75.88 355 ASP A O 1
ATOM 2691 N N . GLU A 1 356 ? -24.711 -20.430 43.888 1.00 75.12 356 GLU A N 1
ATOM 2692 C CA . GLU A 1 356 ? -25.398 -19.766 45.001 1.00 75.12 356 GLU A CA 1
ATOM 2693 C C . GLU A 1 356 ? -25.746 -18.305 44.710 1.00 75.12 356 GLU A C 1
ATOM 2695 O O . GLU A 1 356 ? -26.827 -17.870 45.106 1.00 75.12 356 GLU A O 1
ATOM 2700 N N . CYS A 1 357 ? -24.908 -17.572 43.967 1.00 72.56 357 CYS A N 1
ATOM 2701 C CA . CYS A 1 357 ? -25.172 -16.164 43.653 1.00 72.56 357 CYS A CA 1
ATOM 2702 C C . CYS A 1 357 ? -26.319 -15.975 42.641 1.00 72.56 357 CYS A C 1
ATOM 2704 O O . CYS A 1 357 ? -26.751 -14.854 42.389 1.00 72.56 357 CYS A O 1
ATOM 2706 N N . LEU A 1 358 ? -26.814 -17.068 42.045 1.00 69.81 358 LEU A N 1
ATOM 2707 C CA . LEU A 1 358 ? -27.858 -17.072 41.016 1.00 69.81 358 LEU A CA 1
ATOM 2708 C C . LEU A 1 358 ? -29.226 -17.524 41.556 1.00 69.81 358 LEU A C 1
ATOM 2710 O O . LEU A 1 358 ? -30.230 -17.406 40.857 1.00 69.81 358 LEU A O 1
ATOM 2714 N N . ARG A 1 359 ? -29.304 -18.014 42.806 1.00 67.62 359 ARG A N 1
ATOM 2715 C CA . ARG A 1 359 ? -30.523 -18.630 43.379 1.00 67.62 359 ARG A CA 1
ATOM 2716 C C . ARG A 1 359 ? -31.683 -17.656 43.651 1.00 67.62 359 ARG A C 1
ATOM 2718 O O . ARG A 1 359 ? -32.764 -18.114 44.008 1.00 67.62 359 ARG A O 1
ATOM 2725 N N . GLY A 1 360 ? -31.490 -16.346 43.481 1.00 60.25 360 GLY A N 1
ATOM 2726 C CA . GLY A 1 360 ? -32.523 -15.320 43.697 1.00 60.25 360 GLY A CA 1
ATOM 2727 C C . GLY A 1 360 ? -33.352 -14.930 42.463 1.00 60.25 360 GLY A C 1
ATOM 2728 O O . GLY A 1 360 ? -34.444 -14.393 42.623 1.00 60.25 360 GLY A O 1
ATOM 2729 N N . GLU A 1 361 ? -32.879 -15.212 41.246 1.00 54.75 361 GLU A N 1
ATOM 2730 C CA . GLU A 1 361 ? -33.480 -14.735 39.989 1.00 54.75 361 GLU A CA 1
ATOM 2731 C C . GLU A 1 361 ? -34.130 -15.909 39.242 1.00 54.75 361 GLU A C 1
ATOM 2733 O O . GLU A 1 361 ? -33.497 -16.616 38.455 1.00 54.75 361 GLU A O 1
ATOM 2738 N N . GLY A 1 362 ? -35.402 -16.174 39.547 1.00 47.75 362 GLY A N 1
ATOM 2739 C CA . GLY A 1 362 ? -36.156 -17.317 39.029 1.00 47.75 362 GLY A CA 1
ATOM 2740 C C . GLY A 1 362 ? -36.074 -17.482 37.504 1.00 47.75 362 GLY A C 1
ATOM 2741 O O . GLY A 1 362 ? -36.681 -16.731 36.749 1.00 47.75 362 GLY A O 1
ATOM 2742 N N . GLY A 1 363 ? -35.368 -18.525 37.058 1.00 51.22 363 GLY A N 1
ATOM 2743 C CA . GLY A 1 363 ? -35.494 -19.115 35.718 1.00 51.22 363 GLY A CA 1
ATOM 2744 C C . GLY A 1 363 ? -34.725 -18.456 34.563 1.00 51.22 363 GLY A C 1
ATOM 2745 O O . GLY A 1 363 ? -34.739 -19.018 33.469 1.00 51.22 363 GLY A O 1
ATOM 2746 N N . LEU A 1 364 ? -34.042 -17.325 34.776 1.00 50.03 364 LEU A N 1
ATOM 2747 C CA . LEU A 1 364 ? -33.347 -16.570 33.713 1.00 50.03 364 LEU A CA 1
ATOM 2748 C C . LEU A 1 364 ? -31.934 -17.082 33.375 1.00 50.03 364 LEU A C 1
ATOM 2750 O O . LEU A 1 364 ? -31.415 -16.796 32.298 1.00 50.03 364 LEU A O 1
ATOM 2754 N N . VAL A 1 365 ? -31.302 -17.859 34.258 1.00 51.34 365 VAL A N 1
ATOM 2755 C CA . VAL A 1 365 ? -29.925 -18.335 34.061 1.00 51.34 365 VAL A CA 1
ATOM 2756 C C . VAL A 1 365 ? -29.935 -19.777 33.559 1.00 51.34 365 VAL A C 1
ATOM 2758 O O . VAL A 1 365 ? -30.162 -20.717 34.319 1.00 51.34 365 VAL A O 1
ATOM 2761 N N . ARG A 1 366 ? -29.704 -19.965 32.256 1.00 45.88 366 ARG A N 1
ATOM 2762 C CA . ARG A 1 366 ? -29.471 -21.288 31.658 1.00 45.88 366 ARG A CA 1
ATOM 2763 C C . ARG A 1 366 ? -27.984 -21.476 31.385 1.00 45.88 366 ARG A C 1
ATOM 2765 O O . ARG A 1 366 ? -27.463 -20.971 30.400 1.00 45.88 366 ARG A O 1
ATOM 2772 N N . GLY A 1 367 ? -27.338 -22.248 32.250 1.00 42.97 367 GLY A N 1
ATOM 2773 C CA . GLY A 1 367 ? -25.938 -22.641 32.124 1.00 42.97 367 GLY A CA 1
ATOM 2774 C C . GLY A 1 367 ? -25.310 -22.712 33.505 1.00 42.97 367 GLY A C 1
ATOM 2775 O O . GLY A 1 367 ? -24.909 -21.683 34.039 1.00 42.97 367 GLY A O 1
ATOM 2776 N N . GLY A 1 368 ? -25.293 -23.911 34.092 1.00 39.09 368 GLY A N 1
ATOM 2777 C CA . GLY A 1 368 ? -24.579 -24.160 35.342 1.00 39.09 368 GLY A CA 1
ATOM 2778 C C . GLY A 1 368 ? -23.104 -23.796 35.202 1.00 39.09 368 GLY A C 1
ATOM 2779 O O . GLY A 1 368 ? -22.541 -23.847 34.103 1.00 39.09 368 GLY A O 1
ATOM 2780 N N . VAL A 1 369 ? -22.499 -23.387 36.313 1.00 37.78 369 VAL A N 1
ATOM 2781 C CA . VAL A 1 369 ? -21.064 -23.121 36.389 1.00 37.78 369 VAL A CA 1
ATOM 2782 C C . VAL A 1 369 ? -20.316 -24.458 36.259 1.00 37.78 369 VAL A C 1
ATOM 2784 O O . VAL A 1 369 ? -20.101 -25.141 37.255 1.00 37.78 369 VAL A O 1
ATOM 2787 N N . GLU A 1 370 ? -19.942 -24.853 35.037 1.00 32.97 370 GLU A N 1
ATOM 2788 C CA . GLU A 1 370 ? -18.919 -25.890 34.780 1.00 32.97 370 GLU A CA 1
ATOM 2789 C C . GLU A 1 370 ? -17.542 -25.281 34.475 1.00 32.97 370 GLU A C 1
ATOM 2791 O O . GLU A 1 370 ? -17.444 -24.330 33.650 1.00 32.97 370 GLU A O 1
#

InterPro domains:
  IPR032675 Leucine-rich repeat domain superfamily [G3DSA:3.80.10.10] (2-187)
  IPR032675 Leucine-rich repeat domain superfamily [G3DSA:3.80.10.10] (199-361)
  IPR052201 Leucine-rich repeat-containing regulator of pluripotency [PTHR24111] (209-351)

Nearest PDB structures (foldseek):
  4z79-assembly1_A  TM=4.225E-01  e=8.957E-05  Homo sapiens
  8j07-assembly1_5  TM=3.693E-01  e=2.667E-05  Homo sapiens
  4im6-assembly1_A  TM=4.287E-01  e=7.669E-04  Homo sapiens
  4z94-assembly1_G  TM=3.818E-01  e=9.559E-04  Homo sapiens
  3qyq-ass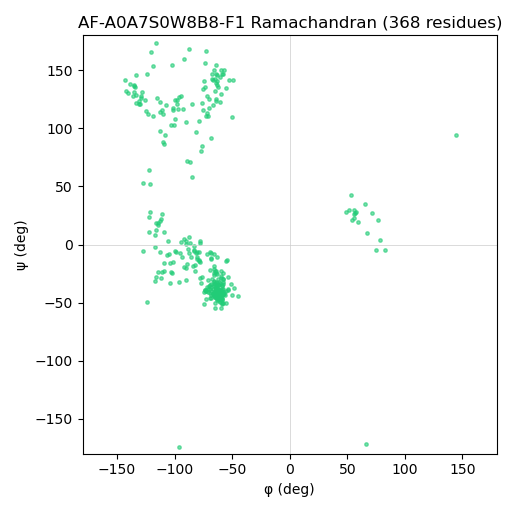embly2_B  TM=2.449E-01  e=8.435E+00  Toxoplasma gondii ME49

pLDDT: mean 85.58, std 9.93, range [32.97, 97.0]

Sequence (370 aa):
MMRAVWADYCKRLHNNDEECVEVELSCSADRVRESLSQREFDDLSAALRGNRHCRSLILWGNKELSSVDSLLGALQDNTSLERVNLELTGVEADRRELVARMLINRRIDRLAADPDMQRATTLDLSCTGLENKDMKRLGQALRSNVCLTSLSLWGNKGLTNGRLVEELIQANEAMPLVQVSLDDSGVDEDGVAGVEKLLAARRVQRSIALLDANESGRVLNLAHSGLDDKSLAAVGASLARNTSTTSLLLGGNPALTKQGVLSFLTALSASPACQLAHISVDAGQLDAAASARLRAWRLQAVIRLLEHASPSLTSVDLSRMDLTNKEVEKLVLPALARSPHVASLSLARNRAVTDECLRGEGGLVRGGVE

Secondary structure (DSSP, 8-state):
-HHHHHHHHHHHHHTT-TT--EEE----TT-GGGPPPHHHHHHHHHHHHT-SS--EEE-TT-TT----HHHHHHHHH--S--EEE-TTSSS-HHHHHHHHHHHHHHHHHHHHH-HHHHT-SEEE-TTS--BHHHHHHHHHHHTT-SS--EEE-TT-TB---HHHHHHHHHH-TT----EEE-TTSS--HHHHHHHHHHHHHHHHHHHHHHHHTT-S-SEEE-TTS---HHHHHHHHHHHTT-SS--EEE-TT-TT--HHHHHHHHHHHHT-TT----EEE--GGG--HHHHHHHHHHHHHHHHHHHHT--TT--EEE-TTS--BHHHIIIIIHHHHHT-TT--EEE-TT-TB--GGGGTTSTT---S---

Radius of gyration: 30.59 Å; Cα contacts (8 Å, |Δi|>4): 661; chains: 1; bounding box: 62×41×83 Å

Mean predicted aligned error: 9.52 Å

Foldseek 3Di:
DLVVLLVVLLVCLQVLPQVQQEAASADDQVCLVNADACVSVLSSLVSQLPHARHAYYERHQRANHADCVSNVVSLVRHLRHQYYHQHNYNYDPVRVVVVLVSNVVSVLVCLQVPVVNLQDQEEECALSLDALVCLVSSLVSLQSRQRHAEYEHHQNLRHQALVSVVVSCVSNPNLNHLYYHCHNNNHDPVSVVVNLLSSLVSLLVVCLVCLQVLNCAQEHECALSQDALVSLQSVLVSLLQHQGYAEYEHHHRVNYALVSLLVSLVSNLVRLNRLHQYYHYDPVRHDPNSLVSVLVSNLVSVLSCLLVPDLPAQEDEPEPSLDALCCCLPGVVVSNVNRVSHQEYHHEHNPHDAVVSVVPPPRRYDDHHD

Organism: NCBI:txid464990